Protein AF-0000000066509304 (afdb_homodimer)

Structure (mmCIF, N/CA/C/O backbone):
data_AF-0000000066509304-model_v1
#
loop_
_entity.id
_entity.type
_entity.pdbx_description
1 polymer 'ribulose-phosphate 3-epimerase'
#
loop_
_atom_site.group_PDB
_atom_site.id
_atom_site.type_symbol
_atom_site.label_atom_id
_atom_site.label_alt_id
_atom_site.label_comp_id
_atom_site.label_asym_id
_atom_site.label_entity_id
_atom_site.label_seq_id
_atom_site.pdbx_PDB_ins_code
_atom_site.Cartn_x
_atom_site.Cartn_y
_atom_site.Cartn_z
_atom_site.occupancy
_atom_site.B_iso_or_equiv
_atom_site.auth_seq_id
_atom_site.auth_comp_id
_atom_site.auth_asym_id
_atom_site.auth_atom_id
_atom_site.pdbx_PDB_model_num
ATOM 1 N N . MET A 1 1 ? 16.141 -21.594 -21.797 1 37.38 1 MET A N 1
ATOM 2 C CA . MET A 1 1 ? 15.898 -21 -20.484 1 37.38 1 MET A CA 1
ATOM 3 C C . MET A 1 1 ? 14.57 -20.234 -20.469 1 37.38 1 MET A C 1
ATOM 5 O O . MET A 1 1 ? 14.422 -19.234 -21.156 1 37.38 1 MET A O 1
ATOM 9 N N . CYS A 1 2 ? 13.383 -20.828 -20.766 1 49.28 2 CYS A N 1
ATOM 10 C CA . CYS A 1 2 ? 11.977 -20.844 -21.141 1 49.28 2 CYS A CA 1
ATOM 11 C C . CYS A 1 2 ? 11.195 -19.75 -20.406 1 49.28 2 CYS A C 1
ATOM 13 O O . CYS A 1 2 ? 10.695 -19.984 -19.312 1 49.28 2 CYS A O 1
ATOM 15 N N . SER A 1 3 ? 11.602 -18.297 -20.266 1 77.12 3 SER A N 1
ATOM 16 C CA . SER A 1 3 ? 11.664 -17.125 -19.406 1 77.12 3 SER A CA 1
ATOM 17 C C . SER A 1 3 ? 10.414 -16.266 -19.562 1 77.12 3 SER A C 1
ATOM 19 O O . SER A 1 3 ? 9.844 -16.172 -20.641 1 77.12 3 SER A O 1
ATOM 21 N N . PHE A 1 4 ? 9.453 -16.266 -18.656 1 94.75 4 PHE A N 1
ATOM 22 C CA . PHE A 1 4 ? 8.328 -15.336 -18.672 1 94.75 4 PHE A CA 1
ATOM 23 C C . PHE A 1 4 ? 8.805 -13.922 -18.969 1 94.75 4 PHE A C 1
ATOM 25 O O . PHE A 1 4 ? 9.844 -13.492 -18.469 1 94.75 4 PHE A O 1
ATOM 32 N N . ASP A 1 5 ? 8.164 -13.344 -19.969 1 97.62 5 ASP A N 1
ATOM 33 C CA . ASP A 1 5 ? 8.453 -11.969 -20.344 1 97.62 5 ASP A CA 1
ATOM 34 C C . ASP A 1 5 ? 7.164 -11.148 -20.453 1 97.62 5 ASP A C 1
ATOM 36 O O . ASP A 1 5 ? 6.32 -11.414 -21.312 1 97.62 5 ASP A O 1
ATOM 40 N N . HIS A 1 6 ? 6.996 -10.18 -19.625 1 98.31 6 HIS A N 1
ATOM 41 C CA . HIS A 1 6 ? 5.793 -9.352 -19.625 1 98.31 6 HIS A CA 1
ATOM 42 C C . HIS A 1 6 ? 5.531 -8.758 -21 1 98.31 6 HIS A C 1
ATOM 44 O O . HIS A 1 6 ? 4.375 -8.531 -21.375 1 98.31 6 HIS A O 1
ATOM 50 N N . GLN A 1 7 ? 6.465 -8.57 -21.828 1 97.19 7 GLN A N 1
ATOM 51 C CA . GLN A 1 7 ? 6.316 -7.906 -23.109 1 97.19 7 GLN A CA 1
ATOM 52 C C . GLN A 1 7 ? 5.98 -8.914 -24.203 1 97.19 7 GLN A C 1
ATOM 54 O O . GLN A 1 7 ? 5.68 -8.531 -25.344 1 97.19 7 GLN A O 1
ATOM 59 N N . ASP A 1 8 ? 6.047 -10.164 -23.891 1 97.25 8 ASP A N 1
ATOM 60 C CA . ASP A 1 8 ? 5.723 -11.227 -24.828 1 97.25 8 ASP A CA 1
ATOM 61 C C . ASP A 1 8 ? 4.676 -12.172 -24.25 1 97.25 8 ASP A C 1
ATOM 63 O O . ASP A 1 8 ? 5.016 -13.219 -23.688 1 97.25 8 ASP A O 1
ATOM 67 N N . LYS A 1 9 ? 3.498 -11.93 -24.531 1 94.94 9 LYS A N 1
ATOM 68 C CA . LYS A 1 9 ? 2.369 -12.625 -23.922 1 94.94 9 LYS A CA 1
ATOM 69 C C . LYS A 1 9 ? 2.363 -14.102 -24.312 1 94.94 9 LYS A C 1
ATOM 71 O O . LYS A 1 9 ? 1.675 -14.914 -23.688 1 94.94 9 LYS A O 1
ATOM 76 N N . SER A 1 10 ? 3.047 -14.461 -25.359 1 94.25 10 SER A N 1
ATOM 77 C CA . SER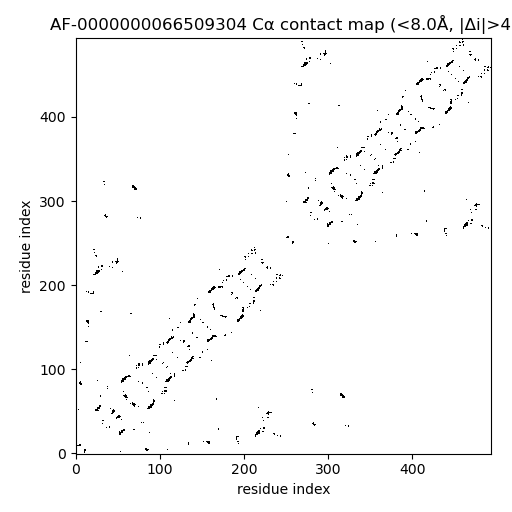 A 1 10 ? 3.129 -15.859 -25.75 1 94.25 10 SER A CA 1
ATOM 78 C C . SER A 1 10 ? 3.861 -16.688 -24.703 1 94.25 10 SER A C 1
ATOM 80 O O . SER A 1 10 ? 3.785 -17.922 -24.719 1 94.25 10 SER A O 1
ATOM 82 N N . THR A 1 11 ? 4.57 -16 -23.766 1 95.69 11 THR A N 1
ATOM 83 C CA . THR A 1 11 ? 5.324 -16.703 -22.734 1 95.69 11 THR A CA 1
ATOM 84 C C . THR A 1 11 ? 4.457 -16.953 -21.516 1 95.69 11 THR A C 1
ATOM 86 O O . THR A 1 11 ? 4.879 -17.641 -20.578 1 95.69 11 THR A O 1
ATOM 89 N N . PHE A 1 12 ? 3.268 -16.359 -21.484 1 96.44 12 PHE A N 1
ATOM 90 C CA . PHE A 1 12 ? 2.377 -16.5 -20.344 1 96.44 12 PHE A CA 1
ATOM 91 C C . PHE A 1 12 ? 1.805 -17.906 -20.266 1 96.44 12 PHE A C 1
ATOM 93 O O . PHE A 1 12 ? 1.812 -18.641 -21.25 1 96.44 12 PHE A O 1
ATOM 100 N N . LEU A 1 13 ? 1.39 -18.266 -19.062 1 95.56 13 LEU A N 1
ATOM 101 C CA . LEU A 1 13 ? 0.639 -19.5 -18.938 1 95.56 13 LEU A CA 1
ATOM 102 C C . LEU A 1 13 ? -0.672 -19.438 -19.703 1 95.56 13 LEU A C 1
ATOM 104 O O . LEU A 1 13 ? -1.184 -18.344 -19.969 1 95.56 13 LEU A O 1
ATOM 108 N N . SER A 1 14 ? -1.164 -20.578 -20.109 1 91.19 14 SER A N 1
ATOM 109 C CA . SER A 1 14 ? -2.467 -20.688 -20.75 1 91.19 14 SER A CA 1
ATOM 110 C C . SER A 1 14 ? -3.223 -21.922 -20.266 1 91.19 14 SER A C 1
ATOM 112 O O . SER A 1 14 ? -2.695 -23.031 -20.312 1 91.19 14 SER A O 1
ATOM 114 N N . GLY A 1 15 ? -4.402 -21.688 -19.797 1 86.06 15 GLY A N 1
ATOM 115 C CA . GLY A 1 15 ? -5.25 -22.797 -19.422 1 86.06 15 GLY A CA 1
ATOM 116 C C . GLY A 1 15 ? -5.848 -23.531 -20.609 1 86.06 15 GLY A C 1
ATOM 117 O O . GLY A 1 15 ? -6.406 -24.625 -20.453 1 86.06 15 GLY A O 1
ATOM 118 N N . ARG A 1 16 ? -5.73 -23.031 -21.75 1 83.69 16 ARG A N 1
ATOM 119 C CA . ARG A 1 16 ? -6.312 -23.609 -22.953 1 83.69 16 ARG A CA 1
ATOM 120 C C . ARG A 1 16 ? -5.309 -24.516 -23.672 1 83.69 16 ARG A C 1
ATOM 122 O O . ARG A 1 16 ? -5.699 -25.438 -24.391 1 83.69 16 ARG A O 1
ATOM 129 N N . ARG A 1 17 ? -4.043 -24.25 -23.469 1 82.25 17 ARG A N 1
ATOM 130 C CA . ARG A 1 17 ? -2.98 -25.047 -24.078 1 82.25 17 ARG A CA 1
ATOM 131 C C . ARG A 1 17 ? -2.398 -26.031 -23.078 1 82.25 17 ARG A C 1
ATOM 133 O O . ARG A 1 17 ? -1.988 -25.656 -21.984 1 82.25 17 ARG A O 1
ATOM 140 N N . LYS A 1 18 ? -2.461 -27.266 -23.438 1 82.88 18 LYS A N 1
ATOM 141 C CA . LYS A 1 18 ? -1.857 -28.266 -22.578 1 82.88 18 LYS A CA 1
ATOM 142 C C . LYS A 1 18 ? -0.35 -28.359 -22.797 1 82.88 18 LYS A C 1
ATOM 144 O O . LYS A 1 18 ? 0.105 -28.828 -23.844 1 82.88 18 LYS A O 1
ATOM 149 N N . LYS A 1 19 ? 0.356 -27.703 -21.938 1 86.5 19 LYS A N 1
ATOM 150 C CA . LYS A 1 19 ? 1.815 -27.719 -21.922 1 86.5 19 LYS A CA 1
ATOM 151 C C . LYS A 1 19 ? 2.344 -28.406 -20.656 1 86.5 19 LYS A C 1
ATOM 153 O O . LYS A 1 19 ? 1.652 -28.453 -19.641 1 86.5 19 LYS A O 1
ATOM 158 N N . PRO A 1 20 ? 3.533 -28.906 -20.812 1 90 20 PRO A N 1
ATOM 159 C CA . PRO A 1 20 ? 4.133 -29.469 -19.609 1 90 20 PRO A CA 1
ATOM 160 C C . PRO A 1 20 ? 4.293 -28.438 -18.5 1 90 20 PRO A C 1
ATOM 162 O O . PRO A 1 20 ? 4.629 -27.281 -18.766 1 90 20 PRO A O 1
ATOM 165 N N . LEU A 1 21 ? 3.984 -28.922 -17.328 1 95.06 21 LEU A N 1
ATOM 166 C CA . LEU A 1 21 ? 4.098 -28.047 -16.172 1 95.06 21 LEU A CA 1
ATOM 167 C C . LEU A 1 21 ? 5.562 -27.812 -15.812 1 95.06 21 LEU A C 1
ATOM 169 O O . LEU A 1 21 ? 6.41 -28.672 -16.016 1 95.06 21 LEU A O 1
ATOM 173 N N . ARG A 1 22 ? 5.855 -26.719 -15.336 1 94.81 22 ARG A N 1
ATOM 174 C CA . ARG A 1 22 ? 7.188 -26.375 -14.844 1 94.81 22 ARG A CA 1
ATOM 175 C C . ARG A 1 22 ? 7.117 -25.734 -13.461 1 94.81 22 ARG A C 1
ATOM 177 O O . ARG A 1 22 ? 6.094 -25.156 -13.094 1 94.81 22 ARG A O 1
ATOM 184 N N . PRO A 1 23 ? 8.195 -25.828 -12.719 1 97.81 23 PRO A N 1
ATOM 185 C CA . PRO A 1 23 ? 8.234 -25.141 -11.43 1 97.81 23 PRO A CA 1
ATOM 186 C C . PRO A 1 23 ? 8.281 -23.625 -11.578 1 97.81 23 PRO A C 1
ATOM 188 O O . PRO A 1 23 ? 9.039 -23.094 -12.406 1 97.81 23 PRO A O 1
ATOM 191 N N . ILE A 1 24 ? 7.484 -22.953 -10.875 1 98.44 24 ILE A N 1
ATOM 192 C CA . ILE A 1 24 ? 7.473 -21.5 -10.836 1 98.44 24 ILE A CA 1
ATOM 193 C C . ILE A 1 24 ? 7.578 -21.016 -9.391 1 98.44 24 ILE A C 1
ATOM 195 O O . ILE A 1 24 ? 6.742 -21.359 -8.555 1 98.44 24 ILE A O 1
ATOM 199 N N . ILE A 1 25 ? 8.641 -20.328 -9.117 1 98.81 25 ILE A N 1
ATOM 200 C CA . ILE A 1 25 ? 8.82 -19.703 -7.812 1 98.81 25 ILE A CA 1
ATOM 201 C C . ILE A 1 25 ? 8.477 -18.219 -7.895 1 98.81 25 ILE A C 1
ATOM 203 O O . ILE A 1 25 ? 9.117 -17.469 -8.633 1 98.81 25 ILE A O 1
ATOM 207 N N . SER A 1 26 ? 7.484 -17.75 -7.18 1 98.81 26 SER A N 1
ATOM 208 C CA . SER A 1 26 ? 6.965 -16.391 -7.176 1 98.81 26 SER A CA 1
ATOM 209 C C . SER A 1 26 ? 6.984 -15.797 -5.77 1 98.81 26 SER A C 1
ATOM 211 O O . SER A 1 26 ? 5.941 -15.68 -5.125 1 98.81 26 SER A O 1
ATOM 213 N N . PRO A 1 27 ? 8.133 -15.375 -5.281 1 98.81 27 PRO A N 1
ATOM 214 C CA . PRO A 1 27 ? 8.203 -14.906 -3.898 1 98.81 27 PRO A CA 1
ATOM 215 C C . PRO A 1 27 ? 7.348 -13.672 -3.648 1 98.81 27 PRO A C 1
ATOM 217 O O . PRO A 1 27 ? 7.277 -12.781 -4.5 1 98.81 27 PRO A O 1
ATOM 220 N N . SER A 1 28 ? 6.668 -13.648 -2.516 1 98.81 28 SER A N 1
ATOM 221 C CA . SER A 1 28 ? 5.797 -12.539 -2.156 1 98.81 28 SER A CA 1
ATOM 222 C C . SER A 1 28 ? 6.598 -11.359 -1.607 1 98.81 28 SER A C 1
ATOM 224 O O . SER A 1 28 ? 7.215 -11.461 -0.545 1 98.81 28 SER A O 1
ATOM 226 N N . ILE A 1 29 ? 6.477 -10.234 -2.193 1 98.38 29 ILE A N 1
ATOM 227 C CA . ILE A 1 29 ? 7.227 -9.062 -1.765 1 98.38 29 ILE A CA 1
ATOM 228 C C . ILE A 1 29 ? 6.602 -8.484 -0.497 1 98.38 29 ILE A C 1
ATOM 230 O O . ILE A 1 29 ? 7.141 -7.547 0.099 1 98.38 29 ILE A O 1
ATOM 234 N N . MET A 1 30 ? 5.523 -9.062 -0.058 1 97.31 30 MET A N 1
ATOM 235 C CA . MET A 1 30 ? 4.891 -8.625 1.184 1 97.31 30 MET A CA 1
ATOM 236 C C . MET A 1 30 ? 5.844 -8.781 2.365 1 97.31 30 MET A C 1
ATOM 238 O O . MET A 1 30 ? 5.691 -8.109 3.383 1 97.31 30 MET A O 1
ATOM 242 N N . VAL A 1 31 ? 6.816 -9.719 2.236 1 97.06 31 VAL A N 1
ATOM 243 C CA . VAL A 1 31 ? 7.746 -10 3.324 1 97.06 31 VAL A CA 1
ATOM 244 C C . VAL A 1 31 ? 9.055 -9.25 3.086 1 97.06 31 VAL A C 1
ATOM 246 O O . VAL A 1 31 ? 9.938 -9.242 3.951 1 97.06 31 VAL A O 1
ATOM 249 N N . ALA A 1 32 ? 9.203 -8.633 1.943 1 98.06 32 ALA A N 1
ATOM 250 C CA . ALA A 1 32 ? 10.375 -7.824 1.635 1 98.06 32 ALA A CA 1
ATOM 251 C C . ALA A 1 32 ? 10.328 -6.484 2.361 1 98.06 32 ALA A C 1
ATOM 253 O O . ALA A 1 32 ? 9.312 -6.133 2.961 1 98.06 32 ALA A O 1
ATOM 254 N N . ASP A 1 33 ? 11.461 -5.766 2.434 1 98.06 33 ASP A N 1
ATOM 255 C CA . ASP A 1 33 ? 11.453 -4.391 2.922 1 98.06 33 ASP A CA 1
ATOM 256 C C . ASP A 1 33 ? 10.656 -3.48 1.99 1 98.06 33 ASP A C 1
ATOM 258 O O . ASP A 1 33 ? 11.094 -3.191 0.874 1 98.06 33 ASP A O 1
ATOM 262 N N . PRO A 1 34 ? 9.516 -3.045 2.451 1 98.25 34 PRO A N 1
ATOM 263 C CA . PRO A 1 34 ? 8.641 -2.281 1.558 1 98.25 34 PRO A CA 1
ATOM 264 C C . PRO A 1 34 ? 9.258 -0.958 1.114 1 98.25 34 PRO A C 1
ATOM 266 O O . PRO A 1 34 ? 8.789 -0.343 0.153 1 98.25 34 PRO A O 1
ATOM 269 N N . THR A 1 35 ? 10.312 -0.508 1.809 1 98.62 35 THR A N 1
ATOM 270 C CA . THR A 1 35 ? 10.914 0.778 1.473 1 98.62 35 THR A CA 1
ATOM 271 C C . THR A 1 35 ? 12.062 0.597 0.479 1 98.62 35 THR A C 1
ATOM 273 O O . THR A 1 35 ? 12.641 1.576 0.003 1 98.62 35 THR A O 1
ATOM 276 N N . GLN A 1 36 ? 12.438 -0.664 0.187 1 98.62 36 GLN A N 1
ATOM 277 C CA . GLN A 1 36 ? 13.531 -0.998 -0.721 1 98.62 36 GLN A CA 1
ATOM 278 C C . GLN A 1 36 ? 13.141 -2.135 -1.659 1 98.62 36 GLN A C 1
ATOM 280 O O . GLN A 1 36 ? 13.906 -3.082 -1.852 1 98.62 36 GLN A O 1
ATOM 285 N N . LEU A 1 37 ? 12 -2.047 -2.225 1 98.75 37 LEU A N 1
ATOM 286 C CA . LEU A 1 37 ? 11.406 -3.133 -3 1 98.75 37 LEU A CA 1
ATOM 287 C C . LEU A 1 37 ? 12.25 -3.439 -4.234 1 98.75 37 LEU A C 1
ATOM 289 O O . LEU A 1 37 ? 12.414 -4.605 -4.605 1 98.75 37 LEU A O 1
ATOM 293 N N . LEU A 1 38 ? 12.734 -2.357 -4.906 1 98.75 38 LEU A N 1
ATOM 294 C CA . LEU A 1 38 ? 13.492 -2.59 -6.129 1 98.75 38 LEU A CA 1
ATOM 295 C C . LEU A 1 38 ? 14.75 -3.4 -5.848 1 98.75 38 LEU A C 1
ATOM 297 O O . LEU A 1 38 ? 15.062 -4.344 -6.574 1 98.75 38 LEU A O 1
ATOM 301 N N . LEU A 1 39 ? 15.445 -3.016 -4.809 1 98.56 39 LEU A N 1
ATOM 302 C CA . LEU A 1 39 ? 16.656 -3.727 -4.426 1 98.56 39 LEU A CA 1
ATOM 303 C C . LEU A 1 39 ? 16.359 -5.191 -4.125 1 98.56 39 LEU A C 1
ATOM 305 O O . LEU A 1 39 ? 17.078 -6.082 -4.582 1 98.56 39 LEU A O 1
ATOM 309 N N . GLU A 1 40 ? 15.312 -5.445 -3.361 1 98.56 40 GLU A N 1
ATOM 310 C CA . GLU A 1 40 ? 14.898 -6.797 -2.996 1 98.56 40 GLU A CA 1
ATOM 311 C C . GLU A 1 40 ? 14.508 -7.605 -4.23 1 98.56 40 GLU A C 1
ATOM 313 O O . GLU A 1 40 ? 14.898 -8.766 -4.371 1 98.56 40 GLU A O 1
ATOM 318 N N . ALA A 1 41 ? 13.75 -6.969 -5.082 1 98.69 41 ALA A N 1
ATOM 319 C CA . ALA A 1 41 ? 13.266 -7.625 -6.297 1 98.69 41 ALA A CA 1
ATOM 320 C C . ALA A 1 41 ? 14.43 -8 -7.211 1 98.69 41 ALA A C 1
ATOM 322 O O . ALA A 1 41 ? 14.508 -9.133 -7.691 1 98.69 41 ALA A O 1
ATOM 323 N N . LEU A 1 42 ? 15.375 -7.031 -7.395 1 98.69 42 LEU A N 1
ATOM 324 C CA . LEU A 1 42 ? 16.516 -7.273 -8.273 1 98.69 42 LEU A CA 1
ATOM 325 C C . LEU A 1 42 ? 17.359 -8.438 -7.758 1 98.69 42 LEU A C 1
ATOM 327 O O . LEU A 1 42 ? 17.859 -9.242 -8.547 1 98.69 42 LEU A O 1
ATOM 331 N N . HIS A 1 43 ? 17.469 -8.531 -6.52 1 98.62 43 HIS A N 1
ATOM 332 C CA . HIS A 1 43 ? 18.297 -9.602 -5.953 1 98.62 43 HIS A CA 1
ATOM 333 C C . HIS A 1 43 ? 17.688 -10.969 -6.234 1 98.62 43 HIS A C 1
ATOM 335 O O . HIS A 1 43 ? 18.375 -11.859 -6.738 1 98.62 43 HIS A O 1
ATOM 341 N N . VAL A 1 44 ? 16.406 -11.141 -6 1 98.62 44 VAL A N 1
ATOM 342 C CA . VAL A 1 44 ? 15.812 -12.469 -6.129 1 98.62 44 VAL A CA 1
ATOM 343 C C . VAL A 1 44 ? 15.688 -12.828 -7.609 1 98.62 44 VAL A C 1
ATOM 345 O O . VAL A 1 44 ? 15.641 -14.008 -7.961 1 98.62 44 VAL A O 1
ATOM 348 N N . LEU A 1 45 ? 15.625 -11.828 -8.461 1 98.44 45 LEU A N 1
ATOM 349 C CA . LEU A 1 45 ? 15.539 -12.055 -9.898 1 98.44 45 LEU A CA 1
ATOM 350 C C . LEU A 1 45 ? 16.906 -12.43 -10.469 1 98.44 45 LEU A C 1
ATOM 352 O O . LEU A 1 45 ? 16.984 -13.008 -11.555 1 98.44 45 LEU A O 1
ATOM 356 N N . SER A 1 46 ? 17.969 -12.141 -9.781 1 98.31 46 SER A N 1
ATOM 357 C CA . SER A 1 46 ? 19.328 -12.422 -10.234 1 98.31 46 SER A CA 1
ATOM 358 C C . SER A 1 46 ? 19.734 -13.852 -9.891 1 98.31 46 SER A C 1
ATOM 360 O O . SER A 1 46 ? 19.078 -14.516 -9.078 1 98.31 46 SER A O 1
ATOM 362 N N . PRO A 1 47 ? 20.766 -14.328 -10.508 1 97.69 47 PRO A N 1
ATOM 363 C CA . PRO A 1 47 ? 21.297 -15.648 -10.156 1 97.69 47 PRO A CA 1
ATOM 364 C C . PRO A 1 47 ? 21.688 -15.758 -8.688 1 97.69 47 PRO A C 1
ATOM 366 O O . PRO A 1 47 ? 21.516 -16.812 -8.07 1 97.69 47 PRO A O 1
ATOM 369 N N . GLU A 1 48 ? 22.125 -14.68 -8.078 1 97.62 48 GLU A N 1
ATOM 370 C CA . GLU A 1 48 ? 22.562 -14.664 -6.684 1 97.62 48 GLU A CA 1
ATOM 371 C C . GLU A 1 48 ? 21.391 -14.859 -5.73 1 97.62 48 GLU A C 1
ATOM 373 O O . GLU A 1 48 ? 21.562 -15.352 -4.613 1 97.62 48 GLU A O 1
ATOM 378 N N . GLY A 1 49 ? 20.25 -14.477 -6.215 1 98 49 GLY A N 1
ATOM 379 C CA . GLY A 1 49 ? 19.062 -14.633 -5.395 1 98 49 GLY A CA 1
ATOM 380 C C . GLY A 1 49 ? 18.234 -15.844 -5.766 1 98 49 GLY A C 1
ATOM 381 O O . GLY A 1 49 ? 17.188 -16.094 -5.168 1 98 49 GLY A O 1
ATOM 382 N N . GLY A 1 50 ? 18.656 -16.562 -6.812 1 97.69 50 GLY A N 1
ATOM 383 C CA . GLY A 1 50 ? 18 -17.797 -7.195 1 97.69 50 GLY A CA 1
ATOM 384 C C . GLY A 1 50 ? 17.25 -17.703 -8.516 1 97.69 50 GLY A C 1
ATOM 385 O O . GLY A 1 50 ? 16.688 -18.688 -9 1 97.69 50 GLY A O 1
ATOM 386 N N . ALA A 1 51 ? 17.281 -16.516 -9.109 1 98 51 ALA A N 1
ATOM 387 C CA . ALA A 1 51 ? 16.688 -16.312 -10.43 1 98 51 ALA A CA 1
ATOM 388 C C . ALA A 1 51 ? 15.234 -16.781 -10.469 1 98 51 ALA A C 1
ATOM 390 O O . ALA A 1 51 ? 14.867 -17.609 -11.305 1 98 51 ALA A O 1
ATOM 391 N N . VAL A 1 52 ? 14.406 -16.219 -9.68 1 98.56 52 VAL A N 1
ATOM 392 C CA . VAL A 1 52 ? 13.008 -16.641 -9.57 1 98.56 52 VAL A CA 1
ATOM 393 C C . VAL A 1 52 ? 12.273 -16.312 -10.867 1 98.56 52 VAL A C 1
ATOM 395 O O . VAL A 1 52 ? 12.711 -15.445 -11.633 1 98.56 52 VAL A O 1
ATOM 398 N N . GLU A 1 53 ? 11.172 -16.938 -11.102 1 98.19 53 GLU A N 1
ATOM 399 C CA . GLU A 1 53 ? 10.43 -16.797 -12.344 1 98.19 53 GLU A CA 1
ATOM 400 C C . GLU A 1 53 ? 9.508 -15.578 -12.312 1 98.19 53 GLU A C 1
ATOM 402 O O . GLU A 1 53 ? 9.352 -14.891 -13.32 1 98.19 53 GLU A O 1
ATOM 407 N N . TRP A 1 54 ? 8.836 -15.32 -11.156 1 98.75 54 TRP A N 1
ATOM 408 C CA . TRP A 1 54 ? 7.84 -14.266 -11 1 98.75 54 TRP A CA 1
ATOM 409 C C . TRP A 1 54 ? 8.086 -13.477 -9.719 1 98.75 54 TRP A C 1
ATOM 411 O O . TRP A 1 54 ? 8.891 -13.883 -8.875 1 98.75 54 TRP A O 1
ATOM 421 N N . LEU A 1 55 ? 7.484 -12.312 -9.586 1 98.88 55 LEU A N 1
ATOM 422 C CA . LEU A 1 55 ? 7.305 -11.602 -8.32 1 98.88 55 LEU A CA 1
ATOM 423 C C . LEU A 1 55 ? 5.828 -11.555 -7.93 1 98.88 55 LEU A C 1
ATOM 425 O O . LEU A 1 55 ? 4.984 -11.156 -8.734 1 98.88 55 LEU A O 1
ATOM 429 N N . HIS A 1 56 ? 5.59 -12.031 -6.754 1 98.94 56 HIS A N 1
ATOM 430 C CA . HIS A 1 56 ? 4.223 -12.07 -6.246 1 98.94 56 HIS A CA 1
ATOM 431 C C . HIS A 1 56 ? 3.875 -10.789 -5.504 1 98.94 56 HIS A C 1
ATOM 433 O O . HIS A 1 56 ? 4.578 -10.398 -4.57 1 98.94 56 HIS A O 1
ATOM 439 N N . VAL A 1 57 ? 2.844 -10.102 -5.902 1 98.88 57 VAL A N 1
ATOM 440 C CA . VAL A 1 57 ? 2.398 -8.852 -5.297 1 98.88 57 VAL A CA 1
ATOM 441 C C . VAL A 1 57 ? 1.005 -9.039 -4.699 1 98.88 57 VAL A C 1
ATOM 443 O O . VAL A 1 57 ? 0.022 -9.172 -5.43 1 98.88 57 VAL A O 1
ATOM 446 N N . ASP A 1 58 ? 0.943 -8.984 -3.418 1 98.75 58 ASP A N 1
ATOM 447 C CA . ASP A 1 58 ? -0.335 -9.102 -2.723 1 98.75 58 ASP A CA 1
ATOM 448 C C . ASP A 1 58 ? -1.013 -7.738 -2.588 1 98.75 58 ASP A C 1
ATOM 450 O O . ASP A 1 58 ? -0.385 -6.766 -2.164 1 98.75 58 ASP A O 1
ATOM 454 N N . VAL A 1 59 ? -2.236 -7.68 -2.959 1 98.69 59 VAL A N 1
ATOM 455 C CA . VAL A 1 59 ? -3.062 -6.488 -2.811 1 98.69 59 VAL A CA 1
ATOM 456 C C . VAL A 1 59 ? -4.234 -6.785 -1.875 1 98.69 59 VAL A C 1
ATOM 458 O O . VAL A 1 59 ? -5.047 -7.672 -2.148 1 98.69 59 VAL A O 1
ATOM 461 N N . ILE A 1 60 ? -4.324 -6.145 -0.758 1 98.62 60 ILE A N 1
ATOM 462 C CA . ILE A 1 60 ? -5.359 -6.316 0.253 1 98.62 60 ILE A CA 1
ATOM 463 C C . ILE A 1 60 ? -6.016 -4.969 0.553 1 98.62 60 ILE A C 1
ATOM 465 O O . ILE A 1 60 ? -5.328 -3.982 0.823 1 98.62 60 ILE A O 1
ATOM 469 N N . ASP A 1 61 ? -7.344 -4.922 0.613 1 97.31 61 ASP A N 1
ATOM 470 C CA . ASP A 1 61 ? -8.008 -3.625 0.697 1 97.31 61 ASP A CA 1
ATOM 471 C C . ASP A 1 61 ? -8.625 -3.41 2.08 1 97.31 61 ASP A C 1
ATOM 473 O O . ASP A 1 61 ? -9.312 -2.416 2.312 1 97.31 61 ASP A O 1
ATOM 477 N N . GLY A 1 62 ? -8.438 -4.418 2.979 1 96.94 62 GLY A N 1
ATOM 478 C CA . GLY A 1 62 ? -8.969 -4.27 4.324 1 96.94 62 GLY A CA 1
ATOM 479 C C . GLY A 1 62 ? -10.438 -4.648 4.434 1 96.94 62 GLY A C 1
ATOM 480 O O . GLY A 1 62 ? -11.016 -4.59 5.52 1 96.94 62 GLY A O 1
ATOM 481 N N . HIS A 1 63 ? -11.07 -5.031 3.393 1 96.69 63 HIS A N 1
ATOM 482 C CA . HIS A 1 63 ? -12.492 -5.371 3.371 1 96.69 63 HIS A CA 1
ATOM 483 C C . HIS A 1 63 ? -12.703 -6.848 3.059 1 96.69 63 HIS A C 1
ATOM 485 O O . HIS A 1 63 ? -13.477 -7.523 3.736 1 96.69 63 HIS A O 1
ATOM 491 N N . PHE A 1 64 ? -12.07 -7.387 2.104 1 97.62 64 PHE A N 1
ATOM 492 C CA . PHE A 1 64 ? -12.109 -8.82 1.832 1 97.62 64 PHE A CA 1
ATOM 493 C C . PHE A 1 64 ? -11.344 -9.594 2.895 1 97.62 64 PHE A C 1
ATOM 495 O O . PHE A 1 64 ? -11.789 -10.656 3.34 1 97.62 64 PHE A O 1
ATOM 502 N N . ALA A 1 65 ? -10.172 -9.062 3.227 1 96.81 65 ALA A N 1
ATOM 503 C CA . ALA A 1 65 ? -9.297 -9.602 4.262 1 96.81 65 ALA A CA 1
ATOM 504 C C . ALA A 1 65 ? -8.914 -8.516 5.27 1 96.81 65 ALA A C 1
ATOM 506 O O . ALA A 1 65 ? -8.945 -7.328 4.953 1 96.81 65 ALA A O 1
ATOM 507 N N . PRO A 1 66 ? -8.57 -8.836 6.516 1 95 66 PRO A N 1
ATOM 508 C CA . PRO A 1 66 ? -8.414 -7.867 7.602 1 95 66 PRO A CA 1
ATOM 509 C C . PRO A 1 66 ? -7.035 -7.207 7.602 1 95 66 PRO A C 1
ATOM 511 O O . PRO A 1 66 ? -6.371 -7.16 8.641 1 95 66 PRO A O 1
ATOM 514 N N . ASN A 1 67 ? -6.5 -6.762 6.555 1 96.31 67 ASN A N 1
ATOM 515 C CA . ASN A 1 67 ? -5.23 -6.066 6.379 1 96.31 67 ASN A CA 1
ATOM 516 C C . ASN A 1 67 ? -5.234 -5.203 5.117 1 96.31 67 ASN A C 1
ATOM 518 O O . ASN A 1 67 ? -6.203 -5.223 4.352 1 96.31 67 ASN A O 1
ATOM 522 N N . MET A 1 68 ? -4.254 -4.371 5.035 1 97.19 68 MET A N 1
ATOM 523 C CA . MET A 1 68 ? -3.977 -3.65 3.797 1 97.19 68 MET A CA 1
ATOM 524 C C . MET A 1 68 ? -2.549 -3.902 3.326 1 97.19 68 MET A C 1
ATOM 526 O O . MET A 1 68 ? -1.645 -4.086 4.145 1 97.19 68 MET A O 1
ATOM 530 N N . SER A 1 69 ? -2.406 -3.926 2.064 1 97.25 69 SER A N 1
ATOM 531 C CA . SER A 1 69 ? -1.068 -4.145 1.527 1 97.25 69 SER A CA 1
ATOM 532 C C . SER A 1 69 ? -0.829 -3.303 0.279 1 97.25 69 SER A C 1
ATOM 534 O O . SER A 1 69 ? -1.207 -2.129 0.233 1 97.25 69 SER A O 1
ATOM 536 N N . PHE A 1 70 ? -0.154 -3.82 -0.749 1 97.69 70 PHE A N 1
ATOM 537 C CA . PHE A 1 70 ? 0.318 -3.039 -1.886 1 97.69 70 PHE A CA 1
ATOM 538 C C . PHE A 1 70 ? -0.849 -2.602 -2.764 1 97.69 70 PHE A C 1
ATOM 540 O O . PHE A 1 70 ? -2.002 -2.939 -2.488 1 97.69 70 PHE A O 1
ATOM 547 N N . CYS A 1 71 ? -0.553 -1.812 -3.766 1 97.88 71 CYS A N 1
ATOM 548 C CA . CYS A 1 71 ? -1.549 -1.219 -4.648 1 97.88 71 CYS A CA 1
ATOM 549 C C . CYS A 1 71 ? -1.024 -1.124 -6.078 1 97.88 71 CYS A C 1
ATOM 551 O O . CYS A 1 71 ? 0.058 -1.631 -6.379 1 97.88 71 CYS A O 1
ATOM 553 N N . SER A 1 72 ? -1.859 -0.545 -6.953 1 98.38 72 SER A N 1
ATOM 554 C CA . SER A 1 72 ? -1.507 -0.453 -8.367 1 98.38 72 SER A CA 1
ATOM 555 C C . SER A 1 72 ? -0.269 0.414 -8.57 1 98.38 72 SER A C 1
ATOM 557 O O . SER A 1 72 ? 0.524 0.166 -9.484 1 98.38 72 SER A O 1
ATOM 559 N N . ASP A 1 73 ? -0.022 1.417 -7.703 1 97.69 73 ASP A N 1
ATOM 560 C CA . ASP A 1 73 ? 1.16 2.264 -7.832 1 97.69 73 ASP A CA 1
ATOM 561 C C . ASP A 1 73 ? 2.438 1.467 -7.582 1 97.69 73 ASP A C 1
ATOM 563 O O . ASP A 1 73 ? 3.475 1.739 -8.188 1 97.69 73 ASP A O 1
ATOM 567 N N . THR A 1 74 ? 2.361 0.53 -6.656 1 98.5 74 THR A N 1
ATOM 568 C CA . THR A 1 74 ? 3.498 -0.354 -6.43 1 98.5 74 THR A CA 1
ATOM 569 C C . THR A 1 74 ? 3.811 -1.163 -7.688 1 98.5 74 THR A C 1
ATOM 571 O O . THR A 1 74 ? 4.973 -1.275 -8.086 1 98.5 74 THR A O 1
ATOM 574 N N . VAL A 1 75 ? 2.779 -1.669 -8.297 1 98.88 75 VAL A N 1
ATOM 575 C CA . VAL A 1 75 ? 2.934 -2.449 -9.523 1 98.88 75 VAL A CA 1
ATOM 576 C C . VAL A 1 75 ? 3.531 -1.574 -10.625 1 98.88 75 VAL A C 1
ATOM 578 O O . VAL A 1 75 ? 4.461 -1.989 -11.32 1 98.88 75 VAL A O 1
ATOM 581 N N . ALA A 1 76 ? 3.025 -0.367 -10.742 1 98.81 76 ALA A N 1
ATOM 582 C CA . ALA A 1 76 ? 3.531 0.559 -11.758 1 98.81 76 ALA A CA 1
ATOM 583 C C . ALA A 1 76 ? 5.004 0.885 -11.516 1 98.81 76 ALA A C 1
ATOM 585 O O . ALA A 1 76 ? 5.781 0.999 -12.461 1 98.81 76 ALA A O 1
ATOM 586 N N . GLY A 1 77 ? 5.312 1.098 -10.266 1 98.69 77 GLY A N 1
ATOM 587 C CA . GLY A 1 77 ? 6.699 1.347 -9.914 1 98.69 77 GLY A CA 1
ATOM 588 C C . GLY A 1 77 ? 7.625 0.203 -10.289 1 98.69 77 GLY A C 1
ATOM 589 O O . GLY A 1 77 ? 8.68 0.421 -10.883 1 98.69 77 GLY A O 1
ATOM 590 N N . LEU A 1 78 ? 7.219 -1.014 -9.922 1 98.88 78 LEU A N 1
ATOM 591 C CA . LEU A 1 78 ? 8.008 -2.186 -10.289 1 98.88 78 LEU A CA 1
ATOM 592 C C . LEU A 1 78 ? 8.133 -2.295 -11.805 1 98.88 78 LEU A C 1
ATOM 594 O O . LEU A 1 78 ? 9.227 -2.533 -12.32 1 98.88 78 LEU A O 1
ATOM 598 N N . ARG A 1 79 ? 7.043 -2.096 -12.5 1 98.88 79 ARG A N 1
ATOM 599 C CA . ARG A 1 79 ? 7.02 -2.229 -13.953 1 98.88 79 ARG A CA 1
ATOM 600 C C . ARG A 1 79 ? 7.977 -1.239 -14.609 1 98.88 79 ARG A C 1
ATOM 602 O O . ARG A 1 79 ? 8.672 -1.582 -15.57 1 98.88 79 ARG A O 1
ATOM 609 N N . ARG A 1 80 ? 8.016 -0.012 -14.141 1 98.56 80 ARG A N 1
ATOM 610 C CA . ARG A 1 80 ? 8.891 1.01 -14.695 1 98.56 80 ARG A CA 1
ATOM 611 C C . ARG A 1 80 ? 10.352 0.56 -14.656 1 98.56 80 ARG A C 1
ATOM 613 O O . ARG A 1 80 ? 11.109 0.809 -15.594 1 98.56 80 ARG A O 1
ATOM 620 N N . HIS A 1 81 ? 10.719 -0.122 -13.617 1 98.69 81 HIS A N 1
ATOM 621 C CA . HIS A 1 81 ? 12.109 -0.52 -13.422 1 98.69 81 HIS A CA 1
ATOM 622 C C . HIS A 1 81 ? 12.367 -1.905 -14.008 1 98.69 81 HIS A C 1
ATOM 624 O O . HIS A 1 81 ? 13.516 -2.246 -14.32 1 98.69 81 HIS A O 1
ATOM 630 N N . LEU A 1 82 ? 11.305 -2.705 -14.086 1 98.5 82 LEU A N 1
ATOM 631 C CA . LEU A 1 82 ? 11.406 -4.105 -14.484 1 98.5 82 LEU A CA 1
ATOM 632 C C . LEU A 1 82 ? 10.461 -4.41 -15.641 1 98.5 82 LEU A C 1
ATOM 634 O O . LEU A 1 82 ? 9.523 -5.195 -15.492 1 98.5 82 LEU A O 1
ATOM 638 N N . PRO A 1 83 ? 10.719 -3.906 -16.797 1 98.31 83 PRO A N 1
ATOM 639 C CA . PRO A 1 83 ? 9.758 -3.936 -17.906 1 98.31 83 PRO A CA 1
ATOM 640 C C . PRO A 1 83 ? 9.453 -5.352 -18.391 1 98.31 83 PRO A C 1
ATOM 642 O O . PRO A 1 83 ? 8.406 -5.59 -19 1 98.31 83 PRO A O 1
ATOM 645 N N . HIS A 1 84 ? 10.328 -6.332 -18.047 1 98.25 84 HIS A N 1
ATOM 646 C CA . HIS A 1 84 ? 10.156 -7.664 -18.609 1 98.25 84 HIS A CA 1
ATOM 647 C C . HIS A 1 84 ? 9.656 -8.648 -17.562 1 98.25 84 HIS A C 1
ATOM 649 O O . HIS A 1 84 ? 9.188 -9.742 -17.891 1 98.25 84 HIS A O 1
ATOM 655 N N . VAL A 1 85 ? 9.727 -8.32 -16.312 1 98.56 85 VAL A N 1
ATOM 656 C CA . VAL A 1 85 ? 9.477 -9.258 -15.219 1 98.56 85 VAL A CA 1
ATOM 657 C C . VAL A 1 85 ? 7.988 -9.594 -15.156 1 98.56 85 VAL A C 1
ATOM 659 O O . VAL A 1 85 ? 7.137 -8.727 -15.367 1 98.56 85 VAL A O 1
ATOM 662 N N . PHE A 1 86 ? 7.645 -10.828 -14.898 1 98.81 86 PHE A N 1
ATOM 663 C CA . PHE A 1 86 ? 6.266 -11.258 -14.703 1 98.81 86 PHE A CA 1
ATOM 664 C C . PHE A 1 86 ? 5.773 -10.898 -13.305 1 98.81 86 PHE A C 1
ATOM 666 O O . PHE A 1 86 ? 6.258 -11.445 -12.312 1 98.81 86 PHE A O 1
ATOM 673 N N . LEU A 1 87 ? 4.859 -9.977 -13.258 1 98.94 87 LEU A N 1
ATOM 674 C CA . LEU A 1 87 ? 4.285 -9.562 -11.984 1 98.94 87 LEU A CA 1
ATOM 675 C C . LEU A 1 87 ? 2.992 -10.32 -11.695 1 98.94 87 LEU A C 1
ATOM 677 O O . LEU A 1 87 ? 1.965 -10.07 -12.328 1 98.94 87 LEU A O 1
ATOM 681 N N . ASP A 1 88 ? 3.084 -11.242 -10.758 1 98.88 88 ASP A N 1
ATOM 682 C CA . ASP A 1 88 ? 2.012 -12.102 -10.266 1 98.88 88 ASP A CA 1
ATOM 683 C C . ASP A 1 88 ? 1.194 -11.398 -9.188 1 98.88 88 ASP A C 1
ATOM 685 O O . ASP A 1 88 ? 1.541 -11.453 -8 1 98.88 88 ASP A O 1
ATOM 689 N N . VAL A 1 89 ? 0.072 -10.727 -9.617 1 98.94 89 VAL A N 1
ATOM 690 C CA . VAL A 1 89 ? -0.677 -9.867 -8.703 1 98.94 89 VAL A CA 1
ATOM 691 C C . VAL A 1 89 ? -1.878 -10.633 -8.148 1 98.94 89 VAL A C 1
ATOM 693 O O . VAL A 1 89 ? -2.742 -11.078 -8.906 1 98.94 89 VAL A O 1
ATOM 696 N N . HIS A 1 90 ? -1.897 -10.797 -6.891 1 98.94 90 HIS A N 1
ATOM 697 C CA . HIS A 1 90 ? -2.945 -11.492 -6.156 1 98.94 90 HIS A CA 1
ATOM 698 C C . HIS A 1 90 ? -3.834 -10.516 -5.398 1 98.94 90 HIS A C 1
ATOM 700 O O . HIS A 1 90 ? -3.41 -9.93 -4.398 1 98.94 90 HIS A O 1
ATOM 706 N N . LEU A 1 91 ? -5.105 -10.359 -5.883 1 98.88 91 LEU A N 1
ATOM 707 C CA . LEU A 1 91 ? -6.012 -9.359 -5.328 1 98.88 91 LEU A CA 1
ATOM 708 C C . LEU A 1 91 ? -6.961 -9.984 -4.312 1 98.88 91 LEU A C 1
ATOM 710 O O . LEU A 1 91 ? -7.887 -10.711 -4.688 1 98.88 91 LEU A O 1
ATOM 714 N N . MET A 1 92 ? -6.676 -9.734 -3.109 1 98.75 92 MET A N 1
ATOM 715 C CA . MET A 1 92 ? -7.598 -10.008 -2.01 1 98.75 92 MET A CA 1
ATOM 716 C C . MET A 1 92 ? -8.422 -8.773 -1.663 1 98.75 92 MET A C 1
ATOM 718 O O . MET A 1 92 ? -8.242 -8.188 -0.594 1 98.75 92 MET A O 1
ATOM 722 N N . VAL A 1 93 ? -9.359 -8.453 -2.551 1 98.62 93 VAL A N 1
ATOM 723 C CA . VAL A 1 93 ? -10.109 -7.207 -2.463 1 98.62 93 VAL A CA 1
ATOM 724 C C . VAL A 1 93 ? -11.594 -7.48 -2.676 1 98.62 93 VAL A C 1
ATOM 726 O O . VAL A 1 93 ? -11.961 -8.477 -3.293 1 98.62 93 VAL A O 1
ATOM 729 N N . ALA A 1 94 ? -12.398 -6.617 -2.189 1 97.81 94 ALA A N 1
ATOM 730 C CA . ALA A 1 94 ? -13.812 -6.586 -2.551 1 97.81 94 ALA A CA 1
ATOM 731 C C . ALA A 1 94 ? -14.016 -5.969 -3.932 1 97.81 94 ALA A C 1
ATOM 733 O O . ALA A 1 94 ? -13.25 -5.094 -4.344 1 97.81 94 ALA A O 1
ATOM 734 N N . GLU A 1 95 ? -14.992 -6.438 -4.672 1 97.81 95 GLU A N 1
ATOM 735 C CA . GLU A 1 95 ? -15.375 -5.922 -5.984 1 97.81 95 GLU A CA 1
ATOM 736 C C . GLU A 1 95 ? -14.172 -5.863 -6.922 1 97.81 95 GLU A C 1
ATOM 738 O O . GLU A 1 95 ? -13.867 -4.809 -7.48 1 97.81 95 GLU A O 1
ATOM 743 N N . PRO A 1 96 ? -13.602 -7.008 -7.113 1 98.75 96 PRO A N 1
ATOM 744 C CA . PRO A 1 96 ? -12.375 -7.035 -7.926 1 98.75 96 PRO A CA 1
ATOM 745 C C . PRO A 1 96 ? -12.586 -6.457 -9.32 1 98.75 96 PRO A C 1
ATOM 747 O O . PRO A 1 96 ? -11.625 -6.035 -9.969 1 98.75 96 PRO A O 1
ATOM 750 N N . GLU A 1 97 ? -13.812 -6.406 -9.844 1 98.69 97 GLU A N 1
ATOM 751 C CA . GLU A 1 97 ? -14.117 -5.879 -11.172 1 98.69 97 GLU A CA 1
ATOM 752 C C . GLU A 1 97 ? -13.625 -4.441 -11.32 1 98.69 97 GLU A C 1
ATOM 754 O O . GLU A 1 97 ? -13.203 -4.031 -12.406 1 98.69 97 GLU A O 1
ATOM 759 N N . LYS A 1 98 ? -13.609 -3.697 -10.219 1 97.88 98 LYS A N 1
ATOM 760 C CA . LYS A 1 98 ? -13.25 -2.281 -10.227 1 97.88 98 LYS A CA 1
ATOM 761 C C . LYS A 1 98 ? -11.75 -2.098 -10.453 1 97.88 98 LYS A C 1
ATOM 763 O O . LYS A 1 98 ? -11.305 -1.011 -10.828 1 97.88 98 LYS A O 1
ATOM 768 N N . TRP A 1 99 ? -11.055 -3.164 -10.352 1 98.69 99 TRP A N 1
ATOM 769 C CA . TRP A 1 99 ? -9.602 -3 -10.258 1 98.69 99 TRP A CA 1
ATOM 770 C C . TRP A 1 99 ? -8.914 -3.545 -11.508 1 98.69 99 TRP A C 1
ATOM 772 O O . TRP A 1 99 ? -7.703 -3.4 -11.664 1 98.69 99 TRP A O 1
ATOM 782 N N . VAL A 1 100 ? -9.664 -4.129 -12.445 1 98.88 100 VAL A N 1
ATOM 783 C CA . VAL A 1 100 ? -9.062 -4.758 -13.617 1 98.88 100 VAL A CA 1
ATOM 784 C C . VAL A 1 100 ? -8.273 -3.717 -14.414 1 98.88 100 VAL A C 1
ATOM 786 O O . VAL A 1 100 ? -7.078 -3.891 -14.664 1 98.88 100 VAL A O 1
ATOM 789 N N . ARG A 1 101 ? -8.859 -2.623 -14.734 1 98.62 101 ARG A N 1
ATOM 790 C CA . ARG A 1 101 ? -8.211 -1.617 -15.57 1 98.62 101 ARG A CA 1
ATOM 791 C C . ARG A 1 101 ? -7.043 -0.965 -14.836 1 98.62 101 ARG A C 1
ATOM 793 O O . ARG A 1 101 ? -5.953 -0.823 -15.391 1 98.62 101 ARG A O 1
ATOM 800 N N . PRO A 1 102 ? -7.203 -0.572 -13.539 1 98.62 102 PRO A N 1
ATOM 801 C CA . PRO A 1 102 ? -6.086 0.042 -12.82 1 98.62 102 PRO A CA 1
ATOM 802 C C . PRO A 1 102 ? -4.844 -0.845 -12.797 1 98.62 102 PRO A C 1
ATOM 804 O O . PRO A 1 102 ? -3.727 -0.354 -12.984 1 98.62 102 PRO A O 1
ATOM 807 N N . PHE A 1 103 ? -5.008 -2.113 -12.641 1 98.94 103 PHE A N 1
ATOM 808 C CA . PHE A 1 103 ? -3.844 -2.984 -12.523 1 98.94 103 PHE A CA 1
ATOM 809 C C . PHE A 1 103 ? -3.305 -3.348 -13.906 1 98.94 103 PHE A C 1
ATOM 811 O O . PHE A 1 103 ? -2.098 -3.533 -14.078 1 98.94 103 PHE A O 1
ATOM 818 N N . ALA A 1 104 ? -4.199 -3.441 -14.914 1 98.94 104 ALA A N 1
ATOM 819 C CA . ALA A 1 104 ? -3.717 -3.59 -16.281 1 98.94 104 ALA A CA 1
ATOM 820 C C . ALA A 1 104 ? -2.85 -2.404 -16.688 1 98.94 104 ALA A C 1
ATOM 822 O O . ALA A 1 104 ? -1.747 -2.584 -17.219 1 98.94 104 ALA A O 1
ATOM 823 N N . ASP A 1 105 ? -3.332 -1.199 -16.391 1 98.75 105 ASP A N 1
ATOM 824 C CA . ASP A 1 105 ? -2.613 0.025 -16.719 1 98.75 105 ASP A CA 1
ATOM 825 C C . ASP A 1 105 ? -1.289 0.11 -15.961 1 98.75 105 ASP A C 1
ATOM 827 O O . ASP A 1 105 ? -0.308 0.651 -16.469 1 98.75 105 ASP A O 1
ATOM 831 N N . ALA A 1 106 ? -1.272 -0.455 -14.781 1 98.81 106 ALA A N 1
ATOM 832 C CA . ALA A 1 106 ? -0.075 -0.425 -13.945 1 98.81 106 ALA A CA 1
ATOM 833 C C . ALA A 1 106 ? 0.982 -1.394 -14.469 1 98.81 106 ALA A C 1
ATOM 835 O O . ALA A 1 106 ? 2.158 -1.291 -14.109 1 98.81 106 ALA A O 1
ATOM 836 N N . GLY A 1 107 ? 0.542 -2.398 -15.266 1 98.88 107 GLY A N 1
ATOM 837 C CA . GLY A 1 107 ? 1.497 -3.324 -15.852 1 98.88 107 GLY A CA 1
ATOM 838 C C . GLY A 1 107 ? 1.523 -4.676 -15.164 1 98.88 107 GLY A C 1
ATOM 839 O O . GLY A 1 107 ? 2.547 -5.363 -15.172 1 98.88 107 GLY A O 1
ATOM 840 N N . ALA A 1 108 ? 0.47 -5.074 -14.555 1 98.94 108 ALA A N 1
ATOM 841 C CA . ALA A 1 108 ? 0.358 -6.426 -14.016 1 98.94 108 ALA A CA 1
ATOM 842 C C . ALA A 1 108 ? 0.427 -7.469 -15.133 1 98.94 108 ALA A C 1
ATOM 844 O O . ALA A 1 108 ? -0.136 -7.27 -16.203 1 98.94 108 ALA A O 1
ATOM 845 N N . SER A 1 109 ? 1.118 -8.57 -14.859 1 98.94 109 SER A N 1
ATOM 846 C CA . SER A 1 109 ? 1.16 -9.664 -15.82 1 98.94 109 SER A CA 1
ATOM 847 C C . SER A 1 109 ? -0.003 -10.633 -15.617 1 98.94 109 SER A C 1
ATOM 849 O O . SER A 1 109 ? -0.575 -11.141 -16.578 1 98.94 109 SER A O 1
ATOM 851 N N . GLN A 1 110 ? -0.336 -10.859 -14.383 1 98.88 110 GLN A N 1
ATOM 852 C CA . GLN A 1 110 ? -1.443 -11.719 -13.977 1 98.88 110 GLN A CA 1
ATOM 853 C C . GLN A 1 110 ? -2.326 -11.031 -12.945 1 98.88 110 GLN A C 1
ATOM 855 O O . GLN A 1 110 ? -1.827 -10.328 -12.062 1 98.88 110 GLN A O 1
ATOM 860 N N . PHE A 1 111 ? -3.584 -11.195 -13.133 1 98.94 111 PHE A N 1
ATOM 861 C CA . PHE A 1 111 ? -4.594 -10.766 -12.164 1 98.94 111 PHE A CA 1
ATOM 862 C C . PHE A 1 111 ? -5.312 -11.969 -11.57 1 98.94 111 PHE A C 1
ATOM 864 O O . PHE A 1 111 ? -6.074 -12.648 -12.266 1 98.94 111 PHE A O 1
ATOM 871 N N . THR A 1 112 ? -5.039 -12.242 -10.32 1 98.94 112 THR A N 1
ATOM 872 C CA . THR A 1 112 ? -5.699 -13.328 -9.609 1 98.94 112 THR A CA 1
ATOM 873 C C . THR A 1 112 ? -6.746 -12.789 -8.641 1 98.94 112 THR A C 1
ATOM 875 O O . THR A 1 112 ? -6.418 -12.047 -7.719 1 98.94 112 THR A O 1
ATOM 878 N N . PHE A 1 113 ? -7.98 -13.109 -8.875 1 98.94 113 PHE A N 1
ATOM 879 C CA . PHE A 1 113 ? -9.055 -12.688 -7.977 1 98.94 113 PHE A CA 1
ATOM 880 C C . PHE A 1 113 ? -9.586 -13.867 -7.176 1 98.94 113 PHE A C 1
ATOM 882 O O . PHE A 1 113 ? -9.438 -15.023 -7.586 1 98.94 113 PHE A O 1
ATOM 889 N N . HIS A 1 114 ? -10.117 -13.625 -6.02 1 98.94 114 HIS A N 1
ATOM 890 C CA . HIS A 1 114 ? -10.789 -14.656 -5.234 1 98.94 114 HIS A CA 1
ATOM 891 C C . HIS A 1 114 ? -12.195 -14.922 -5.762 1 98.94 114 HIS A C 1
ATOM 893 O O . HIS A 1 114 ? -12.969 -13.984 -5.973 1 98.94 114 HIS A O 1
ATOM 899 N N . ILE A 1 115 ? -12.492 -16.156 -5.84 1 98.81 115 ILE A N 1
ATOM 900 C CA . ILE A 1 115 ? -13.797 -16.547 -6.359 1 98.81 115 ILE A CA 1
ATOM 901 C C . ILE A 1 115 ? -14.891 -16.031 -5.434 1 98.81 115 ILE A C 1
ATOM 903 O O . ILE A 1 115 ? -15.992 -15.711 -5.887 1 98.81 115 ILE A O 1
ATOM 907 N N . GLU A 1 116 ? -14.641 -15.93 -4.145 1 98.56 116 GLU A N 1
ATOM 908 C CA . GLU A 1 116 ? -15.586 -15.5 -3.119 1 98.56 116 GLU A CA 1
ATOM 909 C C . GLU A 1 116 ? -15.922 -14.016 -3.262 1 98.56 116 GLU A C 1
ATOM 911 O O . GLU A 1 116 ? -16.891 -13.539 -2.666 1 98.56 116 GLU A O 1
ATOM 916 N N . ALA A 1 117 ? -15.109 -13.258 -4.074 1 98.56 117 ALA A N 1
ATOM 917 C CA . ALA A 1 117 ? -15.203 -11.797 -4.086 1 98.56 117 ALA A CA 1
ATOM 918 C C . ALA A 1 117 ? -16.078 -11.312 -5.242 1 98.56 117 ALA A C 1
ATOM 920 O O . ALA A 1 117 ? -16.25 -10.109 -5.43 1 98.56 117 ALA A O 1
ATOM 921 N N . THR A 1 118 ? -16.625 -12.219 -6.035 1 98.5 118 THR A N 1
ATOM 922 C CA . THR A 1 118 ? -17.422 -11.82 -7.188 1 98.5 118 THR A CA 1
ATOM 923 C C . THR A 1 118 ? -18.594 -12.781 -7.395 1 98.5 118 THR A C 1
ATOM 925 O O . THR A 1 118 ? -18.5 -13.961 -7.043 1 98.5 118 THR A O 1
ATOM 928 N N . GLN A 1 119 ? -19.672 -12.289 -7.969 1 97.81 119 GLN A N 1
ATOM 929 C CA . GLN A 1 119 ? -20.812 -13.117 -8.336 1 97.81 119 GLN A CA 1
ATOM 930 C C . GLN A 1 119 ? -20.766 -13.508 -9.812 1 97.81 119 GLN A C 1
ATOM 932 O O . GLN A 1 119 ? -21.562 -14.32 -10.273 1 97.81 119 GLN A O 1
ATOM 937 N N . GLU A 1 120 ? -19.797 -12.914 -10.531 1 98.06 120 GLU A N 1
ATOM 938 C CA . GLU A 1 120 ? -19.703 -13.148 -11.969 1 98.06 120 GLU A CA 1
ATOM 939 C C . GLU A 1 120 ? -18.266 -13.516 -12.367 1 98.06 120 GLU A C 1
ATOM 941 O O . GLU A 1 120 ? -17.656 -12.828 -13.18 1 98.06 120 GLU A O 1
ATOM 946 N N . PRO A 1 121 ? -17.828 -14.641 -11.914 1 98.62 121 PRO A N 1
ATOM 947 C CA . PRO A 1 121 ? -16.422 -14.984 -12.125 1 98.62 121 PRO A CA 1
ATOM 948 C C . PRO A 1 121 ? -16.062 -15.148 -13.594 1 98.62 121 PRO A C 1
ATOM 950 O O . PRO A 1 121 ? -14.945 -14.805 -14.008 1 98.62 121 PRO A O 1
ATOM 953 N N . VAL A 1 122 ? -16.938 -15.688 -14.43 1 98.44 122 VAL A N 1
ATOM 954 C CA . VAL A 1 122 ? -16.672 -15.883 -15.844 1 98.44 122 VAL A CA 1
ATOM 955 C C . VAL A 1 122 ? -16.516 -14.531 -16.531 1 98.44 122 VAL A C 1
ATOM 957 O O . VAL A 1 122 ? -15.562 -14.312 -17.297 1 98.44 122 VAL A O 1
ATOM 960 N N . ALA A 1 123 ? -17.453 -13.625 -16.266 1 98.62 123 ALA A N 1
ATOM 961 C CA . ALA A 1 123 ? -17.375 -12.281 -16.844 1 98.62 123 ALA A CA 1
ATOM 962 C C . ALA A 1 123 ? -16.109 -11.562 -16.391 1 98.62 123 ALA A C 1
ATOM 964 O O . ALA A 1 123 ? -15.484 -10.852 -17.172 1 98.62 123 ALA A O 1
ATOM 965 N N . LEU A 1 124 ? -15.758 -11.711 -15.133 1 98.88 124 LEU A N 1
ATOM 966 C CA . LEU A 1 124 ? -14.555 -11.086 -14.594 1 98.88 124 LEU A CA 1
ATOM 967 C C . LEU A 1 124 ? -13.305 -11.648 -15.258 1 98.88 124 LEU A C 1
ATOM 969 O O . LEU A 1 124 ? -12.406 -10.898 -15.633 1 98.88 124 LEU A O 1
ATOM 973 N N . ALA A 1 125 ? -13.242 -12.945 -15.453 1 98.75 125 ALA A N 1
ATOM 974 C CA . ALA A 1 125 ? -12.117 -13.586 -16.125 1 98.75 125 ALA A CA 1
ATOM 975 C C . ALA A 1 125 ? -11.945 -13.039 -17.547 1 98.75 125 ALA A C 1
ATOM 977 O O . ALA A 1 125 ? -10.828 -12.75 -17.969 1 98.75 125 ALA A O 1
ATOM 978 N N . SER A 1 126 ? -13.031 -12.93 -18.234 1 98.44 126 SER A N 1
ATOM 979 C CA . SER A 1 126 ? -13.008 -12.391 -19.594 1 98.44 126 SER A CA 1
ATOM 980 C C . SER A 1 126 ? -12.484 -10.961 -19.609 1 98.44 126 SER A C 1
ATOM 982 O O . SER A 1 126 ? -11.695 -10.594 -20.484 1 98.44 126 SER A O 1
ATOM 984 N N . LYS A 1 127 ? -12.977 -10.172 -18.656 1 98.81 127 LYS A N 1
ATOM 985 C CA . LYS A 1 127 ? -12.547 -8.781 -18.531 1 98.81 127 LYS A CA 1
ATOM 986 C C . LYS A 1 127 ? -11.039 -8.695 -18.312 1 98.81 127 LYS A C 1
ATOM 988 O O . LYS A 1 127 ? -10.367 -7.84 -18.891 1 98.81 127 LYS A O 1
ATOM 993 N N . ILE A 1 128 ? -10.484 -9.523 -17.469 1 98.88 128 ILE A N 1
ATOM 994 C CA . ILE A 1 128 ? -9.062 -9.562 -17.141 1 98.88 128 ILE A CA 1
ATOM 995 C C . ILE A 1 128 ? -8.258 -9.93 -18.391 1 98.88 128 ILE A C 1
ATOM 997 O O . ILE A 1 128 ? -7.27 -9.266 -18.719 1 98.88 128 ILE A O 1
ATOM 1001 N N . ARG A 1 129 ? -8.703 -10.953 -19.109 1 98.31 129 ARG A N 1
ATOM 1002 C CA . ARG A 1 129 ? -8.023 -11.406 -20.312 1 98.31 129 ARG A CA 1
ATOM 1003 C C . ARG A 1 129 ? -8.055 -10.336 -21.391 1 98.31 129 ARG A C 1
ATOM 1005 O O . ARG A 1 129 ? -7.051 -10.109 -22.078 1 98.31 129 ARG A O 1
ATOM 1012 N N . GLU A 1 130 ? -9.172 -9.695 -21.578 1 98.38 130 GLU A N 1
ATOM 1013 C CA . GLU A 1 130 ? -9.32 -8.633 -22.562 1 98.38 130 GLU A CA 1
ATOM 1014 C C . GLU A 1 130 ? -8.398 -7.457 -22.266 1 98.38 130 GLU A C 1
ATOM 1016 O O . GLU A 1 130 ? -7.965 -6.75 -23.172 1 98.38 130 GLU A O 1
ATOM 1021 N N . ALA A 1 131 ? -8.117 -7.297 -20.984 1 98.69 131 ALA A N 1
ATOM 1022 C CA . ALA A 1 131 ? -7.234 -6.211 -20.578 1 98.69 131 ALA A CA 1
ATOM 1023 C C . ALA A 1 131 ? -5.77 -6.594 -20.766 1 98.69 131 ALA A C 1
ATOM 1025 O O . ALA A 1 131 ? -4.871 -5.812 -20.469 1 98.69 131 ALA A O 1
ATOM 1026 N N . GLY A 1 132 ? -5.512 -7.84 -21.172 1 98.19 132 GLY A N 1
ATOM 1027 C CA . GLY A 1 132 ? -4.172 -8.258 -21.547 1 98.19 132 GLY A CA 1
ATOM 1028 C C . GLY A 1 132 ? -3.439 -8.992 -20.438 1 98.19 132 GLY A C 1
ATOM 1029 O O . GLY A 1 132 ? -2.219 -9.148 -20.5 1 98.19 132 GLY A O 1
ATOM 1030 N N . MET A 1 133 ? -4.117 -9.445 -19.438 1 98.75 133 MET A N 1
ATOM 1031 C CA . MET A 1 133 ? -3.467 -10.102 -18.312 1 98.75 133 MET A CA 1
ATOM 1032 C C . MET A 1 133 ? -3.785 -11.594 -18.297 1 98.75 133 MET A C 1
ATOM 1034 O O . MET A 1 133 ? -4.836 -12.016 -18.781 1 98.75 133 MET A O 1
ATOM 1038 N N . GLN A 1 134 ? -2.814 -12.391 -17.812 1 98.62 134 GLN A N 1
ATOM 1039 C CA . GLN A 1 134 ? -3.09 -13.773 -17.438 1 98.62 134 GLN A CA 1
ATOM 1040 C C . GLN A 1 134 ? -4.141 -13.852 -16.344 1 98.62 134 GLN A C 1
ATOM 1042 O O . GLN A 1 134 ? -4.176 -13 -15.445 1 98.62 134 GLN A O 1
ATOM 1047 N N . VAL A 1 135 ? -5.008 -14.875 -16.375 1 98.81 135 VAL A N 1
ATOM 1048 C CA . VAL A 1 135 ? -6.125 -14.977 -15.438 1 98.81 135 VAL A CA 1
ATOM 1049 C C . VAL A 1 135 ? -5.82 -16.031 -14.375 1 98.81 135 VAL A C 1
ATOM 1051 O O . VAL A 1 135 ? -5.66 -17.203 -14.68 1 98.81 135 VAL A O 1
ATOM 1054 N N . GLY A 1 136 ? -5.711 -15.578 -13.141 1 98.88 136 GLY A N 1
ATOM 1055 C CA . GLY A 1 136 ? -5.695 -16.469 -11.984 1 98.88 136 GLY A CA 1
ATOM 1056 C C . GLY A 1 136 ? -6.977 -16.406 -11.18 1 98.88 136 GLY A C 1
ATOM 1057 O O . GLY A 1 136 ? -7.605 -15.359 -11.062 1 98.88 136 GLY A O 1
ATOM 1058 N N . VAL A 1 137 ? -7.363 -17.5 -10.594 1 98.94 137 VAL A N 1
ATOM 1059 C CA . VAL A 1 137 ? -8.508 -17.531 -9.688 1 98.94 137 VAL A CA 1
ATOM 1060 C C . VAL A 1 137 ? -8.117 -18.234 -8.391 1 98.94 137 VAL A C 1
ATOM 1062 O O . VAL A 1 137 ? -7.578 -19.344 -8.414 1 98.94 137 VAL A O 1
ATOM 1065 N N . ALA A 1 138 ? -8.383 -17.562 -7.309 1 98.94 138 ALA A N 1
ATOM 1066 C CA . ALA A 1 138 ? -7.98 -18.047 -5.988 1 98.94 138 ALA A CA 1
ATOM 1067 C C . ALA A 1 138 ? -9.188 -18.531 -5.191 1 98.94 138 ALA A C 1
ATOM 1069 O O . ALA A 1 138 ? -10.297 -18.016 -5.367 1 98.94 138 ALA A O 1
ATOM 1070 N N . ILE A 1 139 ? -8.938 -19.516 -4.316 1 98.88 139 ILE A N 1
ATOM 1071 C CA . ILE A 1 139 ? -9.93 -19.953 -3.336 1 98.88 139 ILE A CA 1
ATOM 1072 C C . ILE A 1 139 ? -9.305 -19.938 -1.941 1 98.88 139 ILE A C 1
ATOM 1074 O O . ILE A 1 139 ? -8.148 -20.328 -1.768 1 98.88 139 ILE A O 1
ATOM 1078 N N . SER A 1 140 ? -10.086 -19.516 -0.997 1 98.69 140 SER A N 1
ATOM 1079 C CA . SER A 1 140 ? -9.68 -19.516 0.404 1 98.69 140 SER A CA 1
ATOM 1080 C C . SER A 1 140 ? -9.648 -20.922 0.973 1 98.69 140 SER A C 1
ATOM 1082 O O . SER A 1 140 ? -10.172 -21.859 0.359 1 98.69 140 SER A O 1
ATOM 1084 N N . PRO A 1 141 ? -9.047 -21.094 2.133 1 98.5 141 PRO A N 1
ATOM 1085 C CA . PRO A 1 141 ? -8.867 -22.438 2.695 1 98.5 141 PRO A CA 1
ATOM 1086 C C . PRO A 1 141 ? -10.18 -23.203 2.852 1 98.5 141 PRO A C 1
ATOM 1088 O O . PRO A 1 141 ? -10.227 -24.406 2.639 1 98.5 141 PRO A O 1
ATOM 1091 N N . ARG A 1 142 ? -11.281 -22.562 3.08 1 97.5 142 ARG A N 1
ATOM 1092 C CA . ARG A 1 142 ? -12.531 -23.234 3.375 1 97.5 142 ARG A CA 1
ATOM 1093 C C . ARG A 1 142 ? -13.422 -23.312 2.137 1 97.5 142 ARG A C 1
ATOM 1095 O O . ARG A 1 142 ? -14.492 -23.922 2.174 1 97.5 142 ARG A O 1
ATOM 1102 N N . THR A 1 143 ? -13.008 -22.672 1.088 1 98.69 143 THR A N 1
ATOM 1103 C CA . THR A 1 143 ? -13.812 -22.656 -0.128 1 98.69 143 THR A CA 1
ATOM 1104 C C . THR A 1 143 ? -13.555 -23.906 -0.969 1 98.69 143 THR A C 1
ATOM 1106 O O . THR A 1 143 ? -12.406 -24.234 -1.267 1 98.69 143 THR A O 1
ATOM 1109 N N . ALA A 1 144 ? -14.578 -24.625 -1.366 1 98 144 ALA A N 1
ATOM 1110 C CA . ALA A 1 144 ? -14.469 -25.828 -2.184 1 98 144 ALA A CA 1
ATOM 1111 C C . ALA A 1 144 ? -14.094 -25.484 -3.623 1 98 144 ALA A C 1
ATOM 1113 O O . ALA A 1 144 ? -14.156 -24.328 -4.023 1 98 144 ALA A O 1
ATOM 1114 N N . ILE A 1 145 ? -13.664 -26.453 -4.383 1 98.5 145 ILE A N 1
ATOM 1115 C CA . ILE A 1 145 ? -13.125 -26.219 -5.719 1 98.5 145 ILE A CA 1
ATOM 1116 C C . ILE A 1 145 ? -14.266 -26.062 -6.719 1 98.5 145 ILE A C 1
ATOM 1118 O O . ILE A 1 145 ? -14.039 -25.703 -7.879 1 98.5 145 ILE A O 1
ATOM 1122 N N . ASP A 1 146 ? -15.5 -26.25 -6.34 1 97.75 146 ASP A N 1
ATOM 1123 C CA . ASP A 1 146 ? -16.641 -26.344 -7.246 1 97.75 146 ASP A CA 1
ATOM 1124 C C . ASP A 1 146 ? -16.734 -25.094 -8.125 1 97.75 146 ASP A C 1
ATOM 1126 O O . ASP A 1 146 ? -17.016 -25.188 -9.32 1 97.75 146 ASP A O 1
ATOM 1130 N N . GLY A 1 147 ? -16.516 -23.938 -7.555 1 96.5 147 GLY A N 1
ATOM 1131 C CA . GLY A 1 147 ? -16.609 -22.688 -8.297 1 96.5 147 GLY A CA 1
ATOM 1132 C C . GLY A 1 147 ? -15.562 -22.562 -9.383 1 96.5 147 GLY A C 1
ATOM 1133 O O . GLY A 1 147 ? -15.734 -21.797 -10.336 1 96.5 147 GLY A O 1
ATOM 1134 N N . LEU A 1 148 ? -14.492 -23.281 -9.266 1 98.25 148 LEU A N 1
ATOM 1135 C CA . LEU A 1 148 ? -13.398 -23.234 -10.227 1 98.25 148 LEU A CA 1
ATOM 1136 C C . LEU A 1 148 ? -13.711 -24.078 -11.453 1 98.25 148 LEU A C 1
ATOM 1138 O O . LEU A 1 148 ? -13.188 -23.828 -12.539 1 98.25 148 LEU A O 1
ATOM 1142 N N . ILE A 1 149 ? -14.5 -25.125 -11.273 1 97.38 149 ILE A N 1
ATOM 1143 C CA . ILE A 1 149 ? -14.68 -26.188 -12.266 1 97.38 149 ILE A CA 1
ATOM 1144 C C . ILE A 1 149 ? -15.188 -25.594 -13.57 1 97.38 149 ILE A C 1
ATOM 1146 O O . ILE A 1 149 ? -14.594 -25.797 -14.633 1 97.38 149 ILE A O 1
ATOM 1150 N N . PRO A 1 150 ? -16.266 -24.766 -13.539 1 96.81 150 PRO A N 1
ATOM 1151 C CA . PRO A 1 150 ? -16.734 -24.188 -14.805 1 96.81 150 PRO A CA 1
ATOM 1152 C C . PRO A 1 150 ? -15.688 -23.297 -15.469 1 96.81 150 PRO A C 1
ATOM 1154 O O . PRO A 1 150 ? -15.625 -23.219 -16.703 1 96.81 150 PRO A O 1
ATOM 1157 N N . LEU A 1 151 ? -14.914 -22.625 -14.695 1 98.25 151 LEU A N 1
ATOM 1158 C CA . LEU A 1 151 ? -13.875 -21.75 -15.242 1 98.25 151 LEU A CA 1
ATOM 1159 C C . LEU A 1 151 ? -12.773 -22.578 -15.906 1 98.25 151 LEU A C 1
ATOM 1161 O O . LEU A 1 151 ? -12.289 -22.219 -16.984 1 98.25 151 LEU A O 1
ATOM 1165 N N . ILE A 1 152 ? -12.391 -23.656 -15.258 1 97.69 152 ILE A N 1
ATOM 1166 C CA . ILE A 1 152 ? -11.336 -24.516 -15.773 1 97.69 152 ILE A CA 1
ATOM 1167 C C . ILE A 1 152 ? -11.812 -25.188 -17.062 1 97.69 152 ILE A C 1
ATOM 1169 O O . ILE A 1 152 ? -11.133 -25.125 -18.094 1 97.69 152 ILE A O 1
ATOM 1173 N N . GLU A 1 153 ? -12.961 -25.797 -17.031 1 96.81 153 GLU A N 1
ATOM 1174 C CA . GLU A 1 153 ? -13.445 -26.641 -18.125 1 96.81 153 GLU A CA 1
ATOM 1175 C C . GLU A 1 153 ? -13.766 -25.797 -19.359 1 96.81 153 GLU A C 1
ATOM 1177 O O . GLU A 1 153 ? -13.664 -26.281 -20.484 1 96.81 153 GLU A O 1
ATOM 1182 N N . ASN A 1 154 ? -14.102 -24.516 -19.141 1 96.5 154 ASN A N 1
ATOM 1183 C CA . ASN A 1 154 ? -14.406 -23.641 -20.266 1 96.5 154 ASN A CA 1
ATOM 1184 C C . ASN A 1 154 ? -13.219 -22.766 -20.641 1 96.5 154 ASN A C 1
ATOM 1186 O O . ASN A 1 154 ? -13.344 -21.859 -21.453 1 96.5 154 ASN A O 1
ATOM 1190 N N . GLY A 1 155 ? -12.078 -22.969 -20.047 1 96.44 155 GLY A N 1
ATOM 1191 C CA . GLY A 1 155 ? -10.844 -22.312 -20.422 1 96.44 155 GLY A CA 1
ATOM 1192 C C . GLY A 1 155 ? -10.797 -20.844 -20 1 96.44 155 GLY A C 1
ATOM 1193 O O . GLY A 1 155 ? -10.219 -20.016 -20.703 1 96.44 155 GLY A O 1
ATOM 1194 N N . HIS A 1 156 ? -11.438 -20.516 -18.859 1 97.06 156 HIS A N 1
ATOM 1195 C CA . HIS A 1 156 ? -11.547 -19.125 -18.453 1 97.06 156 HIS A CA 1
ATOM 1196 C C . HIS A 1 156 ? -10.406 -18.734 -17.516 1 97.06 156 HIS A C 1
ATOM 1198 O O . HIS A 1 156 ? -10.172 -17.547 -17.266 1 97.06 156 HIS A O 1
ATOM 1204 N N . LEU A 1 157 ? -9.641 -19.703 -17 1 97.12 157 LEU A N 1
ATOM 1205 C CA . LEU A 1 157 ? -8.508 -19.344 -16.156 1 97.12 157 LEU A CA 1
ATOM 1206 C C . LEU A 1 157 ? -7.234 -20.016 -16.641 1 97.12 157 LEU A C 1
ATOM 1208 O O . LEU A 1 157 ? -7.289 -21.047 -17.312 1 97.12 157 LEU A O 1
ATOM 1212 N N . ASP A 1 158 ? -6.105 -19.344 -16.297 1 98.25 158 ASP A N 1
ATOM 1213 C CA . ASP A 1 158 ? -4.777 -19.828 -16.672 1 98.25 158 ASP A CA 1
ATOM 1214 C C . ASP A 1 158 ? -4.086 -20.5 -15.484 1 98.25 158 ASP A C 1
ATOM 1216 O O . ASP A 1 158 ? -3.16 -21.281 -15.664 1 98.25 158 ASP A O 1
ATOM 1220 N N . MET A 1 159 ? -4.523 -20.172 -14.289 1 98.69 159 MET A N 1
ATOM 1221 C CA . MET A 1 159 ? -3.92 -20.688 -13.062 1 98.69 159 MET A CA 1
ATOM 1222 C C . MET A 1 159 ? -4.922 -20.672 -11.914 1 98.69 159 MET A C 1
ATOM 1224 O O . MET A 1 159 ? -5.699 -19.719 -11.773 1 98.69 159 MET A O 1
ATOM 1228 N N . ALA A 1 160 ? -5.004 -21.719 -11.172 1 98.88 160 ALA A N 1
ATOM 1229 C CA . ALA A 1 160 ? -5.75 -21.766 -9.922 1 98.88 160 ALA A CA 1
ATOM 1230 C C . ALA A 1 160 ? -4.828 -21.547 -8.727 1 98.88 160 ALA A C 1
ATOM 1232 O O . ALA A 1 160 ? -3.717 -22.078 -8.68 1 98.88 160 ALA A O 1
ATOM 1233 N N . LEU A 1 161 ? -5.246 -20.719 -7.82 1 98.94 161 LEU A N 1
ATOM 1234 C CA . LEU A 1 161 ? -4.504 -20.469 -6.586 1 98.94 161 LEU A CA 1
ATOM 1235 C C . LEU A 1 161 ? -5.266 -21.016 -5.383 1 98.94 161 LEU A C 1
ATOM 1237 O O . LEU A 1 161 ? -6.426 -20.656 -5.164 1 98.94 161 LEU A O 1
ATOM 1241 N N . VAL A 1 162 ? -4.648 -21.891 -4.625 1 98.94 162 VAL A N 1
ATOM 1242 C CA . VAL A 1 162 ? -5.211 -22.422 -3.385 1 98.94 162 VAL A CA 1
ATOM 1243 C C . VAL A 1 162 ? -4.488 -21.797 -2.189 1 98.94 162 VAL A C 1
ATOM 1245 O O . VAL A 1 162 ? -3.281 -21.984 -2.025 1 98.94 162 VAL A O 1
ATOM 1248 N N . MET A 1 163 ? -5.25 -21.109 -1.396 1 98.88 163 MET A N 1
ATOM 1249 C CA . MET A 1 163 ? -4.676 -20.516 -0.191 1 98.88 163 MET A CA 1
ATOM 1250 C C . MET A 1 163 ? -4.414 -21.594 0.866 1 98.88 163 MET A C 1
ATOM 1252 O O . MET A 1 163 ? -5.281 -22.422 1.144 1 98.88 163 MET A O 1
ATOM 1256 N N . THR A 1 164 ? -3.238 -21.5 1.454 1 98.81 164 THR A N 1
ATOM 1257 C CA . THR A 1 164 ? -2.885 -22.438 2.52 1 98.81 164 THR A CA 1
ATOM 1258 C C . THR A 1 164 ? -2.746 -21.703 3.852 1 98.81 164 THR A C 1
ATOM 1260 O O . THR A 1 164 ? -2.189 -22.25 4.809 1 98.81 164 THR A O 1
ATOM 1263 N N . VAL A 1 165 ? -3.125 -20.438 3.93 1 98.44 165 VAL A N 1
ATOM 1264 C CA . VAL A 1 165 ? -3.41 -19.625 5.105 1 98.44 165 VAL A CA 1
ATOM 1265 C C . VAL A 1 165 ? -4.629 -18.734 4.84 1 98.44 165 VAL A C 1
ATOM 1267 O O . VAL A 1 165 ? -5.031 -18.562 3.688 1 98.44 165 VAL A O 1
ATOM 1270 N N . GLU A 1 166 ? -5.219 -18.266 5.867 1 98 166 GLU A N 1
ATOM 1271 C CA . GLU A 1 166 ? -6.289 -17.297 5.637 1 98 166 GLU A CA 1
ATOM 1272 C C . GLU A 1 166 ? -5.754 -16.031 4.992 1 98 166 GLU A C 1
ATOM 1274 O O . GLU A 1 166 ? -4.664 -15.555 5.34 1 98 166 GLU A O 1
ATOM 1279 N N . PRO A 1 167 ? -6.512 -15.477 4.012 1 97.25 167 PRO A N 1
ATOM 1280 C CA . PRO A 1 167 ? -6.055 -14.227 3.402 1 97.25 167 PRO A CA 1
ATOM 1281 C C . PRO A 1 167 ? -5.828 -13.125 4.43 1 97.25 167 PRO A C 1
ATOM 1283 O O . PRO A 1 167 ? -6.621 -12.969 5.359 1 97.25 167 PRO A O 1
ATOM 1286 N N . GLY A 1 168 ? -4.738 -12.328 4.246 1 94.12 168 GLY A N 1
ATOM 1287 C CA . GLY A 1 168 ? -4.602 -11.188 5.133 1 94.12 168 GLY A CA 1
ATOM 1288 C C . GLY A 1 168 ? -3.17 -10.938 5.566 1 94.12 168 GLY A C 1
ATOM 1289 O O . GLY A 1 168 ? -2.668 -9.812 5.453 1 94.12 168 GLY A O 1
ATOM 1290 N N . PHE A 1 169 ? -2.516 -11.953 6.094 1 93.06 169 PHE A N 1
ATOM 1291 C CA . PHE A 1 169 ? -1.213 -11.711 6.703 1 93.06 169 PHE A CA 1
ATOM 1292 C C . PHE A 1 169 ? -0.196 -12.742 6.234 1 93.06 169 PHE A C 1
ATOM 1294 O O . PHE A 1 169 ? -0.552 -13.891 5.957 1 93.06 169 PHE A O 1
ATOM 1301 N N . ALA A 1 170 ? 1.049 -12.375 6.211 1 91.31 170 ALA A N 1
ATOM 1302 C CA . ALA A 1 170 ? 2.16 -13.305 6.027 1 91.31 170 ALA A CA 1
ATOM 1303 C C . ALA A 1 170 ? 2.592 -13.914 7.359 1 91.31 170 ALA A C 1
ATOM 1305 O O . ALA A 1 170 ? 2.297 -13.367 8.422 1 91.31 170 ALA A O 1
ATOM 1306 N N . GLY A 1 171 ? 3.221 -15.055 7.266 1 90.38 171 GLY A N 1
ATOM 1307 C CA . GLY A 1 171 ? 3.846 -15.641 8.445 1 90.38 171 GLY A CA 1
ATOM 1308 C C . GLY A 1 171 ? 2.875 -16.422 9.305 1 90.38 171 GLY A C 1
ATOM 1309 O O . GLY A 1 171 ? 3.207 -16.812 10.43 1 90.38 171 GLY A O 1
ATOM 1310 N N . GLN A 1 172 ? 1.696 -16.609 8.836 1 95.31 172 GLN A N 1
ATOM 1311 C CA . GLN A 1 172 ? 0.728 -17.438 9.547 1 95.31 172 GLN A CA 1
ATOM 1312 C C . GLN A 1 172 ? 1.132 -18.906 9.516 1 95.31 172 GLN A C 1
ATOM 1314 O O . GLN A 1 172 ? 2.051 -19.297 8.789 1 95.31 172 GLN A O 1
ATOM 1319 N N . LYS A 1 173 ? 0.47 -19.703 10.352 1 96.31 173 LYS A N 1
ATOM 1320 C CA . LYS A 1 173 ? 0.708 -21.141 10.336 1 96.31 173 LYS A CA 1
ATOM 1321 C C . LYS A 1 173 ? 0.168 -21.781 9.062 1 96.31 173 LYS A C 1
ATOM 1323 O O . LYS A 1 173 ? -0.956 -21.484 8.641 1 96.31 173 LYS A O 1
ATOM 1328 N N . PHE A 1 174 ? 0.969 -22.609 8.5 1 98.12 174 PHE A N 1
ATOM 1329 C CA . PHE A 1 174 ? 0.608 -23.344 7.297 1 98.12 174 PHE A CA 1
ATOM 1330 C C . PHE A 1 174 ? -0.559 -24.281 7.57 1 98.12 174 PHE A C 1
ATOM 1332 O O . PHE A 1 174 ? -0.56 -25.016 8.57 1 98.12 174 PHE A O 1
ATOM 1339 N N . LEU A 1 175 ? -1.585 -24.25 6.703 1 97.69 175 LEU A N 1
ATOM 1340 C CA . LEU A 1 175 ? -2.709 -25.172 6.77 1 97.69 175 LEU A CA 1
ATOM 1341 C C . LEU A 1 175 ? -2.543 -26.297 5.754 1 97.69 175 LEU A C 1
ATOM 1343 O O . LEU A 1 175 ? -2.605 -26.062 4.543 1 97.69 175 LEU A O 1
ATOM 1347 N N . SER A 1 176 ? -2.48 -27.484 6.184 1 97.75 176 SER A N 1
ATOM 1348 C CA . SER A 1 176 ? -2.295 -28.625 5.293 1 97.75 176 SER A CA 1
ATOM 1349 C C . SER A 1 176 ? -3.617 -29.047 4.668 1 97.75 176 SER A C 1
ATOM 1351 O O . SER A 1 176 ? -3.635 -29.656 3.592 1 97.75 176 SER A O 1
ATOM 1353 N N . GLY A 1 177 ? -4.719 -28.766 5.289 1 98.19 177 GLY A N 1
ATOM 1354 C CA . GLY A 1 177 ? -6.047 -29.156 4.852 1 98.19 177 GLY A CA 1
ATOM 1355 C C . GLY A 1 177 ? -6.34 -28.781 3.414 1 98.19 177 GLY A C 1
ATOM 1356 O O . GLY A 1 177 ? -6.73 -29.625 2.609 1 98.19 177 GLY A O 1
ATOM 1357 N N . PRO A 1 178 ? -6.07 -27.594 3.076 1 98.69 178 PRO A N 1
ATOM 1358 C CA . PRO A 1 178 ? -6.379 -27.109 1.729 1 98.69 178 PRO A CA 1
ATOM 1359 C C . PRO A 1 178 ? -5.645 -27.875 0.637 1 98.69 178 PRO A C 1
ATOM 1361 O O . PRO A 1 178 ? -6.027 -27.812 -0.534 1 98.69 178 PRO A O 1
ATOM 1364 N N . LEU A 1 179 ? -4.594 -28.625 0.981 1 98.69 179 LEU A N 1
ATOM 1365 C CA . LEU A 1 179 ? -3.842 -29.359 -0.03 1 98.69 179 LEU A CA 1
ATOM 1366 C C . LEU A 1 179 ? -4.688 -30.484 -0.622 1 98.69 179 LEU A C 1
ATOM 1368 O O . LEU A 1 179 ? -4.367 -31 -1.692 1 98.69 179 LEU A O 1
ATOM 1372 N N . ALA A 1 180 ? -5.738 -30.906 0.059 1 98.75 180 ALA A N 1
ATOM 1373 C CA . ALA A 1 180 ? -6.68 -31.859 -0.525 1 98.75 180 ALA A CA 1
ATOM 1374 C C . ALA A 1 180 ? -7.281 -31.312 -1.818 1 98.75 180 ALA A C 1
ATOM 1376 O O . ALA A 1 180 ? -7.543 -32.062 -2.756 1 98.75 180 ALA A O 1
ATOM 1377 N N . LYS A 1 181 ? -7.527 -30.031 -1.878 1 98.81 181 LYS A N 1
ATOM 1378 C CA . LYS A 1 181 ? -8.055 -29.391 -3.078 1 98.81 181 LYS A CA 1
ATOM 1379 C C . LYS A 1 181 ? -7.027 -29.422 -4.207 1 98.81 181 LYS A C 1
ATOM 1381 O O . LYS A 1 181 ? -7.387 -29.562 -5.379 1 98.81 181 LYS A O 1
ATOM 1386 N N . VAL A 1 182 ? -5.762 -29.219 -3.805 1 98.75 182 VAL A N 1
ATOM 1387 C CA . VAL A 1 182 ? -4.688 -29.297 -4.793 1 98.75 182 VAL A CA 1
ATOM 1388 C C . VAL A 1 182 ? -4.648 -30.688 -5.414 1 98.75 182 VAL A C 1
ATOM 1390 O O . VAL A 1 182 ? -4.574 -30.828 -6.637 1 98.75 182 VAL A O 1
ATOM 1393 N N . ARG A 1 183 ? -4.73 -31.688 -4.582 1 98.44 183 ARG A N 1
ATOM 1394 C CA . ARG A 1 183 ? -4.738 -33.062 -5.062 1 98.44 183 ARG A CA 1
ATOM 1395 C C . ARG A 1 183 ? -5.922 -33.312 -5.988 1 98.44 183 ARG A C 1
ATOM 1397 O O . ARG A 1 183 ? -5.773 -33.938 -7.039 1 98.44 183 ARG A O 1
ATOM 1404 N N . GLN A 1 184 ? -7.043 -32.844 -5.578 1 98.5 184 GLN A N 1
ATOM 1405 C CA . GLN A 1 184 ? -8.25 -33 -6.383 1 98.5 184 GLN A CA 1
ATOM 1406 C C . GLN A 1 184 ? -8.094 -32.344 -7.754 1 98.5 184 GLN A C 1
ATOM 1408 O O . GLN A 1 184 ? -8.406 -32.938 -8.781 1 98.5 184 GLN A O 1
ATOM 1413 N N . LEU A 1 185 ? -7.664 -31.125 -7.742 1 98.38 185 LEU A N 1
ATOM 1414 C CA . LEU A 1 185 ? -7.488 -30.375 -8.984 1 98.38 185 LEU A CA 1
ATOM 1415 C C . LEU A 1 185 ? -6.461 -31.062 -9.883 1 98.38 185 LEU A C 1
ATOM 1417 O O . LEU A 1 185 ? -6.688 -31.219 -11.086 1 98.38 185 LEU A O 1
ATOM 1421 N N . ARG A 1 186 ? -5.332 -31.438 -9.266 1 97.81 186 ARG A N 1
ATOM 1422 C CA . ARG A 1 186 ? -4.273 -32.094 -10.039 1 97.81 186 ARG A CA 1
ATOM 1423 C C . ARG A 1 186 ? -4.762 -33.375 -10.656 1 97.81 186 ARG A C 1
ATOM 1425 O O . ARG A 1 186 ? -4.488 -33.688 -11.82 1 97.81 186 ARG A O 1
ATOM 1432 N N . GLY A 1 187 ? -5.434 -34.188 -9.898 1 96.88 187 GLY A N 1
ATOM 1433 C CA . GLY A 1 187 ? -5.973 -35.438 -10.414 1 96.88 187 GLY A CA 1
ATOM 1434 C C . GLY A 1 187 ? -6.949 -35.25 -11.555 1 96.88 187 GLY A C 1
ATOM 1435 O O . GLY A 1 187 ? -6.914 -36 -12.539 1 96.88 187 GLY A O 1
ATOM 1436 N N . ARG A 1 188 ? -7.797 -34.281 -11.484 1 96.06 188 ARG A N 1
ATOM 1437 C CA . ARG A 1 188 ? -8.836 -34.031 -12.477 1 96.06 188 ARG A CA 1
ATOM 1438 C C . ARG A 1 188 ? -8.266 -33.344 -13.711 1 96.06 188 ARG A C 1
ATOM 1440 O O . ARG A 1 188 ? -8.727 -33.562 -14.828 1 96.06 188 ARG A O 1
ATOM 1447 N N . TYR A 1 189 ? -7.312 -32.469 -13.445 1 95.5 189 TYR A N 1
ATOM 1448 C CA . TYR A 1 189 ? -6.738 -31.641 -14.508 1 95.5 189 TYR A CA 1
ATOM 1449 C C . TYR A 1 189 ? -5.215 -31.703 -14.477 1 95.5 189 TYR A C 1
ATOM 1451 O O . TYR A 1 189 ? -4.562 -30.766 -14.016 1 95.5 189 TYR A O 1
ATOM 1459 N N . PRO A 1 190 ? -4.578 -32.656 -15.055 1 94.81 190 PRO A N 1
ATOM 1460 C CA . PRO A 1 190 ? -3.15 -32.938 -14.914 1 94.81 190 PRO A CA 1
ATOM 1461 C C . PRO A 1 190 ? -2.266 -31.828 -15.469 1 94.81 190 PRO A C 1
ATOM 1463 O O . PRO A 1 190 ? -1.098 -31.719 -15.086 1 94.81 190 PRO A O 1
ATOM 1466 N N . HIS A 1 191 ? -2.795 -30.953 -16.297 1 94.25 191 HIS A N 1
ATOM 1467 C CA . HIS A 1 191 ? -1.967 -29.938 -16.906 1 94.25 191 HIS A CA 1
ATOM 1468 C C . HIS A 1 191 ? -2.318 -28.547 -16.375 1 94.25 191 HIS A C 1
ATOM 1470 O O . HIS A 1 191 ? -1.805 -27.547 -16.875 1 94.25 191 HIS A O 1
ATOM 1476 N N . LEU A 1 192 ? -3.18 -28.438 -15.414 1 96.62 192 LEU A N 1
ATOM 1477 C CA . LEU A 1 192 ? -3.57 -27.172 -14.805 1 96.62 192 LEU A CA 1
ATOM 1478 C C . LEU A 1 192 ? -2.432 -26.594 -13.969 1 96.62 192 LEU A C 1
ATOM 1480 O O . LEU A 1 192 ? -1.828 -27.312 -13.164 1 96.62 192 LEU A O 1
ATOM 1484 N N . ASN A 1 193 ? -2.074 -25.359 -14.227 1 98.25 193 ASN A N 1
ATOM 1485 C CA . ASN A 1 193 ? -1.167 -24.688 -13.305 1 98.25 193 ASN A CA 1
ATOM 1486 C C . ASN A 1 193 ? -1.841 -24.391 -11.961 1 98.25 193 ASN A C 1
ATOM 1488 O O . ASN A 1 193 ? -2.91 -23.781 -11.922 1 98.25 193 ASN A O 1
ATOM 1492 N N . ILE A 1 194 ? -1.236 -24.875 -10.883 1 98.75 194 ILE A N 1
ATOM 1493 C CA . ILE A 1 194 ? -1.782 -24.719 -9.539 1 98.75 194 ILE A CA 1
ATOM 1494 C C . ILE A 1 194 ? -0.757 -24.031 -8.641 1 98.75 194 ILE A C 1
ATOM 1496 O O . ILE A 1 194 ? 0.354 -24.531 -8.461 1 98.75 194 ILE A O 1
ATOM 1500 N N . GLN A 1 195 ? -1.139 -22.859 -8.141 1 98.94 195 GLN A N 1
ATOM 1501 C CA . GLN A 1 195 ? -0.328 -22.094 -7.199 1 98.94 195 GLN A CA 1
ATOM 1502 C C . GLN A 1 195 ? -0.811 -22.297 -5.766 1 98.94 195 GLN A C 1
ATOM 1504 O O . GLN A 1 195 ? -2.014 -22.422 -5.52 1 98.94 195 GLN A O 1
ATOM 1509 N N . VAL A 1 196 ? 0.082 -22.406 -4.852 1 98.88 196 VAL A N 1
ATOM 1510 C CA . VAL A 1 196 ? -0.237 -22.406 -3.428 1 98.88 196 VAL A CA 1
ATOM 1511 C C . VAL A 1 196 ? 0.405 -21.188 -2.76 1 98.88 196 VAL A C 1
ATOM 1513 O O . VAL A 1 196 ? 1.546 -20.844 -3.064 1 98.88 196 VAL A O 1
ATOM 1516 N N . ASP A 1 197 ? -0.315 -20.531 -1.939 1 98.75 197 ASP A N 1
ATOM 1517 C CA . ASP A 1 197 ? 0.103 -19.297 -1.267 1 98.75 197 ASP A CA 1
ATOM 1518 C C . ASP A 1 197 ? -0.223 -19.359 0.224 1 98.75 197 ASP A C 1
ATOM 1520 O O . ASP A 1 197 ? -1.387 -19.5 0.605 1 98.75 197 ASP A O 1
ATOM 1524 N N . GLY A 1 198 ? 0.788 -19.234 0.995 1 98.38 198 GLY A N 1
ATOM 1525 C CA . GLY A 1 198 ? 0.652 -19.219 2.443 1 98.38 198 GLY A CA 1
ATOM 1526 C C . GLY A 1 198 ? 1.7 -20.062 3.148 1 98.38 198 GLY A C 1
ATOM 1527 O O . GLY A 1 198 ? 1.579 -21.281 3.215 1 98.38 198 GLY A O 1
ATOM 1528 N N . SER A 1 199 ? 2.715 -19.406 3.686 1 98.12 199 SER A N 1
ATOM 1529 C CA . SER A 1 199 ? 3.732 -20.016 4.531 1 98.12 199 SER A CA 1
ATOM 1530 C C . SER A 1 199 ? 4.422 -21.172 3.812 1 98.12 199 SER A C 1
ATOM 1532 O O . SER A 1 199 ? 4.645 -22.234 4.398 1 98.12 199 SER A O 1
ATOM 1534 N N . ILE A 1 200 ? 4.668 -21.016 2.578 1 98.56 200 ILE A N 1
ATOM 1535 C CA . ILE A 1 200 ? 5.469 -21.953 1.814 1 98.56 200 ILE A CA 1
ATOM 1536 C C . ILE A 1 200 ? 6.949 -21.766 2.143 1 98.56 200 ILE A C 1
ATOM 1538 O O . ILE A 1 200 ? 7.492 -20.672 1.975 1 98.56 200 ILE A O 1
ATOM 1542 N N . ASN A 1 201 ? 7.578 -22.766 2.629 1 98.12 201 ASN A N 1
ATOM 1543 C CA . ASN A 1 201 ? 8.977 -22.734 3.031 1 98.12 201 ASN A CA 1
ATOM 1544 C C . ASN A 1 201 ? 9.625 -24.109 2.896 1 98.12 201 ASN A C 1
ATOM 1546 O O . ASN A 1 201 ? 9.07 -25 2.248 1 98.12 201 ASN A O 1
ATOM 1550 N N . LEU A 1 202 ? 10.82 -24.312 3.463 1 98.12 202 LEU A N 1
ATOM 1551 C CA . LEU A 1 202 ? 11.578 -25.547 3.285 1 98.12 202 LEU A CA 1
ATOM 1552 C C . LEU A 1 202 ? 10.898 -26.703 4 1 98.12 202 LEU A C 1
ATOM 1554 O O . LEU A 1 202 ? 11.055 -27.859 3.598 1 98.12 202 LEU A O 1
ATOM 1558 N N . ASP A 1 203 ? 10.055 -26.406 4.992 1 98.12 203 ASP A N 1
ATOM 1559 C CA . ASP A 1 203 ? 9.375 -27.438 5.758 1 98.12 203 ASP A CA 1
ATOM 1560 C C . ASP A 1 203 ? 8.062 -27.844 5.09 1 98.12 203 ASP A C 1
ATOM 1562 O O . ASP A 1 203 ? 7.602 -28.969 5.246 1 98.12 203 ASP A O 1
ATOM 1566 N N . THR A 1 204 ? 7.457 -26.938 4.336 1 98.69 204 THR A N 1
ATOM 1567 C CA . THR A 1 204 ? 6.102 -27.172 3.85 1 98.69 204 THR A CA 1
ATOM 1568 C C . THR A 1 204 ? 6.105 -27.453 2.35 1 98.69 204 THR A C 1
ATOM 1570 O O . THR A 1 204 ? 5.117 -27.938 1.8 1 98.69 204 THR A O 1
ATOM 1573 N N . VAL A 1 205 ? 7.191 -27.172 1.673 1 98.69 205 VAL A N 1
ATOM 1574 C CA . VAL A 1 205 ? 7.25 -27.266 0.217 1 98.69 205 VAL A CA 1
ATOM 1575 C C . VAL A 1 205 ? 7.012 -28.703 -0.229 1 98.69 205 VAL A C 1
ATOM 1577 O O . VAL A 1 205 ? 6.375 -28.938 -1.257 1 98.69 205 VAL A O 1
ATOM 1580 N N . ASN A 1 206 ? 7.5 -29.656 0.498 1 98.56 206 ASN A N 1
ATOM 1581 C CA . ASN A 1 206 ? 7.363 -31.047 0.083 1 98.56 206 ASN A CA 1
ATOM 1582 C C . ASN A 1 206 ? 5.898 -31.484 0.01 1 98.56 206 ASN A C 1
ATOM 1584 O O . ASN A 1 206 ? 5.484 -32.125 -0.953 1 98.56 206 ASN A O 1
ATOM 1588 N N . GLU A 1 207 ? 5.145 -31.188 1.002 1 98.5 207 GLU A N 1
ATOM 1589 C CA . GLU A 1 207 ? 3.732 -31.562 1.02 1 98.5 207 GLU A CA 1
ATOM 1590 C C . GLU A 1 207 ? 2.959 -30.844 -0.088 1 98.5 207 GLU A C 1
ATOM 1592 O O . GLU A 1 207 ? 2.066 -31.438 -0.704 1 98.5 207 GLU A O 1
ATOM 1597 N N . ALA A 1 208 ? 3.246 -29.594 -0.301 1 98.69 208 ALA A N 1
ATOM 1598 C CA . ALA A 1 208 ? 2.576 -28.828 -1.348 1 98.69 208 ALA A CA 1
ATOM 1599 C C . ALA A 1 208 ? 2.875 -29.406 -2.729 1 98.69 208 ALA A C 1
ATOM 1601 O O . ALA A 1 208 ? 1.967 -29.578 -3.543 1 98.69 208 ALA A O 1
ATOM 1602 N N . ALA A 1 209 ? 4.16 -29.672 -2.936 1 98.62 209 ALA A N 1
ATOM 1603 C CA . ALA A 1 209 ? 4.578 -30.234 -4.219 1 98.62 209 ALA A CA 1
ATOM 1604 C C . ALA A 1 209 ? 4.016 -31.641 -4.422 1 98.62 209 ALA A C 1
ATOM 1606 O O . ALA A 1 209 ? 3.572 -31.984 -5.52 1 98.62 209 ALA A O 1
ATOM 1607 N N . LEU A 1 210 ? 4.051 -32.406 -3.369 1 98.12 210 LEU A N 1
ATOM 1608 C CA . LEU A 1 210 ? 3.496 -33.75 -3.43 1 98.12 210 LEU A CA 1
ATOM 1609 C C . LEU A 1 210 ? 2.014 -33.719 -3.789 1 98.12 210 LEU A C 1
ATOM 1611 O O . LEU A 1 210 ? 1.525 -34.594 -4.512 1 98.12 210 LEU A O 1
ATOM 1615 N N . ALA A 1 211 ? 1.303 -32.75 -3.299 1 98.5 211 ALA A N 1
ATOM 1616 C CA . ALA A 1 211 ? -0.124 -32.594 -3.578 1 98.5 211 ALA A CA 1
ATOM 1617 C C . ALA A 1 211 ? -0.364 -32.25 -5.047 1 98.5 211 ALA A C 1
ATOM 1619 O O . ALA A 1 211 ? -1.444 -32.531 -5.582 1 98.5 211 ALA A O 1
ATOM 1620 N N . GLY A 1 212 ? 0.668 -31.594 -5.668 1 98.25 212 GLY A N 1
ATOM 1621 C CA . GLY A 1 212 ? 0.544 -31.359 -7.098 1 98.25 212 GLY A CA 1
ATOM 1622 C C . GLY A 1 212 ? 0.741 -29.906 -7.473 1 98.25 212 GLY A C 1
ATOM 1623 O O . GLY A 1 212 ? 0.571 -29.531 -8.633 1 98.25 212 GLY A O 1
ATOM 1624 N N . ALA A 1 213 ? 1.075 -29.047 -6.535 1 98.75 213 ALA A N 1
ATOM 1625 C CA . ALA A 1 213 ? 1.332 -27.641 -6.844 1 98.75 213 ALA A CA 1
ATOM 1626 C C . ALA A 1 213 ? 2.613 -27.484 -7.66 1 98.75 213 ALA A C 1
ATOM 1628 O O . ALA A 1 213 ? 3.637 -28.094 -7.34 1 98.75 213 ALA A O 1
ATOM 1629 N N . ASN A 1 214 ? 2.537 -26.703 -8.711 1 98.25 214 ASN A N 1
ATOM 1630 C CA . ASN A 1 214 ? 3.748 -26.469 -9.484 1 98.25 214 ASN A CA 1
ATOM 1631 C C . ASN A 1 214 ? 4.199 -25 -9.383 1 98.25 214 ASN A C 1
ATOM 1633 O O . ASN A 1 214 ? 5.32 -24.672 -9.773 1 98.25 214 ASN A O 1
ATOM 1637 N N . CYS A 1 215 ? 3.348 -24.062 -8.875 1 98.69 215 CYS A N 1
ATOM 1638 C CA . CYS A 1 215 ? 3.668 -22.656 -8.609 1 98.69 215 CYS A CA 1
ATOM 1639 C C . CYS A 1 215 ? 3.639 -22.375 -7.109 1 98.69 215 CYS A C 1
ATOM 1641 O O . CYS A 1 215 ? 2.648 -22.672 -6.438 1 98.69 215 CYS A O 1
ATOM 1643 N N . LEU A 1 216 ? 4.723 -21.812 -6.586 1 98.88 216 LEU A N 1
ATOM 1644 C CA . LEU A 1 216 ? 4.844 -21.578 -5.152 1 98.88 216 LEU A CA 1
ATOM 1645 C C . LEU A 1 216 ? 4.969 -20.094 -4.848 1 98.88 216 LEU A C 1
ATOM 1647 O O . LEU A 1 216 ? 5.613 -19.359 -5.598 1 98.88 216 LEU A O 1
ATOM 1651 N N . VAL A 1 217 ? 4.395 -19.672 -3.734 1 98.88 217 VAL A N 1
ATOM 1652 C CA . VA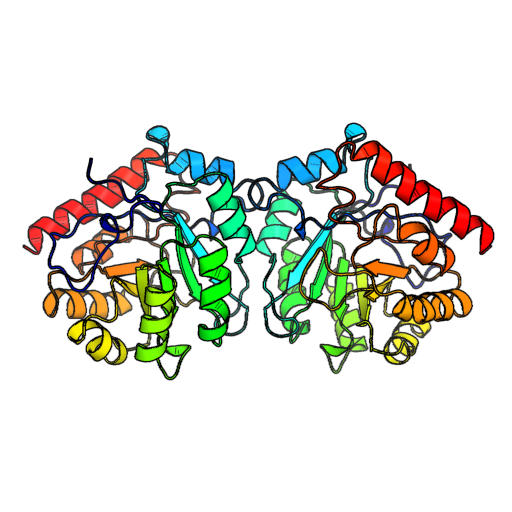L A 1 217 ? 4.531 -18.297 -3.254 1 98.88 217 VAL A CA 1
ATOM 1653 C C . VAL A 1 217 ? 5.234 -18.297 -1.898 1 98.88 217 VAL A C 1
ATOM 1655 O O . VAL A 1 217 ? 4.594 -18.109 -0.861 1 98.88 217 VAL A O 1
ATOM 1658 N N . PRO A 1 218 ? 6.531 -18.438 -1.927 1 98.69 218 PRO A N 1
ATOM 1659 C CA . PRO A 1 218 ? 7.273 -18.266 -0.678 1 98.69 218 PRO A CA 1
ATOM 1660 C C . PRO A 1 218 ? 7.453 -16.797 -0.294 1 98.69 218 PRO A C 1
ATOM 1662 O O . PRO A 1 218 ? 7.613 -15.945 -1.168 1 98.69 218 PRO A O 1
ATOM 1665 N N . GLY A 1 219 ? 7.426 -16.5 1.007 1 97.5 219 GLY A N 1
ATOM 1666 C CA . GLY A 1 219 ? 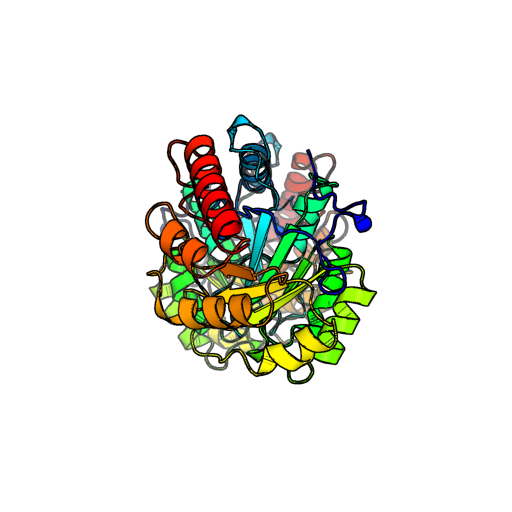7.738 -15.172 1.519 1 97.5 219 GLY A CA 1
ATOM 1667 C C . GLY A 1 219 ? 9.008 -15.133 2.346 1 97.5 219 GLY A C 1
ATOM 1668 O O . GLY A 1 219 ? 10.102 -14.93 1.809 1 97.5 219 GLY A O 1
ATOM 1669 N N . GLN A 1 220 ? 8.867 -15.562 3.602 1 96.56 220 GLN A N 1
ATOM 1670 C CA . GLN A 1 220 ? 9.977 -15.562 4.547 1 96.56 220 GLN A CA 1
ATOM 1671 C C . GLN A 1 220 ? 11.109 -16.469 4.059 1 96.56 220 GLN A C 1
ATOM 1673 O O . 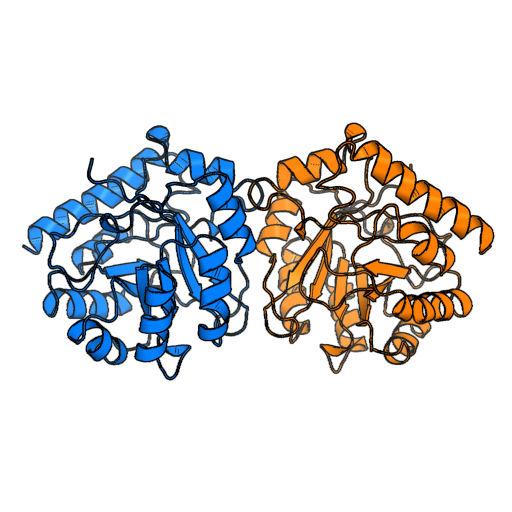GLN A 1 220 ? 12.289 -16.156 4.254 1 96.56 220 GLN A O 1
ATOM 1678 N N . ALA A 1 221 ? 10.734 -17.531 3.432 1 98.06 221 ALA A N 1
ATOM 1679 C CA . ALA A 1 221 ? 11.711 -18.531 2.982 1 98.06 221 ALA A CA 1
ATOM 1680 C C . ALA A 1 221 ? 12.672 -17.938 1.957 1 98.06 221 ALA A C 1
ATOM 1682 O O . ALA A 1 221 ? 13.727 -18.516 1.688 1 98.06 221 ALA A O 1
ATOM 1683 N N . VAL A 1 222 ? 12.289 -16.797 1.366 1 98.56 222 VAL A N 1
ATOM 1684 C CA . VAL A 1 222 ? 13.141 -16.188 0.352 1 98.56 222 VAL A CA 1
ATOM 1685 C C . VAL A 1 222 ? 13.656 -14.844 0.859 1 98.56 222 VAL A C 1
ATOM 1687 O O . VAL A 1 222 ? 14.859 -14.688 1.095 1 98.56 222 VAL A O 1
ATOM 1690 N N . PHE A 1 223 ? 12.812 -13.961 1.283 1 98.31 223 PHE A N 1
ATOM 1691 C CA . PHE A 1 223 ? 13.227 -12.594 1.548 1 98.31 223 PHE A CA 1
ATOM 1692 C C . PHE A 1 223 ? 13.883 -12.477 2.92 1 98.31 223 PHE A C 1
ATOM 1694 O O . PHE A 1 223 ? 14.578 -11.5 3.203 1 98.31 223 PHE A O 1
ATOM 1701 N N . LYS A 1 224 ? 13.656 -13.414 3.826 1 97.19 224 LYS A N 1
ATOM 1702 C CA . LYS A 1 224 ? 14.281 -13.383 5.145 1 97.19 224 LYS A CA 1
ATOM 1703 C C . LYS A 1 224 ? 15.312 -14.492 5.293 1 97.19 224 LYS A C 1
ATOM 1705 O O . LYS A 1 224 ? 15.836 -14.727 6.387 1 97.19 224 LYS A O 1
ATOM 1710 N N . ALA A 1 225 ? 15.594 -15.18 4.23 1 97.88 225 ALA A N 1
ATOM 1711 C CA . ALA A 1 225 ? 16.547 -16.281 4.254 1 97.88 225 ALA A CA 1
ATOM 1712 C C . ALA A 1 225 ? 17.984 -15.758 4.402 1 97.88 225 ALA A C 1
ATOM 1714 O O . ALA A 1 225 ? 18.328 -14.719 3.846 1 97.88 225 ALA A O 1
ATOM 1715 N N . LYS A 1 226 ? 18.781 -16.516 5.066 1 96.88 226 LYS A N 1
ATOM 1716 C CA . LYS A 1 226 ? 20.219 -16.219 5.102 1 96.88 226 LYS A CA 1
ATOM 1717 C C . LYS A 1 226 ? 20.844 -16.391 3.723 1 96.88 226 LYS A C 1
ATOM 1719 O O . LYS A 1 226 ? 21.719 -15.602 3.33 1 96.88 226 LYS A O 1
ATOM 1724 N N . ASN A 1 227 ? 20.406 -17.391 3.051 1 98.19 227 ASN A N 1
ATOM 1725 C CA . ASN A 1 227 ? 20.828 -17.672 1.682 1 98.19 227 ASN A CA 1
ATOM 1726 C C . ASN A 1 227 ? 19.641 -17.844 0.751 1 98.19 227 ASN A C 1
ATOM 1728 O O . ASN A 1 227 ? 19.125 -18.953 0.594 1 98.19 227 ASN A O 1
ATOM 1732 N N . ARG A 1 228 ? 19.25 -16.781 0.06 1 98.56 228 ARG A N 1
ATOM 1733 C CA . ARG A 1 228 ? 18.078 -16.781 -0.799 1 98.56 228 ARG A CA 1
ATOM 1734 C C . ARG A 1 228 ? 18.234 -17.781 -1.941 1 98.56 228 ARG A C 1
ATOM 1736 O O . ARG A 1 228 ? 17.281 -18.5 -2.266 1 98.56 228 ARG A O 1
ATOM 1743 N N . GLN A 1 229 ? 19.406 -17.797 -2.529 1 98.56 229 GLN A N 1
ATOM 1744 C CA . GLN A 1 229 ? 19.672 -18.656 -3.676 1 98.56 229 GLN A CA 1
ATOM 1745 C C . GLN A 1 229 ? 19.438 -20.125 -3.326 1 98.56 229 GLN A C 1
ATOM 1747 O O . GLN A 1 229 ? 18.75 -20.844 -4.055 1 98.56 229 GLN A O 1
ATOM 1752 N N . GLU A 1 230 ? 20 -20.531 -2.248 1 98.69 230 GLU A N 1
ATOM 1753 C CA . GLU A 1 230 ? 19.875 -21.922 -1.818 1 98.69 230 GLU A CA 1
ATOM 1754 C C . GLU A 1 230 ? 18.422 -22.312 -1.591 1 98.69 230 GLU A C 1
ATOM 1756 O O . GLU A 1 230 ? 17.984 -23.391 -1.992 1 98.69 230 GLU A O 1
ATOM 1761 N N . ASN A 1 231 ? 17.703 -21.453 -0.966 1 98.81 231 ASN A N 1
ATOM 1762 C CA . ASN A 1 231 ? 16.297 -21.734 -0.689 1 98.81 231 ASN A CA 1
ATOM 1763 C C . ASN A 1 231 ? 15.484 -21.812 -1.974 1 98.81 231 ASN A C 1
ATOM 1765 O O . ASN A 1 231 ? 14.664 -22.719 -2.135 1 98.81 231 ASN A O 1
ATOM 1769 N N . VAL A 1 232 ? 15.695 -20.875 -2.869 1 98.75 232 VAL A N 1
ATOM 1770 C CA . VAL A 1 232 ? 14.953 -20.859 -4.121 1 98.75 232 VAL A CA 1
ATOM 1771 C C . VAL A 1 232 ? 15.25 -22.125 -4.926 1 98.75 232 VAL A C 1
ATOM 1773 O O . VAL A 1 232 ? 14.336 -22.75 -5.465 1 98.75 232 VAL A O 1
ATOM 1776 N N . ILE A 1 233 ? 16.484 -22.516 -5.004 1 98.5 233 ILE A N 1
ATOM 1777 C CA . ILE A 1 233 ? 16.891 -23.719 -5.738 1 98.5 233 ILE A CA 1
ATOM 1778 C C . ILE A 1 233 ? 16.25 -24.953 -5.121 1 98.5 233 ILE A C 1
ATOM 1780 O O . ILE A 1 233 ? 15.75 -25.828 -5.836 1 98.5 233 ILE A O 1
ATOM 1784 N N . HIS A 1 234 ? 16.234 -24.969 -3.801 1 98.69 234 HIS A N 1
ATOM 1785 C CA . HIS A 1 234 ? 15.625 -26.094 -3.105 1 98.69 234 HIS A CA 1
ATOM 1786 C C . HIS A 1 234 ? 14.133 -26.188 -3.418 1 98.69 234 HIS A C 1
ATOM 1788 O O . HIS A 1 234 ? 13.625 -27.266 -3.732 1 98.69 234 HIS A O 1
ATOM 1794 N N . LEU A 1 235 ? 13.43 -25.094 -3.293 1 98.81 235 LEU A N 1
ATOM 1795 C CA . LEU A 1 235 ? 12.008 -25.047 -3.588 1 98.81 235 LEU A CA 1
ATOM 1796 C C . LEU A 1 235 ? 11.727 -25.531 -5.008 1 98.81 235 LEU A C 1
ATOM 1798 O O . LEU A 1 235 ? 10.844 -26.359 -5.227 1 98.81 235 LEU A O 1
ATOM 1802 N N . ARG A 1 236 ? 12.484 -25.031 -5.926 1 98.31 236 ARG A N 1
ATOM 1803 C CA . ARG A 1 236 ? 12.336 -25.375 -7.332 1 98.31 236 ARG A CA 1
ATOM 1804 C C . ARG A 1 236 ? 12.578 -26.875 -7.551 1 98.31 236 ARG A C 1
ATOM 1806 O O . ARG A 1 236 ? 11.836 -27.531 -8.281 1 98.31 236 ARG A O 1
ATOM 1813 N N . ARG A 1 237 ? 13.594 -27.391 -6.934 1 98.12 237 ARG A N 1
ATOM 1814 C CA . ARG A 1 237 ? 13.977 -28.797 -7.09 1 98.12 237 ARG A CA 1
ATOM 1815 C C . ARG A 1 237 ? 12.891 -29.719 -6.555 1 98.12 237 ARG A C 1
ATOM 1817 O O . ARG A 1 237 ? 12.602 -30.766 -7.156 1 98.12 237 ARG A O 1
ATOM 1824 N N . VAL A 1 238 ? 12.367 -29.359 -5.426 1 98.44 238 VAL A N 1
ATOM 1825 C CA . VAL A 1 238 ? 11.328 -30.188 -4.816 1 98.44 238 VAL A CA 1
ATOM 1826 C C . VAL A 1 238 ? 10.117 -30.266 -5.742 1 98.44 238 VAL A C 1
ATOM 1828 O O . VAL A 1 238 ? 9.57 -31.344 -5.957 1 98.44 238 VAL A O 1
ATOM 1831 N N . VAL A 1 239 ? 9.711 -29.141 -6.32 1 98.38 239 VAL A N 1
ATOM 1832 C CA . VAL A 1 239 ? 8.57 -29.109 -7.234 1 98.38 239 VAL A CA 1
ATOM 1833 C C . VAL A 1 239 ? 8.891 -29.953 -8.469 1 98.38 239 VAL A C 1
ATOM 1835 O O . VAL A 1 239 ? 8.062 -30.766 -8.906 1 98.38 239 VAL A O 1
ATOM 1838 N N . HIS A 1 240 ? 10.094 -29.797 -9.008 1 96.81 240 HIS A N 1
ATOM 1839 C CA . HIS A 1 240 ? 10.508 -30.531 -10.203 1 96.81 240 HIS A CA 1
ATOM 1840 C C . HIS A 1 240 ? 10.453 -32.031 -9.969 1 96.81 240 HIS A C 1
ATOM 1842 O O . HIS A 1 240 ? 9.992 -32.781 -10.836 1 96.81 240 HIS A O 1
ATOM 1848 N N . ARG A 1 241 ? 10.898 -32.469 -8.867 1 96.56 241 ARG A N 1
ATOM 1849 C CA . ARG A 1 241 ? 10.938 -33.906 -8.523 1 96.56 241 ARG A CA 1
ATOM 1850 C C . ARG A 1 241 ? 9.531 -34.5 -8.5 1 96.56 241 ARG A C 1
ATOM 1852 O O . ARG A 1 241 ? 9.305 -35.594 -9.023 1 96.56 241 ARG A O 1
ATOM 1859 N N . HIS A 1 242 ? 8.609 -33.75 -7.949 1 95.5 242 HIS A N 1
ATOM 1860 C CA . HIS A 1 242 ? 7.262 -34.281 -7.785 1 95.5 242 HIS A CA 1
ATOM 1861 C C . HIS A 1 242 ? 6.461 -34.188 -9.078 1 95.5 242 HIS A C 1
ATOM 1863 O O . HIS A 1 242 ? 5.543 -34.969 -9.312 1 95.5 242 HIS A O 1
ATOM 1869 N N . LEU A 1 243 ? 6.723 -33.125 -9.898 1 91.62 243 LEU A N 1
ATOM 1870 C CA . LEU A 1 243 ? 6.059 -33.031 -11.188 1 91.62 243 LEU A CA 1
ATOM 1871 C C . LEU A 1 243 ? 6.391 -34.25 -12.07 1 91.62 243 LEU A C 1
ATOM 1873 O O . LEU A 1 243 ? 5.535 -34.719 -12.812 1 91.62 243 LEU A O 1
ATOM 1877 N N . LYS A 1 244 ? 7.59 -34.781 -11.992 1 84.81 244 LYS A N 1
ATOM 1878 C CA . LYS A 1 244 ? 8.008 -35.969 -12.75 1 84.81 244 LYS A CA 1
ATOM 1879 C C . LYS A 1 244 ? 7.273 -37.219 -12.281 1 84.81 244 LYS A C 1
ATOM 1881 O O . LYS A 1 244 ? 6.965 -38.094 -13.086 1 84.81 244 LYS A O 1
ATOM 1886 N N . SER A 1 245 ? 6.926 -37.094 -11.062 1 77.38 245 SER A N 1
ATOM 1887 C CA . SER A 1 245 ? 6.266 -38.281 -10.484 1 77.38 245 SER A CA 1
ATOM 1888 C C . SER A 1 245 ? 4.781 -38.281 -10.836 1 77.38 245 SER A C 1
ATOM 1890 O O . SER A 1 245 ? 4.137 -39.344 -10.766 1 77.38 245 SER A O 1
ATOM 1892 N N . HIS A 1 246 ? 4.25 -37.188 -11.164 1 71.56 246 HIS A N 1
ATOM 1893 C CA . HIS A 1 246 ? 2.834 -37.094 -11.508 1 71.56 246 HIS A CA 1
ATOM 1894 C C . HIS A 1 246 ? 2.604 -37.438 -12.977 1 71.56 246 HIS A C 1
ATOM 1896 O O . HIS A 1 246 ? 1.458 -37.531 -13.422 1 71.56 246 HIS A O 1
ATOM 1902 N N . LEU A 1 247 ? 3.654 -37.469 -13.727 1 59.19 247 LEU A N 1
ATOM 1903 C CA . LEU A 1 247 ? 3.551 -37.875 -15.125 1 59.19 247 LEU A CA 1
ATOM 1904 C C . LEU A 1 247 ? 3.66 -39.375 -15.266 1 59.19 247 LEU A C 1
ATOM 1906 O O . LEU A 1 247 ? 4.426 -40.031 -14.539 1 59.19 247 LEU A O 1
ATOM 1910 N N . MET B 1 1 ? 16.75 24.734 16.625 1 36.62 1 MET B N 1
ATOM 1911 C CA . MET B 1 1 ? 16.375 24.031 15.406 1 36.62 1 MET B CA 1
ATOM 1912 C C . MET B 1 1 ? 15.289 22.984 15.695 1 36.62 1 MET B C 1
ATOM 1914 O O . MET B 1 1 ? 15.547 22 16.375 1 36.62 1 MET B O 1
ATOM 1918 N N . CYS B 1 2 ? 14.078 23.281 16.297 1 48.81 2 CYS B N 1
ATOM 1919 C CA . CYS B 1 2 ? 12.867 23.016 17.062 1 48.81 2 CYS B CA 1
ATOM 1920 C C . CYS B 1 2 ? 12.164 21.766 16.562 1 48.81 2 CYS B C 1
ATOM 1922 O O . CYS B 1 2 ? 11.336 21.828 15.656 1 48.81 2 CYS B O 1
ATOM 1924 N N . SER B 1 3 ? 12.805 20.406 16.25 1 76.5 3 SER B N 1
ATOM 1925 C CA . SER B 1 3 ? 12.891 19.25 15.367 1 76.5 3 SER B CA 1
ATOM 1926 C C . SER B 1 3 ? 11.945 18.141 15.812 1 76.5 3 SER B C 1
ATOM 1928 O O . SER B 1 3 ? 11.688 17.984 17.016 1 76.5 3 SER B O 1
ATOM 1930 N N . PHE B 1 4 ? 10.773 17.906 15.234 1 94.75 4 PHE B N 1
ATOM 1931 C CA . PHE B 1 4 ? 9.906 16.781 15.523 1 94.75 4 PHE B CA 1
ATOM 1932 C C . PHE B 1 4 ? 10.719 15.492 15.641 1 94.75 4 PHE B C 1
ATOM 1934 O O . PHE B 1 4 ? 11.641 15.258 14.859 1 94.75 4 PHE B O 1
ATOM 1941 N N . ASP B 1 5 ? 10.508 14.828 16.766 1 97.62 5 ASP B N 1
ATOM 1942 C CA . ASP B 1 5 ? 11.156 13.547 17.016 1 97.62 5 ASP B CA 1
ATOM 1943 C C . ASP B 1 5 ? 10.141 12.492 17.453 1 97.62 5 ASP B C 1
ATOM 1945 O O . ASP B 1 5 ? 9.539 12.602 18.516 1 97.62 5 ASP B O 1
ATOM 1949 N N . HIS B 1 6 ? 9.953 11.477 16.688 1 98.25 6 HIS B N 1
ATOM 1950 C CA . HIS B 1 6 ? 8.992 10.43 16.984 1 98.25 6 HIS B CA 1
ATOM 1951 C C . HIS B 1 6 ? 9.242 9.828 18.359 1 98.25 6 HIS B C 1
ATOM 1953 O O . HIS B 1 6 ? 8.305 9.391 19.031 1 98.25 6 HIS B O 1
ATOM 1959 N N . GLN B 1 7 ? 10.383 9.859 18.891 1 97.12 7 GLN B N 1
ATOM 1960 C CA . GLN B 1 7 ? 10.734 9.211 20.156 1 97.12 7 GLN B CA 1
ATOM 1961 C C . GLN B 1 7 ? 10.523 10.164 21.328 1 97.12 7 GLN B C 1
ATOM 1963 O O . GLN B 1 7 ? 10.633 9.758 22.484 1 97.12 7 GLN B O 1
ATOM 1968 N N . ASP B 1 8 ? 10.25 11.391 21.031 1 97.19 8 ASP B N 1
ATOM 1969 C CA . ASP B 1 8 ? 9.992 12.398 22.062 1 97.19 8 ASP B CA 1
ATOM 1970 C C . ASP B 1 8 ? 8.656 13.094 21.812 1 97.19 8 ASP B C 1
ATOM 1972 O O . ASP B 1 8 ? 8.609 14.172 21.203 1 97.19 8 ASP B O 1
ATOM 1976 N N . LYS B 1 9 ? 7.676 12.617 22.391 1 94.88 9 LYS B N 1
ATOM 1977 C CA . LYS B 1 9 ? 6.305 13.062 22.156 1 94.88 9 LYS B CA 1
ATOM 1978 C C . LYS B 1 9 ? 6.113 14.516 22.578 1 94.88 9 LYS B C 1
ATOM 1980 O O . LYS B 1 9 ? 5.133 15.156 22.188 1 94.88 9 LYS B O 1
ATOM 1985 N N . SER B 1 10 ? 6.965 15.031 23.391 1 94.19 10 SER B N 1
ATOM 1986 C CA . SER B 1 10 ? 6.871 16.422 23.797 1 94.19 10 SER B CA 1
ATOM 1987 C C . SER B 1 10 ? 7.105 17.359 22.609 1 94.19 10 SER B C 1
ATOM 1989 O O . SER B 1 10 ? 6.793 18.547 22.688 1 94.19 10 SER B O 1
ATOM 1991 N N . THR B 1 11 ? 7.652 16.797 21.484 1 95.75 11 THR B N 1
ATOM 1992 C CA . THR B 1 11 ? 7.938 17.609 20.312 1 95.75 11 THR B CA 1
ATOM 1993 C C . THR B 1 11 ? 6.73 17.656 19.375 1 95.75 11 THR B C 1
ATOM 1995 O O . THR B 1 11 ? 6.73 18.391 18.391 1 95.75 11 THR B O 1
ATOM 1998 N N . PHE B 1 12 ? 5.727 16.828 19.672 1 96.31 12 PHE B N 1
ATOM 1999 C CA . PHE B 1 12 ? 4.543 16.766 18.828 1 96.31 12 PHE B CA 1
ATOM 2000 C C . PHE B 1 12 ? 3.703 18.031 18.953 1 96.31 12 PHE B C 1
ATOM 2002 O O . PHE B 1 12 ? 3.84 18.766 19.922 1 96.31 12 PHE B O 1
ATOM 2009 N N . LEU B 1 13 ? 2.912 18.266 17.938 1 95.5 13 LEU B N 1
ATOM 2010 C CA . LEU B 1 13 ? 1.922 19.328 18.047 1 95.5 13 LEU B CA 1
ATOM 2011 C C . LEU B 1 13 ? 0.921 19.031 19.156 1 95.5 13 LEU B C 1
ATOM 2013 O O . LEU B 1 13 ? 0.743 17.859 19.531 1 95.5 13 LEU B O 1
ATOM 2017 N N . SER B 1 14 ? 0.335 20.047 19.703 1 91.06 14 SER B N 1
ATOM 2018 C CA . SER B 1 14 ? -0.731 19.906 20.688 1 91.06 14 SER B CA 1
ATOM 2019 C C . SER B 1 14 ? -1.828 20.953 20.469 1 91.06 14 SER B C 1
ATOM 2021 O O . SER B 1 14 ? -1.552 22.141 20.375 1 91.06 14 SER B O 1
ATOM 2023 N N . GLY B 1 15 ? -3.025 20.453 20.328 1 86.06 15 GLY B N 1
ATOM 2024 C CA . GLY B 1 15 ? -4.156 21.359 20.234 1 86.06 15 GLY B CA 1
ATOM 2025 C C . GLY B 1 15 ? -4.539 22 21.562 1 86.06 15 GLY B C 1
ATOM 2026 O O . GLY B 1 15 ? -5.328 22.938 21.594 1 86.06 15 GLY B O 1
ATOM 2027 N N . ARG B 1 16 ? -4.008 21.562 22.609 1 83.81 16 ARG B N 1
ATOM 2028 C CA . ARG B 1 16 ? -4.34 22.047 23.938 1 83.81 16 ARG B CA 1
ATOM 2029 C C . ARG B 1 16 ? -3.391 23.156 24.375 1 83.81 16 ARG B C 1
ATOM 2031 O O . ARG B 1 16 ? -3.744 24 25.203 1 83.81 16 ARG B O 1
ATOM 2038 N N . ARG B 1 17 ? -2.197 23.156 23.828 1 82.38 17 ARG B N 1
ATOM 2039 C CA . ARG B 1 17 ? -1.195 24.172 24.141 1 82.38 17 ARG B CA 1
ATOM 2040 C C . ARG B 1 17 ? -1.128 25.234 23.047 1 82.38 17 ARG B C 1
ATOM 2042 O O . ARG B 1 17 ? -0.982 24.906 21.859 1 82.38 17 ARG B O 1
ATOM 2049 N N . LYS B 1 18 ? -1.324 26.422 23.453 1 83.5 18 LYS B N 1
ATOM 2050 C CA . LYS B 1 18 ? -1.197 27.516 22.484 1 83.5 18 LYS B CA 1
ATOM 2051 C C . LYS B 1 18 ? 0.265 27.906 22.281 1 83.5 18 LYS B C 1
ATOM 2053 O O . LYS B 1 18 ? 0.886 28.5 23.172 1 83.5 18 LYS B O 1
ATOM 2058 N N . LYS B 1 19 ? 0.819 27.375 21.234 1 86.75 19 LYS B N 1
ATOM 2059 C CA . LYS B 1 19 ? 2.186 27.688 20.812 1 86.75 19 LYS B CA 1
ATOM 2060 C C . LYS B 1 19 ? 2.201 28.422 19.484 1 86.75 19 LYS B C 1
ATOM 2062 O O . LYS B 1 19 ? 1.261 28.312 18.688 1 86.75 19 LYS B O 1
ATOM 2067 N N . PRO B 1 20 ? 3.258 29.156 19.328 1 90 20 PRO B N 1
ATOM 2068 C CA . PRO B 1 20 ? 3.377 29.797 18.016 1 90 20 PRO B CA 1
ATOM 2069 C C . PRO B 1 20 ? 3.428 28.781 16.859 1 90 20 PRO B C 1
ATOM 2071 O O . PRO B 1 20 ? 4.047 27.734 16.984 1 90 20 PRO B O 1
ATOM 2074 N N . LEU B 1 21 ? 2.732 29.172 15.844 1 95 21 LEU B N 1
ATOM 2075 C CA . LEU B 1 21 ? 2.691 28.312 14.664 1 95 21 LEU B CA 1
ATOM 2076 C C . LEU B 1 21 ? 4.016 28.344 13.914 1 95 21 LEU B C 1
ATOM 2078 O O . LEU B 1 21 ? 4.699 29.375 13.906 1 95 21 LEU B O 1
ATOM 2082 N N . ARG B 1 22 ? 4.375 27.328 13.336 1 94.81 22 ARG B N 1
ATOM 2083 C CA . ARG B 1 22 ? 5.555 27.25 12.484 1 94.81 22 ARG B CA 1
ATOM 2084 C C . ARG B 1 22 ? 5.234 26.578 11.156 1 94.81 22 ARG B C 1
ATOM 2086 O O . ARG B 1 22 ? 4.289 25.781 11.078 1 94.81 22 ARG B O 1
ATOM 2093 N N . PRO B 1 23 ? 6.023 26.859 10.141 1 97.81 23 PRO B N 1
ATOM 2094 C CA . PRO B 1 23 ? 5.84 26.141 8.875 1 97.81 23 PRO B CA 1
ATOM 2095 C C . PRO B 1 23 ? 6.23 24.672 8.969 1 97.81 23 PRO B C 1
ATOM 2097 O O . PRO B 1 23 ? 7.277 24.344 9.531 1 97.81 23 PRO B O 1
ATOM 2100 N N . ILE B 1 24 ? 5.418 23.844 8.5 1 98.44 24 ILE B N 1
ATOM 2101 C CA . ILE B 1 24 ? 5.691 22.406 8.43 1 98.44 24 ILE B CA 1
ATOM 2102 C C . ILE B 1 24 ? 5.484 21.922 6.996 1 98.44 24 ILE B C 1
ATOM 2104 O O . ILE B 1 24 ? 4.398 22.062 6.434 1 98.44 24 ILE B O 1
ATOM 2108 N N . ILE B 1 25 ? 6.543 21.453 6.41 1 98.81 25 ILE B N 1
ATOM 2109 C CA . ILE B 1 25 ? 6.477 20.844 5.086 1 98.81 25 ILE B CA 1
ATOM 2110 C C . ILE B 1 25 ? 6.477 19.312 5.219 1 98.81 25 ILE B C 1
ATOM 2112 O O . ILE B 1 25 ? 7.438 18.734 5.727 1 98.81 25 ILE B O 1
ATOM 2116 N N . SER B 1 26 ? 5.438 18.641 4.801 1 98.81 26 SER B N 1
ATOM 2117 C CA . SER B 1 26 ? 5.219 17.203 4.898 1 98.81 26 SER B CA 1
ATOM 2118 C C . SER B 1 26 ? 4.965 16.578 3.529 1 98.81 26 SER B C 1
ATOM 2120 O O . SER B 1 26 ? 3.828 16.25 3.195 1 98.81 26 SER B O 1
ATOM 2122 N N . PRO B 1 27 ? 6 16.391 2.73 1 98.81 27 PRO B N 1
ATOM 2123 C CA . PRO B 1 27 ? 5.781 15.906 1.366 1 98.81 27 PRO B CA 1
ATOM 2124 C C . PRO B 1 27 ? 5.148 14.516 1.328 1 98.81 27 PRO B C 1
ATOM 2126 O O . PRO B 1 27 ? 5.5 13.648 2.137 1 98.81 27 PRO B O 1
ATOM 2129 N N . SER B 1 28 ? 4.203 14.32 0.43 1 98.81 28 SER B N 1
ATOM 2130 C CA . SER B 1 28 ? 3.506 13.047 0.292 1 98.81 28 SER B CA 1
ATOM 2131 C C . SER B 1 28 ? 4.344 12.039 -0.491 1 98.81 28 SER B C 1
ATOM 2133 O O . SER B 1 28 ? 4.613 12.242 -1.678 1 98.81 28 SER B O 1
ATOM 2135 N N . ILE B 1 29 ? 4.605 10.938 0.073 1 98.38 29 ILE B N 1
ATOM 2136 C CA . ILE B 1 29 ? 5.43 9.922 -0.583 1 98.38 29 ILE B CA 1
ATOM 2137 C C . ILE B 1 29 ? 4.605 9.195 -1.642 1 98.38 29 ILE B C 1
ATOM 2139 O O . ILE B 1 29 ? 5.133 8.367 -2.389 1 98.38 29 ILE B O 1
ATOM 2143 N N . MET B 1 30 ? 3.355 9.531 -1.749 1 97.38 30 MET B N 1
ATOM 2144 C CA . MET B 1 30 ? 2.508 8.945 -2.779 1 97.38 30 MET B CA 1
ATOM 2145 C C . MET B 1 30 ? 3.043 9.258 -4.172 1 97.38 30 MET B C 1
ATOM 2147 O O . MET B 1 30 ? 2.752 8.539 -5.129 1 97.38 30 MET B O 1
ATOM 2151 N N . VAL B 1 31 ? 3.809 10.375 -4.293 1 97.06 31 VAL B N 1
ATOM 2152 C CA . VAL B 1 31 ? 4.328 10.805 -5.586 1 97.06 31 VAL B CA 1
ATOM 2153 C C . VAL B 1 31 ? 5.773 10.344 -5.742 1 97.06 31 VAL B C 1
ATOM 2155 O O . VAL B 1 31 ? 6.367 10.492 -6.816 1 97.06 31 VAL B O 1
ATOM 2158 N N . ALA B 1 32 ? 6.348 9.789 -4.711 1 98.12 32 ALA B N 1
ATOM 2159 C CA . ALA B 1 32 ? 7.699 9.242 -4.766 1 98.12 32 ALA B CA 1
ATOM 2160 C C . ALA B 1 32 ? 7.719 7.895 -5.484 1 98.12 32 ALA B C 1
ATOM 2162 O O . ALA B 1 32 ? 6.664 7.332 -5.785 1 98.12 32 ALA B O 1
ATOM 2163 N N . ASP B 1 33 ? 8.906 7.418 -5.887 1 98.06 33 ASP B N 1
ATOM 2164 C CA . ASP B 1 33 ? 9.039 6.059 -6.391 1 98.06 33 ASP B CA 1
ATOM 2165 C C . ASP B 1 33 ? 8.734 5.035 -5.301 1 98.06 33 ASP B C 1
ATOM 2167 O O . ASP B 1 33 ? 9.508 4.871 -4.359 1 98.06 33 ASP B O 1
ATOM 2171 N N . PRO B 1 34 ? 7.613 4.355 -5.441 1 98.25 34 PRO B N 1
ATOM 2172 C CA . PRO B 1 34 ? 7.195 3.459 -4.363 1 98.25 34 PRO B CA 1
ATOM 2173 C C . PRO B 1 34 ? 8.164 2.303 -4.148 1 98.25 34 PRO B C 1
ATOM 2175 O O . PRO B 1 34 ? 8.117 1.632 -3.113 1 98.25 34 PRO B O 1
ATOM 2178 N N . THR B 1 35 ? 9.055 2.061 -5.117 1 98.62 35 THR B N 1
ATOM 2179 C CA . THR B 1 35 ? 9.977 0.934 -5 1 98.62 35 THR B CA 1
ATOM 2180 C C . THR B 1 35 ? 11.289 1.371 -4.355 1 98.62 35 THR B C 1
ATOM 2182 O O . THR B 1 35 ? 12.156 0.543 -4.086 1 98.62 35 THR B O 1
ATOM 2185 N N . GLN B 1 36 ? 11.477 2.688 -4.145 1 98.62 36 GLN B N 1
ATOM 2186 C CA . GLN B 1 36 ? 12.688 3.262 -3.564 1 98.62 36 GLN B CA 1
ATOM 2187 C C . GLN B 1 36 ? 12.344 4.324 -2.523 1 98.62 36 GLN B C 1
ATOM 2189 O O . GLN B 1 36 ? 12.93 5.414 -2.527 1 98.62 36 GLN B O 1
ATOM 2194 N N . LEU B 1 37 ? 11.445 4.023 -1.658 1 98.81 37 LEU B N 1
ATOM 2195 C CA . LEU B 1 37 ? 10.891 4.988 -0.718 1 98.81 37 LEU B CA 1
ATOM 2196 C C . LEU B 1 37 ? 11.961 5.492 0.243 1 98.81 37 LEU B C 1
ATOM 2198 O O . LEU B 1 37 ? 11.984 6.676 0.585 1 98.81 37 LEU B O 1
ATOM 2202 N N . LEU B 1 38 ? 12.82 4.555 0.713 1 98.75 38 LEU B N 1
ATOM 2203 C CA . LEU B 1 38 ? 13.82 4.965 1.687 1 98.75 38 LEU B CA 1
ATOM 2204 C C . LEU B 1 38 ? 14.766 6.004 1.088 1 98.75 38 LEU B C 1
ATOM 2206 O O . LEU B 1 38 ? 15.078 7.012 1.729 1 98.75 38 LEU B O 1
ATOM 2210 N N . LEU B 1 39 ? 15.211 5.738 -0.117 1 98.56 39 LEU B N 1
ATOM 2211 C CA . LEU B 1 39 ? 16.109 6.668 -0.803 1 98.56 39 LEU B CA 1
ATOM 2212 C C . LEU B 1 39 ? 15.445 8.039 -0.961 1 98.56 39 LEU B C 1
ATOM 2214 O O . LEU B 1 39 ? 16.078 9.062 -0.695 1 98.56 39 LEU B O 1
ATOM 2218 N N . GLU B 1 40 ? 14.195 8.047 -1.39 1 98.56 40 GLU B N 1
ATOM 2219 C CA . GLU B 1 40 ? 13.438 9.281 -1.585 1 98.56 40 GLU B CA 1
ATOM 2220 C C . GLU B 1 40 ? 13.25 10.023 -0.268 1 98.56 40 GLU B C 1
ATOM 2222 O O . GLU B 1 40 ? 13.43 11.242 -0.206 1 98.56 40 GLU B O 1
ATOM 2227 N N . ALA B 1 41 ? 12.906 9.273 0.742 1 98.69 41 ALA B N 1
ATOM 2228 C CA . ALA B 1 41 ? 12.664 9.852 2.061 1 98.69 41 ALA B CA 1
ATOM 2229 C C . ALA B 1 41 ? 13.93 10.477 2.627 1 98.69 41 ALA B C 1
ATOM 2231 O O . ALA B 1 41 ? 13.906 11.617 3.1 1 98.69 41 ALA B O 1
ATOM 2232 N N . LEU B 1 42 ? 15.062 9.734 2.51 1 98.69 42 LEU B N 1
ATOM 2233 C CA . LEU B 1 42 ? 16.328 10.219 3.041 1 98.69 42 LEU B CA 1
ATOM 2234 C C . LEU B 1 42 ? 16.75 11.516 2.35 1 98.69 42 LEU B C 1
ATOM 2236 O O . LEU B 1 42 ? 17.266 12.422 2.996 1 98.69 42 LEU B O 1
ATOM 2240 N N . HIS B 1 43 ? 16.5 11.594 1.139 1 98.62 43 HIS B N 1
ATOM 2241 C CA . HIS B 1 43 ? 16.891 12.789 0.396 1 98.62 43 HIS B CA 1
ATOM 2242 C C . HIS B 1 43 ? 16.125 14.016 0.874 1 98.62 43 HIS B C 1
ATOM 2244 O O . HIS B 1 43 ? 16.734 15.047 1.192 1 98.62 43 HIS B O 1
ATOM 2250 N N . VAL B 1 44 ? 14.82 13.914 1.002 1 98.62 44 VAL B N 1
ATOM 2251 C CA . VAL B 1 44 ? 14.039 15.102 1.33 1 98.62 44 VAL B CA 1
ATOM 2252 C C . VAL B 1 44 ? 14.25 15.477 2.795 1 98.62 44 VAL B C 1
ATOM 2254 O O . VAL B 1 44 ? 14.078 16.641 3.176 1 98.62 44 VAL B O 1
ATOM 2257 N N . LEU B 1 45 ? 14.625 14.508 3.602 1 98.44 45 LEU B N 1
ATOM 2258 C CA . LEU B 1 45 ? 14.898 14.758 5.012 1 98.44 45 LEU B CA 1
ATOM 2259 C C . LEU B 1 45 ? 16.266 15.406 5.195 1 98.44 45 LEU B C 1
ATOM 2261 O O . LEU B 1 45 ? 16.531 16.031 6.227 1 98.44 45 LEU B O 1
ATOM 2265 N N . SER B 1 46 ? 17.125 15.32 4.234 1 98.31 46 SER B N 1
ATOM 2266 C CA . SER B 1 46 ? 18.469 15.883 4.297 1 98.31 46 SER B CA 1
ATOM 2267 C C . SER B 1 46 ? 18.469 17.359 3.896 1 98.31 46 SER B C 1
ATOM 2269 O O . SER B 1 46 ? 17.516 17.844 3.309 1 98.31 46 SER B O 1
ATOM 2271 N N . PRO B 1 47 ? 19.531 18.047 4.211 1 97.69 47 PRO B N 1
ATOM 2272 C CA . PRO B 1 47 ? 19.672 19.438 3.766 1 97.69 47 PRO B CA 1
ATOM 2273 C C . PRO B 1 47 ? 19.609 19.562 2.246 1 97.69 47 PRO B C 1
ATOM 2275 O O . PRO B 1 47 ? 19.062 20.547 1.731 1 97.69 47 PRO B O 1
ATOM 2278 N N . GLU B 1 48 ? 20.078 18.594 1.506 1 97.69 48 GLU B N 1
ATOM 2279 C CA . GLU B 1 48 ? 20.094 18.625 0.047 1 97.69 48 GLU B CA 1
ATOM 2280 C C . GLU B 1 48 ? 18.688 18.547 -0.535 1 97.69 48 GLU B C 1
ATOM 2282 O O . GLU B 1 48 ? 18.453 19.047 -1.641 1 97.69 48 GLU B O 1
ATOM 2287 N N . GLY B 1 49 ? 17.828 17.969 0.234 1 98 49 GLY B N 1
ATOM 2288 C CA . GLY B 1 49 ? 16.453 17.859 -0.22 1 98 49 GLY B CA 1
ATOM 2289 C C . GLY B 1 49 ? 15.531 18.891 0.402 1 98 49 GLY B C 1
ATOM 2290 O O . GLY B 1 49 ? 14.328 18.906 0.129 1 98 49 GLY B O 1
ATOM 2291 N N . GLY B 1 50 ? 16.078 19.719 1.311 1 97.75 50 GLY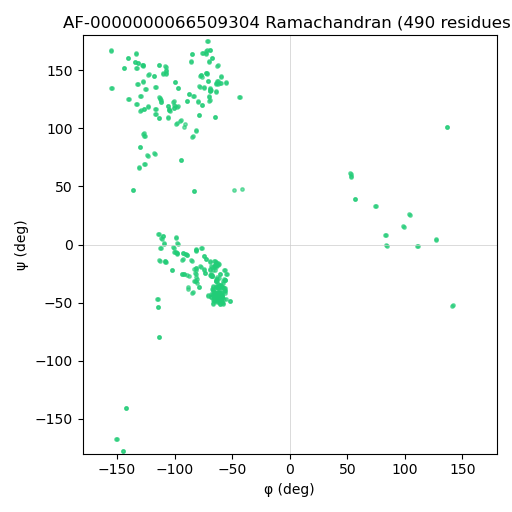 B N 1
ATOM 2292 C CA . GLY B 1 50 ? 15.32 20.812 1.898 1 97.75 50 GLY B CA 1
ATOM 2293 C C . GLY B 1 50 ? 15.008 20.594 3.367 1 97.75 50 GLY B C 1
ATOM 2294 O O . GLY B 1 50 ? 14.414 21.453 4.016 1 97.75 50 GLY B O 1
ATOM 2295 N N . ALA B 1 51 ? 15.43 19.453 3.896 1 98 51 ALA B N 1
ATOM 2296 C CA . ALA B 1 51 ? 15.281 19.156 5.32 1 98 51 ALA B CA 1
ATOM 2297 C C . ALA B 1 51 ? 13.836 19.344 5.77 1 98 51 ALA B C 1
ATOM 2299 O O . ALA B 1 51 ? 13.555 20.109 6.695 1 98 51 ALA B O 1
ATOM 2300 N N . VAL B 1 52 ? 12.945 18.609 5.23 1 98.56 52 VAL B N 1
ATOM 2301 C CA . VAL B 1 52 ? 11.523 18.734 5.527 1 98.56 52 VAL B CA 1
ATOM 2302 C C . VAL B 1 52 ? 11.25 18.297 6.965 1 98.56 52 VAL B C 1
ATOM 2304 O O . VAL B 1 52 ? 12.047 17.562 7.555 1 98.56 52 VAL B O 1
ATOM 2307 N N . GLU B 1 53 ? 10.156 18.688 7.512 1 98.19 53 GLU B N 1
ATOM 2308 C CA . GLU B 1 53 ? 9.828 18.453 8.914 1 98.19 53 GLU B CA 1
ATOM 2309 C C . GLU B 1 53 ? 9.203 17.062 9.102 1 98.19 53 GLU B C 1
ATOM 2311 O O . GLU B 1 53 ? 9.477 16.391 10.094 1 98.19 53 GLU B O 1
ATOM 2316 N N . TRP B 1 54 ? 8.305 16.656 8.18 1 98.75 54 TRP B N 1
ATOM 2317 C CA . TRP B 1 54 ? 7.539 15.414 8.273 1 98.75 54 TRP B CA 1
ATOM 2318 C C . TRP B 1 54 ? 7.57 14.656 6.949 1 98.75 54 TRP B C 1
ATOM 2320 O O . TRP B 1 54 ? 8.016 15.188 5.93 1 98.75 54 TRP B O 1
ATOM 2330 N N . LEU B 1 55 ? 7.195 13.375 6.957 1 98.88 55 LEU B N 1
ATOM 2331 C CA . LEU B 1 55 ? 6.816 12.609 5.777 1 98.88 55 LEU B CA 1
ATOM 2332 C C . LEU B 1 55 ? 5.332 12.258 5.809 1 98.88 55 LEU B C 1
ATOM 2334 O O . LEU B 1 55 ? 4.84 11.711 6.801 1 98.88 55 LEU B O 1
ATOM 2338 N N . HIS B 1 56 ? 4.688 12.648 4.754 1 98.94 56 HIS B N 1
ATOM 2339 C CA . HIS B 1 56 ? 3.256 12.398 4.645 1 98.94 56 HIS B CA 1
ATOM 2340 C C . HIS B 1 56 ? 2.984 11.047 3.99 1 98.94 56 HIS B C 1
ATOM 2342 O O . HIS B 1 56 ? 3.467 10.781 2.887 1 98.94 56 HIS B O 1
ATOM 2348 N N . VAL B 1 57 ? 2.258 10.18 4.645 1 98.88 57 VAL B N 1
ATOM 2349 C CA . VAL B 1 57 ? 1.925 8.844 4.148 1 98.88 57 VAL B CA 1
ATOM 2350 C C . VAL B 1 57 ? 0.413 8.727 3.967 1 98.88 57 VAL B C 1
ATOM 2352 O O . VAL B 1 57 ? -0.334 8.68 4.945 1 98.88 57 VAL B O 1
ATOM 2355 N N . ASP B 1 58 ? 0.009 8.625 2.75 1 98.75 58 ASP B N 1
ATOM 2356 C CA . ASP B 1 58 ? -1.407 8.461 2.439 1 98.75 58 ASP B CA 1
ATOM 2357 C C . ASP B 1 58 ? -1.807 6.984 2.459 1 98.75 58 ASP B C 1
ATOM 2359 O O . ASP B 1 58 ? -1.141 6.145 1.849 1 98.75 58 ASP B O 1
ATOM 2363 N N . VAL B 1 59 ? -2.84 6.691 3.164 1 98.69 59 VAL B N 1
ATOM 2364 C CA . VAL B 1 59 ? -3.42 5.355 3.215 1 98.69 59 VAL B CA 1
ATOM 2365 C C . VAL B 1 59 ? -4.836 5.383 2.648 1 98.69 59 VAL B C 1
ATOM 2367 O O . VAL B 1 59 ? -5.703 6.102 3.158 1 98.69 59 VAL B O 1
ATOM 2370 N N . ILE B 1 60 ? -5.098 4.699 1.579 1 98.62 60 ILE B N 1
ATOM 2371 C CA . ILE B 1 60 ? -6.387 4.633 0.9 1 98.62 60 ILE B CA 1
ATOM 2372 C C . ILE B 1 60 ? -6.82 3.176 0.756 1 98.62 60 ILE B C 1
ATOM 2374 O O . ILE B 1 60 ? -6.051 2.338 0.278 1 98.62 60 ILE B O 1
ATOM 2378 N N . ASP B 1 61 ? -8.078 2.861 1.066 1 97.38 61 ASP B N 1
ATOM 2379 C CA . ASP B 1 61 ? -8.469 1.458 1.137 1 97.38 61 ASP B CA 1
ATOM 2380 C C . ASP B 1 61 ? -9.383 1.083 -0.029 1 97.38 61 ASP B C 1
ATOM 2382 O O . ASP B 1 61 ? -9.891 -0.039 -0.093 1 97.38 61 ASP B O 1
ATOM 2386 N N . GLY B 1 62 ? -9.664 2.082 -0.918 1 97.06 62 GLY B N 1
ATOM 2387 C CA . GLY B 1 62 ? -10.5 1.787 -2.07 1 97.06 62 GLY B CA 1
ATOM 2388 C C . GLY B 1 62 ? -11.984 1.865 -1.765 1 97.06 62 GLY B C 1
ATOM 2389 O O . GLY B 1 62 ? -12.82 1.659 -2.65 1 97.06 62 GLY B O 1
ATOM 2390 N N . HIS B 1 63 ? -12.375 2.152 -0.573 1 96.75 63 HIS B N 1
ATOM 2391 C CA . HIS B 1 63 ? -13.773 2.199 -0.155 1 96.75 63 HIS B CA 1
ATOM 2392 C C . HIS B 1 63 ? -14.18 3.615 0.243 1 96.75 63 HIS B C 1
ATOM 2394 O O . HIS B 1 63 ? -15.227 4.105 -0.18 1 96.75 63 HIS B O 1
ATOM 2400 N N . PHE B 1 64 ? -13.43 4.297 1.004 1 97.62 64 PHE B N 1
ATOM 2401 C CA . PHE B 1 64 ? -13.68 5.695 1.317 1 97.62 64 PHE B CA 1
ATOM 2402 C C . PHE B 1 64 ? -13.406 6.582 0.107 1 97.62 64 PHE B C 1
ATOM 2404 O O . PHE B 1 64 ? -14.164 7.516 -0.169 1 97.62 64 PHE B O 1
ATOM 2411 N N . ALA B 1 65 ? -12.297 6.289 -0.549 1 97 65 ALA B N 1
ATOM 2412 C CA . ALA B 1 65 ? -11.859 6.957 -1.773 1 97 65 ALA B CA 1
ATOM 2413 C C . ALA B 1 65 ? -11.562 5.945 -2.877 1 97 65 ALA B C 1
ATOM 2415 O O . ALA B 1 65 ? -11.273 4.781 -2.596 1 97 65 ALA B O 1
ATOM 2416 N N . PRO B 1 66 ? -11.656 6.281 -4.156 1 95.19 66 PRO B N 1
ATOM 2417 C CA . PRO B 1 66 ? -11.609 5.332 -5.27 1 95.19 66 PRO B CA 1
ATOM 2418 C C . PRO B 1 66 ? -10.18 4.965 -5.676 1 95.19 66 PRO B C 1
ATOM 2420 O O . PRO B 1 66 ? -9.836 5.031 -6.855 1 95.19 66 PRO B O 1
ATOM 2423 N N . ASN B 1 67 ? -9.297 4.672 -4.832 1 96.5 67 ASN B N 1
ATOM 2424 C CA . ASN B 1 67 ? -7.918 4.254 -5.031 1 96.5 67 ASN B CA 1
ATOM 2425 C C . ASN B 1 67 ? -7.398 3.449 -3.844 1 96.5 67 ASN B C 1
ATOM 2427 O O . ASN B 1 67 ? -8.094 3.303 -2.836 1 96.5 67 ASN B O 1
ATOM 2431 N N . MET B 1 68 ? -6.297 2.822 -4.055 1 97.25 68 MET B N 1
ATOM 2432 C CA . MET B 1 68 ? -5.547 2.207 -2.963 1 97.25 68 MET B CA 1
ATOM 2433 C C . MET B 1 68 ? -4.129 2.758 -2.896 1 97.25 68 MET B C 1
ATOM 2435 O O . MET B 1 68 ? -3.543 3.102 -3.926 1 97.25 68 MET B O 1
ATOM 2439 N N . SER B 1 69 ? -3.65 2.844 -1.726 1 97.31 69 SER B N 1
ATOM 2440 C CA . SER B 1 69 ? -2.287 3.342 -1.572 1 97.31 69 SER B CA 1
ATOM 2441 C C . SER B 1 69 ? -1.547 2.598 -0.467 1 97.31 69 SER B C 1
ATOM 2443 O O . SER B 1 69 ? -1.651 1.375 -0.356 1 97.31 69 SER B O 1
ATOM 2445 N N . PHE B 1 70 ? -0.735 3.275 0.355 1 97.81 70 PHE B N 1
ATOM 2446 C CA . PHE B 1 70 ? 0.182 2.637 1.291 1 97.81 70 PHE B CA 1
ATOM 2447 C C . PHE B 1 70 ? -0.581 1.999 2.447 1 97.81 70 PHE B C 1
ATOM 2449 O O . PHE B 1 70 ? -1.808 2.094 2.514 1 97.81 70 PHE B O 1
ATOM 2456 N N . CYS B 1 71 ? 0.138 1.312 3.301 1 97.88 71 CYS B N 1
ATOM 2457 C CA . CYS B 1 71 ? -0.433 0.558 4.41 1 97.88 71 CYS B CA 1
ATOM 2458 C C . CYS B 1 71 ? 0.476 0.611 5.633 1 97.88 71 CYS B C 1
ATOM 2460 O O . CYS B 1 71 ? 1.476 1.333 5.637 1 97.88 71 CYS B O 1
ATOM 2462 N N . SER B 1 72 ? 0.052 -0.098 6.688 1 98.38 72 SER B N 1
ATOM 2463 C CA . SER B 1 72 ? 0.793 -0.074 7.941 1 98.38 72 SER B CA 1
ATOM 2464 C C . SER B 1 72 ? 2.188 -0.67 7.773 1 98.38 72 SER B C 1
ATOM 2466 O O . SER B 1 72 ? 3.137 -0.238 8.43 1 98.38 72 SER B O 1
ATOM 2468 N N . ASP B 1 73 ? 2.385 -1.622 6.84 1 97.69 73 ASP B N 1
ATOM 2469 C CA . ASP B 1 73 ? 3.701 -2.211 6.609 1 97.69 73 ASP B CA 1
ATOM 2470 C C . ASP B 1 73 ? 4.672 -1.18 6.035 1 97.69 73 ASP B C 1
ATOM 2472 O O . ASP B 1 73 ? 5.867 -1.221 6.32 1 97.69 73 ASP B O 1
ATOM 2476 N N . THR B 1 74 ? 4.145 -0.311 5.191 1 98.5 74 THR B N 1
ATOM 2477 C CA . THR B 1 74 ? 4.977 0.777 4.684 1 98.5 74 THR B CA 1
ATOM 2478 C C . THR B 1 74 ? 5.457 1.667 5.828 1 98.5 74 THR B C 1
ATOM 2480 O O . THR B 1 74 ? 6.633 2.021 5.891 1 98.5 74 THR B O 1
ATOM 2483 N N . VAL B 1 75 ? 4.551 1.975 6.719 1 98.88 75 VAL B N 1
ATOM 2484 C CA . VAL B 1 75 ? 4.879 2.805 7.875 1 98.88 75 VAL B CA 1
ATOM 2485 C C . VAL B 1 75 ? 5.922 2.1 8.742 1 98.88 75 VAL B C 1
ATOM 2487 O O . VAL B 1 75 ? 6.902 2.713 9.164 1 98.88 75 VAL B O 1
ATOM 2490 N N . ALA B 1 76 ? 5.727 0.821 8.961 1 98.81 76 ALA B N 1
ATOM 2491 C CA . ALA B 1 76 ? 6.668 0.045 9.766 1 98.81 76 ALA B CA 1
ATOM 2492 C C . ALA B 1 76 ? 8.047 0.014 9.117 1 98.81 76 ALA B C 1
ATOM 2494 O O . ALA B 1 76 ? 9.07 0.087 9.805 1 98.81 76 ALA B O 1
ATOM 2495 N N . GLY B 1 77 ? 8.039 -0.161 7.828 1 98.69 77 GLY B N 1
ATOM 2496 C CA . GLY B 1 77 ? 9.297 -0.136 7.098 1 98.69 77 GLY B CA 1
ATOM 2497 C C . GLY B 1 77 ? 10.039 1.182 7.23 1 98.69 77 GLY B C 1
ATOM 2498 O O . GLY B 1 77 ? 11.242 1.199 7.504 1 98.69 77 GLY B O 1
ATOM 2499 N N . LEU B 1 78 ? 9.312 2.277 7.027 1 98.88 78 LEU B N 1
ATOM 2500 C CA . LEU B 1 78 ? 9.914 3.594 7.199 1 98.88 78 LEU B CA 1
ATOM 2501 C C . LEU B 1 78 ? 10.438 3.771 8.617 1 98.88 78 LEU B C 1
ATOM 2503 O O . LEU B 1 78 ? 11.555 4.242 8.82 1 98.88 78 LEU B O 1
ATOM 2507 N N . ARG B 1 79 ? 9.633 3.367 9.578 1 98.88 79 ARG B N 1
ATOM 2508 C CA . ARG B 1 79 ? 9.992 3.535 10.984 1 98.88 79 ARG B CA 1
ATOM 2509 C C . ARG B 1 79 ? 11.273 2.777 11.32 1 98.88 79 ARG B C 1
ATOM 2511 O O . ARG B 1 79 ? 12.117 3.281 12.062 1 98.88 79 ARG B O 1
ATOM 2518 N N . ARG B 1 80 ? 11.422 1.573 10.836 1 98.56 80 ARG B N 1
ATOM 2519 C CA . ARG B 1 80 ? 12.609 0.766 11.094 1 98.56 80 ARG B CA 1
ATOM 2520 C C . ARG B 1 80 ? 13.875 1.496 10.656 1 98.56 80 ARG B C 1
ATOM 2522 O O . ARG B 1 80 ? 14.898 1.434 11.336 1 98.56 80 ARG B O 1
ATOM 2529 N N . HIS B 1 81 ? 13.797 2.199 9.57 1 98.69 81 HIS B N 1
ATOM 2530 C CA . HIS B 1 81 ? 14.977 2.861 9.008 1 98.69 81 HIS B CA 1
ATOM 2531 C C . HIS B 1 81 ? 15.102 4.289 9.539 1 98.69 81 HIS B C 1
ATOM 2533 O O . HIS B 1 81 ? 16.203 4.859 9.531 1 98.69 81 HIS B O 1
ATOM 2539 N N . LEU B 1 82 ? 13.961 4.863 9.93 1 98.56 82 LEU B N 1
ATOM 2540 C CA . LEU B 1 82 ? 13.891 6.266 10.328 1 98.56 82 LEU B CA 1
ATOM 2541 C C . LEU B 1 82 ? 13.266 6.41 11.719 1 98.56 82 LEU B C 1
ATOM 2543 O O . LEU B 1 82 ? 12.18 6.984 11.859 1 98.56 82 LEU B O 1
ATOM 2547 N N . PRO B 1 83 ? 13.93 5.996 12.734 1 98.31 83 PRO B N 1
ATOM 2548 C CA . PRO B 1 83 ? 13.328 5.863 14.07 1 98.31 83 PRO B CA 1
ATOM 2549 C C . PRO B 1 83 ? 12.891 7.203 14.656 1 98.31 83 PRO B C 1
ATOM 2551 O O . PRO B 1 83 ? 12.031 7.238 15.539 1 98.31 83 PRO B O 1
ATOM 2554 N N . HIS B 1 84 ? 13.422 8.328 14.117 1 98.25 84 HIS B N 1
ATOM 2555 C CA . HIS B 1 84 ? 13.148 9.617 14.75 1 98.25 84 HIS B CA 1
ATOM 2556 C C . HIS B 1 84 ? 12.188 10.445 13.906 1 98.25 84 HIS B C 1
ATOM 2558 O O . HIS B 1 84 ? 11.625 11.43 14.391 1 98.25 84 HIS B O 1
ATOM 2564 N N . VAL B 1 85 ? 11.969 10.109 12.672 1 98.5 85 VAL B N 1
ATOM 2565 C CA . VAL B 1 85 ? 11.242 10.945 11.727 1 98.5 85 VAL B CA 1
ATOM 2566 C C . VAL B 1 85 ? 9.758 10.977 12.086 1 98.5 85 VAL B C 1
ATOM 2568 O O . VAL B 1 85 ? 9.195 9.961 12.508 1 98.5 85 VAL B O 1
ATOM 2571 N N . PHE B 1 86 ? 9.125 12.109 11.969 1 98.81 86 PHE B N 1
ATOM 2572 C CA . PHE B 1 86 ? 7.688 12.25 12.18 1 98.81 86 PHE B CA 1
ATOM 2573 C C . PHE B 1 86 ? 6.91 11.758 10.961 1 98.81 86 PHE B C 1
ATOM 2575 O O . PHE B 1 86 ? 6.984 12.359 9.891 1 98.81 86 PHE B O 1
ATOM 2582 N N . LEU B 1 87 ? 6.211 10.672 11.141 1 98.94 87 LEU B N 1
ATOM 2583 C CA . LEU B 1 87 ? 5.402 10.109 10.062 1 98.94 87 LEU B CA 1
ATOM 2584 C C . LEU B 1 87 ? 3.957 10.586 10.172 1 98.94 87 LEU B C 1
ATOM 2586 O O . LEU B 1 87 ? 3.215 10.141 11.055 1 98.94 87 LEU B O 1
ATOM 2590 N N . ASP B 1 88 ? 3.6 11.484 9.273 1 98.94 88 ASP B N 1
ATOM 2591 C CA . ASP B 1 88 ? 2.285 12.102 9.125 1 98.94 88 ASP B CA 1
ATOM 2592 C C . ASP B 1 88 ? 1.356 11.219 8.289 1 98.94 88 ASP B C 1
ATOM 2594 O O . ASP B 1 88 ? 1.34 11.312 7.062 1 98.94 88 ASP B O 1
ATOM 2598 N N . VAL B 1 89 ? 0.56 10.336 9 1 98.94 89 VAL B N 1
ATOM 2599 C CA . VAL B 1 89 ? -0.224 9.32 8.305 1 98.94 89 VAL B CA 1
ATOM 2600 C C . VAL B 1 89 ? -1.659 9.812 8.125 1 98.94 89 VAL B C 1
ATOM 2602 O O . VAL B 1 89 ? -2.352 10.102 9.102 1 98.94 89 VAL B O 1
ATOM 2605 N N . HIS B 1 90 ? -2.061 9.93 6.93 1 98.94 90 HIS B N 1
ATOM 2606 C CA . HIS B 1 90 ? -3.389 10.383 6.527 1 98.94 90 HIS B CA 1
ATOM 2607 C C . HIS B 1 90 ? -4.234 9.219 6.02 1 98.94 90 HIS B C 1
ATOM 2609 O O . HIS B 1 90 ? -3.992 8.703 4.93 1 98.94 90 HIS B O 1
ATOM 2615 N N . LEU B 1 91 ? -5.273 8.828 6.82 1 98.88 91 LEU B N 1
ATOM 2616 C CA . LEU B 1 91 ? -6.078 7.652 6.512 1 98.88 91 LEU B CA 1
ATOM 2617 C C . LEU B 1 91 ? -7.375 8.047 5.816 1 98.88 91 LEU B C 1
ATOM 2619 O O . LEU B 1 91 ? -8.289 8.586 6.453 1 98.88 91 LEU B O 1
ATOM 2623 N N . MET B 1 92 ? -7.391 7.828 4.574 1 98.75 92 MET B N 1
ATOM 2624 C CA . MET B 1 92 ? -8.617 7.883 3.783 1 98.75 92 MET B CA 1
ATOM 2625 C C . MET B 1 92 ? -9.234 6.496 3.646 1 98.75 92 MET B C 1
ATOM 2627 O O . MET B 1 92 ? -9.242 5.918 2.557 1 98.75 92 MET B O 1
ATOM 2631 N N . VAL B 1 93 ? -9.805 6.02 4.75 1 98.62 93 VAL B N 1
ATOM 2632 C CA . VAL B 1 93 ? -10.281 4.645 4.844 1 98.62 93 VAL B CA 1
ATOM 2633 C C . VAL B 1 93 ? -11.672 4.621 5.465 1 98.62 93 VAL B C 1
ATOM 2635 O O . VAL B 1 93 ? -12.055 5.551 6.184 1 98.62 93 VAL B O 1
ATOM 2638 N N . ALA B 1 94 ? -12.398 3.605 5.207 1 97.81 94 ALA B N 1
ATOM 2639 C CA . ALA B 1 94 ? -13.625 3.303 5.941 1 97.81 94 ALA B CA 1
ATOM 2640 C C . ALA B 1 94 ? -13.305 2.699 7.309 1 97.81 94 ALA B C 1
ATOM 2642 O O . ALA B 1 94 ? -12.305 2 7.465 1 97.81 94 ALA B O 1
ATOM 2643 N N . GLU B 1 95 ? -14.109 2.988 8.305 1 97.81 95 GLU B N 1
ATOM 2644 C CA . GLU B 1 95 ? -14 2.449 9.656 1 97.81 95 GLU B CA 1
ATOM 2645 C C . GLU B 1 95 ? -12.602 2.652 10.227 1 97.81 95 GLU B C 1
ATOM 2647 O O . GLU B 1 95 ? -11.945 1.694 10.648 1 97.81 95 GLU B O 1
ATOM 2652 N N . PRO B 1 96 ? -12.227 3.891 10.273 1 98.75 96 PRO B N 1
ATOM 2653 C CA . PRO B 1 96 ? -10.859 4.18 10.719 1 98.75 96 PRO B CA 1
ATOM 2654 C C . PRO B 1 96 ? -10.555 3.609 12.102 1 98.75 96 PRO B C 1
ATOM 2656 O O . PRO B 1 96 ? -9.383 3.402 12.445 1 98.75 96 PRO B O 1
ATOM 2659 N N . GLU B 1 97 ? -11.555 3.334 12.945 1 98.69 97 GLU B N 1
ATOM 2660 C CA . GLU B 1 97 ? -11.375 2.799 14.289 1 98.69 97 GLU B CA 1
ATOM 2661 C C . GLU B 1 97 ? -10.586 1.489 14.258 1 98.69 97 GLU B C 1
ATOM 2663 O O . GLU B 1 97 ? -9.812 1.203 15.172 1 98.69 97 GLU B O 1
ATOM 2668 N N . LYS B 1 98 ? -10.719 0.734 13.172 1 97.81 98 LYS B N 1
ATOM 2669 C CA . LYS B 1 98 ? -10.102 -0.581 13.047 1 97.81 98 LYS B CA 1
ATOM 2670 C C . LYS B 1 98 ? -8.594 -0.458 12.844 1 97.81 98 LYS B C 1
ATOM 2672 O O . LYS B 1 98 ? -7.852 -1.422 13.055 1 97.81 98 LYS B O 1
ATOM 2677 N N . TRP B 1 99 ? -8.18 0.723 12.57 1 98.69 99 TRP B N 1
ATOM 2678 C CA . TRP B 1 99 ? -6.812 0.846 12.078 1 98.69 99 TRP B CA 1
ATOM 2679 C C . TRP B 1 99 ? -5.926 1.555 13.094 1 98.69 99 TRP B C 1
ATOM 2681 O O . TRP B 1 99 ? -4.715 1.663 12.898 1 98.69 99 TRP B O 1
ATOM 2691 N N . VAL B 1 100 ? -6.48 2.01 14.227 1 98.88 100 VAL B N 1
ATOM 2692 C CA . VAL B 1 100 ? -5.711 2.777 15.203 1 98.88 100 VAL B CA 1
ATOM 2693 C C . VAL B 1 100 ? -4.547 1.939 15.719 1 98.88 100 VAL B C 1
ATOM 2695 O O . VAL B 1 100 ? -3.387 2.355 15.633 1 98.88 100 VAL B O 1
ATOM 2698 N N . ARG B 1 101 ? -4.793 0.759 16.156 1 98.62 101 ARG B N 1
ATOM 2699 C CA . ARG B 1 101 ? -3.75 -0.072 16.75 1 98.62 101 ARG B CA 1
ATOM 2700 C C . ARG B 1 101 ? -2.725 -0.497 15.703 1 98.62 101 ARG B C 1
ATOM 2702 O O . ARG B 1 101 ? -1.518 -0.401 15.93 1 98.62 101 ARG B O 1
ATOM 2709 N N . PRO B 1 102 ? -3.156 -0.952 14.5 1 98.62 102 PRO B N 1
ATOM 2710 C CA . PRO B 1 102 ? -2.182 -1.35 13.484 1 98.62 102 PRO B CA 1
ATOM 2711 C C . PRO B 1 102 ? -1.199 -0.233 13.141 1 98.62 102 PRO B C 1
ATOM 2713 O O . PRO B 1 102 ? -0 -0.485 12.992 1 98.62 102 PRO B O 1
ATOM 2716 N N . PHE B 1 103 ? -1.652 0.972 13.055 1 98.94 103 PHE B N 1
ATOM 2717 C CA . PHE B 1 103 ? -0.764 2.053 12.648 1 98.94 103 PHE B CA 1
ATOM 2718 C C . PHE B 1 103 ? 0.052 2.559 13.836 1 98.94 103 PHE B C 1
ATOM 2720 O O . PHE B 1 103 ? 1.196 2.988 13.664 1 98.94 103 PHE B O 1
ATOM 2727 N N . ALA B 1 104 ? -0.528 2.5 15.047 1 98.94 104 ALA B N 1
ATOM 2728 C CA . ALA B 1 104 ? 0.275 2.781 16.234 1 98.94 104 ALA B CA 1
ATOM 2729 C C . ALA B 1 104 ? 1.441 1.806 16.359 1 98.94 104 ALA B C 1
ATOM 2731 O O . ALA B 1 104 ? 2.586 2.219 16.562 1 98.94 104 ALA B O 1
ATOM 2732 N N . ASP B 1 105 ? 1.148 0.523 16.172 1 98.75 105 ASP B N 1
ATOM 2733 C CA . ASP B 1 105 ? 2.164 -0.521 16.25 1 98.75 105 ASP B CA 1
ATOM 2734 C C . ASP B 1 105 ? 3.213 -0.36 15.156 1 98.75 105 ASP B C 1
ATOM 2736 O O . ASP B 1 105 ? 4.387 -0.677 15.359 1 98.75 105 ASP B O 1
ATOM 2740 N N . ALA B 1 106 ? 2.787 0.159 14.039 1 98.81 106 ALA B N 1
ATOM 2741 C CA . ALA B 1 106 ? 3.686 0.346 12.898 1 98.81 106 ALA B CA 1
ATOM 2742 C C . ALA B 1 106 ? 4.629 1.521 13.141 1 98.81 106 ALA B C 1
ATOM 2744 O O . ALA B 1 106 ? 5.656 1.648 12.461 1 98.81 106 ALA B O 1
ATOM 2745 N N . GLY B 1 107 ? 4.23 2.445 14.047 1 98.88 107 GLY B N 1
ATOM 2746 C CA . GLY B 1 107 ? 5.105 3.559 14.375 1 98.88 107 GLY B CA 1
ATOM 2747 C C . GLY B 1 107 ? 4.668 4.867 13.75 1 98.88 107 GLY B C 1
ATOM 2748 O O . GLY B 1 107 ? 5.492 5.75 13.5 1 98.88 107 GLY B O 1
ATOM 2749 N N . ALA B 1 108 ? 3.432 5.027 13.461 1 98.94 108 ALA B N 1
ATOM 2750 C CA . ALA B 1 108 ? 2.904 6.312 13.016 1 98.94 108 ALA B CA 1
ATOM 2751 C C . ALA B 1 108 ? 3.072 7.379 14.094 1 98.94 108 ALA B C 1
ATOM 2753 O O . ALA B 1 108 ? 2.885 7.102 15.281 1 98.94 108 ALA B O 1
ATOM 2754 N N . SER B 1 109 ? 3.424 8.594 13.672 1 98.94 109 SER B N 1
ATOM 2755 C CA . SER B 1 109 ? 3.514 9.703 14.617 1 98.94 109 SER B CA 1
ATOM 2756 C C . SER B 1 109 ? 2.17 10.414 14.766 1 98.94 109 SER B C 1
ATOM 2758 O O . SER B 1 109 ? 1.804 10.828 15.867 1 98.94 109 SER B O 1
ATOM 2760 N N . GLN B 1 110 ? 1.463 10.516 13.68 1 98.88 110 GLN B N 1
ATOM 2761 C CA . GLN B 1 110 ? 0.139 11.125 13.625 1 98.88 110 GLN B CA 1
ATOM 2762 C C . GLN B 1 110 ? -0.841 10.25 12.859 1 98.88 110 GLN B C 1
ATOM 2764 O O . GLN B 1 110 ? -0.476 9.633 11.852 1 98.88 110 GLN B O 1
ATOM 2769 N N . PHE B 1 111 ? -2 10.164 13.391 1 98.94 111 PHE B N 1
ATOM 2770 C CA . PHE B 1 111 ? -3.129 9.516 12.734 1 98.94 111 PHE B CA 1
ATOM 2771 C C . PHE B 1 111 ? -4.211 10.531 12.398 1 98.94 111 PHE B C 1
ATOM 2773 O O . PHE B 1 111 ? -4.871 11.07 13.289 1 98.94 111 PHE B O 1
ATOM 2780 N N . THR B 1 112 ? -4.352 10.805 11.125 1 98.94 112 THR B N 1
ATOM 2781 C CA . THR B 1 112 ? -5.387 11.719 10.656 1 98.94 112 THR B CA 1
ATOM 2782 C C . THR B 1 112 ? -6.531 10.953 10 1 98.94 112 THR B C 1
ATOM 2784 O O . THR B 1 112 ? -6.328 10.266 9 1 98.94 112 THR B O 1
ATOM 2787 N N . PHE B 1 113 ? -7.691 11.031 10.57 1 98.94 113 PHE B N 1
ATOM 2788 C CA . PHE B 1 113 ? -8.859 10.375 10 1 98.94 113 PHE B CA 1
ATOM 2789 C C . PHE B 1 113 ? -9.82 11.398 9.406 1 98.94 113 PHE B C 1
ATOM 2791 O O . PHE B 1 113 ? -9.797 12.57 9.789 1 98.94 113 PHE B O 1
ATOM 2798 N N . HIS B 1 114 ? -10.594 11.031 8.445 1 98.94 114 HIS B N 1
ATOM 2799 C CA . HIS B 1 114 ? -11.656 11.875 7.906 1 98.94 114 HIS B CA 1
ATOM 2800 C C . HIS B 1 114 ? -12.883 11.875 8.812 1 98.94 114 HIS B C 1
ATOM 2802 O O . HIS B 1 114 ? -13.367 10.805 9.203 1 98.94 114 HIS B O 1
ATOM 2808 N N . ILE B 1 115 ? -13.383 13.031 9.008 1 98.81 115 ILE B N 1
ATOM 2809 C CA . ILE B 1 115 ? -14.547 13.172 9.875 1 98.81 115 ILE B CA 1
ATOM 2810 C C . ILE B 1 115 ? -15.734 12.414 9.281 1 98.81 115 ILE B C 1
ATOM 2812 O O . ILE B 1 115 ? -16.578 11.891 10.008 1 98.81 115 ILE B O 1
ATOM 2816 N N . GLU B 1 116 ? -15.828 12.32 7.965 1 98.56 116 GLU B N 1
ATOM 2817 C CA . GLU B 1 116 ? -16.906 11.688 7.227 1 98.56 116 GLU B CA 1
ATOM 2818 C C . GLU B 1 116 ? -16.891 10.172 7.418 1 98.56 116 GLU B C 1
ATOM 2820 O O . GLU B 1 116 ? -17.875 9.492 7.098 1 98.56 116 GLU B O 1
ATOM 2825 N N . ALA B 1 117 ? -15.758 9.609 7.953 1 98.62 117 ALA B N 1
ATOM 2826 C CA . ALA B 1 117 ? -15.547 8.164 7.949 1 98.62 117 ALA B CA 1
ATOM 2827 C C . ALA B 1 117 ? -15.945 7.551 9.289 1 98.62 117 ALA B C 1
ATOM 2829 O O . ALA B 1 117 ? -15.82 6.34 9.484 1 98.62 117 ALA B O 1
ATOM 2830 N N . THR B 1 118 ? -16.422 8.352 10.227 1 98.5 118 THR B N 1
ATOM 2831 C CA . THR B 1 118 ? -16.766 7.836 11.547 1 98.5 118 THR B CA 1
ATOM 2832 C C . THR B 1 118 ? -18 8.547 12.102 1 98.5 118 THR B C 1
ATOM 2834 O O . THR B 1 118 ? -18.25 9.711 11.766 1 98.5 118 THR B O 1
ATOM 2837 N N . GLN B 1 119 ? -18.75 7.879 12.945 1 97.81 119 GLN B N 1
ATOM 2838 C CA . GLN B 1 119 ? -19.891 8.461 13.641 1 97.81 119 GLN B CA 1
ATOM 2839 C C . GLN B 1 119 ? -19.516 8.898 15.047 1 97.81 119 GLN B C 1
ATOM 2841 O O . GLN B 1 119 ? -20.312 9.539 15.742 1 97.81 119 GLN B O 1
ATOM 2846 N N . GLU B 1 120 ? -18.297 8.539 15.461 1 98.06 120 GLU B N 1
ATOM 2847 C CA . GLU B 1 120 ? -17.844 8.836 16.812 1 98.06 120 GLU B CA 1
ATOM 2848 C C . GLU B 1 120 ? -16.469 9.484 16.812 1 98.06 120 GLU B C 1
ATOM 2850 O O . GLU B 1 120 ? -15.523 8.961 17.406 1 98.06 120 GLU B O 1
ATOM 2855 N N . PRO B 1 121 ? -16.406 10.656 16.281 1 98.62 121 PRO B N 1
ATOM 2856 C CA . PRO B 1 121 ? -15.086 11.273 16.109 1 98.62 121 PRO B CA 1
ATOM 2857 C C . PRO B 1 121 ? -14.375 11.547 17.422 1 98.62 121 PRO B C 1
ATOM 2859 O O . PRO B 1 121 ? -13.148 11.453 17.5 1 98.62 121 PRO B O 1
ATOM 2862 N N . VAL B 1 122 ? -15.086 11.922 18.484 1 98.5 122 VAL B N 1
ATOM 2863 C CA . VAL B 1 122 ? -14.469 12.203 19.781 1 98.5 122 VAL B CA 1
ATOM 2864 C C . VAL B 1 122 ? -13.859 10.922 20.359 1 98.5 122 VAL B C 1
ATOM 2866 O O . VAL B 1 122 ? -12.719 10.93 20.812 1 98.5 122 VAL B O 1
ATOM 2869 N N . ALA B 1 123 ? -14.633 9.852 20.328 1 98.62 123 ALA B N 1
ATOM 2870 C CA . ALA B 1 123 ? -14.133 8.562 20.812 1 98.62 123 ALA B CA 1
ATOM 2871 C C . ALA B 1 123 ? -12.93 8.102 20 1 98.62 123 ALA B C 1
ATOM 2873 O O . ALA B 1 123 ? -11.977 7.551 20.562 1 98.62 123 ALA B O 1
ATOM 2874 N N . LEU B 1 124 ? -12.977 8.289 18.719 1 98.88 124 LEU B N 1
ATOM 2875 C CA . LEU B 1 124 ? -11.875 7.902 17.844 1 98.88 124 LEU B CA 1
ATOM 2876 C C . LEU B 1 124 ? -10.625 8.727 18.156 1 98.88 124 LEU B C 1
ATOM 2878 O O . LEU B 1 124 ? -9.523 8.18 18.234 1 98.88 124 LEU B O 1
ATOM 2882 N N . ALA B 1 125 ? -10.773 10.008 18.359 1 98.75 125 ALA B N 1
ATOM 2883 C CA . ALA B 1 125 ? -9.656 10.875 18.719 1 98.75 125 ALA B CA 1
ATOM 2884 C C . ALA B 1 125 ? -8.992 10.414 20.016 1 98.75 125 ALA B C 1
ATOM 2886 O O . ALA B 1 125 ? -7.766 10.375 20.109 1 98.75 125 ALA B O 1
ATOM 2887 N N . SER B 1 126 ? -9.797 10.109 20.969 1 98.44 126 SER B N 1
ATOM 2888 C CA . SER B 1 126 ? -9.289 9.625 22.25 1 98.44 126 SER B CA 1
ATOM 2889 C C . SER B 1 126 ? -8.508 8.328 22.078 1 98.44 126 SER B C 1
ATOM 2891 O O . SER B 1 126 ? -7.449 8.148 22.688 1 98.44 126 SER B O 1
ATOM 2893 N N . LYS B 1 127 ? -9.078 7.438 21.266 1 98.81 127 LYS B N 1
ATOM 2894 C CA . LYS B 1 127 ? -8.422 6.156 21 1 98.81 127 LYS B CA 1
ATOM 2895 C C . LYS B 1 127 ? -7.055 6.363 20.359 1 98.81 127 LYS B C 1
ATOM 2897 O O . LYS B 1 127 ? -6.09 5.68 20.719 1 98.81 127 LYS B O 1
ATOM 2902 N N . ILE B 1 128 ? -6.934 7.262 19.422 1 98.88 128 ILE B N 1
ATOM 2903 C CA . ILE B 1 128 ? -5.695 7.578 18.719 1 98.88 128 ILE B CA 1
ATOM 2904 C C . ILE B 1 128 ? -4.668 8.133 19.703 1 98.88 128 ILE B C 1
ATOM 2906 O O . ILE B 1 128 ? -3.518 7.695 19.734 1 98.88 128 ILE B O 1
ATOM 2910 N N . ARG B 1 129 ? -5.094 9.078 20.547 1 98.31 129 ARG B N 1
ATOM 2911 C CA . ARG B 1 129 ? -4.215 9.695 21.531 1 98.31 129 ARG B CA 1
ATOM 2912 C C . ARG B 1 129 ? -3.721 8.672 22.547 1 98.31 129 ARG B C 1
ATOM 2914 O O . ARG B 1 129 ? -2.543 8.672 22.922 1 98.31 129 ARG B O 1
ATOM 2921 N N . GLU B 1 130 ? -4.594 7.816 23 1 98.38 130 GLU B N 1
ATOM 2922 C CA . GLU B 1 130 ? -4.246 6.777 23.969 1 98.38 130 GLU B CA 1
ATOM 2923 C C . GLU B 1 130 ? -3.232 5.797 23.391 1 98.38 130 GLU B C 1
ATOM 2925 O O . GLU B 1 130 ? -2.428 5.219 24.125 1 98.38 130 GLU B O 1
ATOM 2930 N N . ALA B 1 131 ? -3.291 5.664 22.094 1 98.69 131 ALA B N 1
ATOM 2931 C CA . ALA B 1 131 ? -2.355 4.766 21.422 1 98.69 131 ALA B CA 1
ATOM 2932 C C . ALA B 1 131 ? -1.004 5.441 21.203 1 98.69 131 ALA B C 1
ATOM 2934 O O . ALA B 1 131 ? -0.086 4.84 20.641 1 98.69 131 ALA B O 1
ATOM 2935 N N . GLY B 1 132 ? -0.896 6.723 21.547 1 98.12 132 GLY B N 1
ATOM 2936 C CA . GLY B 1 132 ? 0.386 7.41 21.562 1 98.12 132 GLY B CA 1
ATOM 2937 C C . GLY B 1 132 ? 0.62 8.25 20.312 1 98.12 132 GLY B C 1
ATOM 2938 O O . GLY B 1 132 ? 1.752 8.648 20.031 1 98.12 132 GLY B O 1
ATOM 2939 N N . MET B 1 133 ? -0.39 8.523 19.547 1 98.75 133 MET B N 1
ATOM 2940 C CA . MET B 1 133 ? -0.226 9.266 18.297 1 98.75 133 MET B CA 1
ATOM 2941 C C . MET B 1 133 ? -0.833 10.656 18.406 1 98.75 133 MET B C 1
ATOM 2943 O O . MET B 1 133 ? -1.771 10.875 19.172 1 98.75 133 MET B O 1
ATOM 2947 N N . GLN B 1 134 ? -0.214 11.625 17.703 1 98.62 134 GLN B N 1
ATOM 2948 C CA . GLN B 1 134 ? -0.856 12.914 17.469 1 98.62 134 GLN B CA 1
ATOM 2949 C C . GLN B 1 134 ? -2.166 12.742 16.703 1 98.62 134 GLN B C 1
ATOM 2951 O O . GLN B 1 134 ? -2.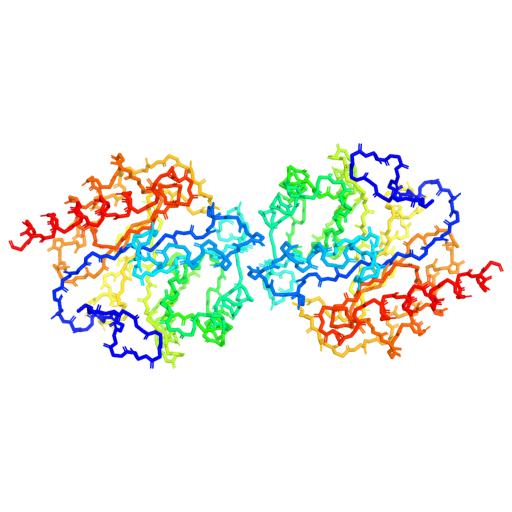277 11.875 15.844 1 98.62 134 GLN B O 1
ATOM 2956 N N . VAL B 1 135 ? -3.176 13.578 17 1 98.81 135 VAL B N 1
ATOM 2957 C CA . VAL B 1 135 ? -4.508 13.43 16.422 1 98.81 135 VAL B CA 1
ATOM 2958 C C . VAL B 1 135 ? -4.727 14.484 15.336 1 98.81 135 VAL B C 1
ATOM 2960 O O . VAL B 1 135 ? -4.727 15.68 15.625 1 98.81 135 VAL B O 1
ATOM 2963 N N . GLY B 1 136 ? -4.875 14.031 14.117 1 98.88 136 GLY B N 1
ATOM 2964 C CA . GLY B 1 136 ? -5.355 14.867 13.023 1 98.88 136 GLY B CA 1
ATOM 2965 C C . GLY B 1 136 ? -6.777 14.539 12.602 1 98.88 136 GLY B C 1
ATOM 2966 O O . GLY B 1 136 ? -7.184 13.375 12.641 1 98.88 136 GLY B O 1
ATOM 2967 N N . VAL B 1 137 ? -7.52 15.508 12.188 1 98.94 137 VAL B N 1
ATOM 2968 C CA . VAL B 1 137 ? -8.852 15.289 11.633 1 98.94 137 VAL B CA 1
ATOM 2969 C C . VAL B 1 137 ? -8.984 16.016 10.297 1 98.94 137 VAL B C 1
ATOM 2971 O O . VAL B 1 137 ? -8.695 17.203 10.203 1 98.94 137 VAL B O 1
ATOM 2974 N N . ALA B 1 138 ? -9.398 15.266 9.305 1 98.94 138 ALA B N 1
ATOM 2975 C CA . ALA B 1 138 ? -9.484 15.773 7.941 1 98.94 138 ALA B CA 1
ATOM 2976 C C . ALA B 1 138 ? -10.938 15.992 7.523 1 98.94 138 ALA B C 1
ATOM 2978 O O . ALA B 1 138 ? -11.828 15.273 7.984 1 98.94 138 ALA B O 1
ATOM 2979 N N . ILE B 1 139 ? -11.133 16.984 6.645 1 98.88 139 ILE B N 1
ATOM 2980 C CA . ILE B 1 139 ? -12.422 17.188 5.988 1 98.88 139 ILE B CA 1
ATOM 2981 C C . ILE B 1 139 ? -12.227 17.266 4.473 1 98.88 139 ILE B C 1
ATOM 2983 O O . ILE B 1 139 ? -11.266 17.875 4 1 98.88 139 ILE B O 1
ATOM 2987 N N . SER B 1 140 ? -13.133 16.656 3.775 1 98.69 140 SER B N 1
ATOM 2988 C CA . SER B 1 140 ? -13.141 16.703 2.318 1 98.69 140 SER B CA 1
ATOM 2989 C C . SER B 1 140 ? -13.555 18.078 1.804 1 98.69 140 SER B C 1
ATOM 2991 O O . SER B 1 140 ? -14.07 18.906 2.564 1 98.69 140 SER B O 1
ATOM 2993 N N . PRO B 1 141 ? -13.359 18.344 0.526 1 98.5 141 PRO B N 1
ATOM 2994 C CA . PRO B 1 141 ? -13.617 19.672 -0.025 1 98.5 141 PRO B CA 1
ATOM 2995 C C . PRO B 1 141 ? -15.047 20.141 0.213 1 98.5 141 PRO B C 1
ATOM 2997 O O . PRO B 1 141 ? -15.281 21.328 0.465 1 98.5 141 PRO B O 1
ATOM 3000 N N . ARG B 1 142 ? -16 19.281 0.289 1 97.44 142 ARG B N 1
ATOM 3001 C CA . ARG B 1 142 ? -17.391 19.688 0.373 1 97.44 142 ARG B CA 1
ATOM 3002 C C . ARG B 1 142 ? -17.906 19.625 1.812 1 97.44 142 ARG B C 1
ATOM 3004 O O . ARG B 1 142 ? -19.047 20 2.092 1 97.44 142 ARG B O 1
ATOM 3011 N N . THR B 1 143 ? -17.094 19.109 2.68 1 98.69 143 THR B N 1
ATOM 3012 C CA . THR B 1 143 ? -17.5 18.969 4.07 1 98.69 143 THR B CA 1
ATOM 3013 C C . THR B 1 143 ? -17.281 20.266 4.844 1 98.69 143 THR B C 1
ATOM 3015 O O . THR B 1 143 ? -16.188 20.828 4.82 1 98.69 143 THR B O 1
ATOM 3018 N N . ALA B 1 144 ? -18.281 20.766 5.531 1 98 144 ALA B N 1
ATOM 3019 C CA . ALA B 1 144 ? -18.203 22 6.324 1 98 144 ALA B CA 1
ATOM 3020 C C . ALA B 1 144 ? -17.375 21.781 7.59 1 98 144 ALA B C 1
ATOM 3022 O O . ALA B 1 144 ? -17.094 20.641 7.961 1 98 144 ALA B O 1
ATOM 3023 N N . ILE B 1 145 ? -16.953 22.828 8.227 1 98.5 145 ILE B N 1
ATOM 3024 C CA . ILE B 1 145 ? -16.031 22.734 9.352 1 98.5 145 ILE B CA 1
ATOM 3025 C C . ILE B 1 145 ? -16.797 22.391 10.625 1 98.5 145 ILE B C 1
ATOM 3027 O O . ILE B 1 145 ? -16.203 22.125 11.672 1 98.5 145 ILE B O 1
ATOM 3031 N N . ASP B 1 146 ? -18.109 22.312 10.609 1 97.75 146 ASP B N 1
ATOM 3032 C CA . ASP B 1 146 ? -18.938 22.203 11.805 1 97.75 146 ASP B CA 1
ATOM 3033 C C . ASP B 1 146 ? -18.547 20.984 12.633 1 97.75 146 ASP B C 1
ATOM 3035 O O . ASP B 1 146 ? -18.5 21.047 13.867 1 97.75 146 ASP B O 1
ATOM 3039 N N . GLY B 1 147 ? -18.25 19.891 12 1 96.5 147 GLY B N 1
ATOM 3040 C CA . GLY B 1 147 ? -17.891 18.672 12.703 1 96.5 147 GLY B CA 1
ATOM 3041 C C . GLY B 1 147 ? -16.578 18.781 13.453 1 96.5 147 GLY B C 1
ATOM 3042 O O . GLY B 1 147 ? -16.312 18.031 14.391 1 96.5 147 GLY B O 1
ATOM 3043 N N . LEU B 1 148 ? -15.75 19.703 13.055 1 98.25 148 LEU B N 1
ATOM 3044 C CA . LEU B 1 148 ? -14.445 19.891 13.672 1 98.25 148 LEU B CA 1
ATOM 3045 C C . LEU B 1 148 ? -14.562 20.703 14.961 1 98.25 148 LEU B C 1
ATOM 3047 O O . LEU B 1 148 ? -13.727 20.594 15.852 1 98.25 148 LEU B O 1
ATOM 3051 N N . ILE B 1 149 ? -15.57 21.562 15.031 1 97.38 149 ILE B N 1
ATOM 3052 C CA . ILE B 1 149 ? -15.672 22.594 16.062 1 97.38 149 ILE B CA 1
ATOM 3053 C C . ILE B 1 149 ? -15.664 21.953 17.438 1 97.38 149 ILE B C 1
ATOM 3055 O O . ILE B 1 149 ? -14.859 22.312 18.297 1 97.38 149 ILE B O 1
ATOM 3059 N N . PRO B 1 150 ? -16.531 20.938 17.703 1 96.81 150 PRO B N 1
ATOM 3060 C CA . PRO B 1 150 ? -16.5 20.312 19.031 1 96.81 150 PRO B CA 1
ATOM 3061 C C . PRO B 1 150 ? -15.156 19.672 19.344 1 96.81 150 PRO B C 1
ATOM 3063 O O . PRO B 1 150 ? -14.734 19.641 20.516 1 96.81 150 PRO B O 1
ATOM 3066 N N . LEU B 1 151 ? -14.5 19.125 18.375 1 98.25 151 LEU B N 1
ATOM 3067 C CA . LEU B 1 151 ? -13.203 18.5 18.578 1 98.25 151 LEU B CA 1
ATOM 3068 C C . LEU B 1 151 ? -12.148 19.547 18.938 1 98.25 151 LEU B C 1
ATOM 3070 O O . LEU B 1 151 ? -11.32 19.328 19.828 1 98.25 151 LEU B O 1
ATOM 3074 N N . ILE B 1 152 ? -12.188 20.656 18.234 1 97.69 152 ILE B N 1
ATOM 3075 C CA . ILE B 1 152 ? -11.227 21.734 18.469 1 97.69 152 ILE B CA 1
ATOM 3076 C C . ILE B 1 152 ? -11.453 22.344 19.844 1 97.69 152 ILE B C 1
ATOM 3078 O O . ILE B 1 152 ? -10.516 22.453 20.641 1 97.69 152 ILE B O 1
ATOM 3082 N N . GLU B 1 153 ? -12.664 22.703 20.156 1 96.81 153 GLU B N 1
ATOM 3083 C CA . GLU B 1 153 ? -12.984 23.453 21.375 1 96.81 153 GLU B CA 1
ATOM 3084 C C . GLU B 1 153 ? -12.766 22.609 22.609 1 96.81 153 GLU B C 1
ATOM 3086 O O . GLU B 1 153 ? -12.461 23.141 23.688 1 96.81 153 GLU B O 1
ATOM 3091 N N . ASN B 1 154 ? -12.891 21.281 22.453 1 96.5 154 ASN B N 1
ATOM 3092 C CA . ASN B 1 154 ? -12.695 20.391 23.609 1 96.5 154 ASN B CA 1
ATOM 3093 C C . ASN B 1 154 ? -11.289 19.797 23.609 1 96.5 154 ASN B C 1
ATOM 3095 O O . ASN B 1 154 ? -11.008 18.891 24.406 1 96.5 154 ASN B O 1
ATOM 3099 N N . GLY B 1 155 ? -10.43 20.188 22.719 1 96.5 155 GLY B N 1
ATOM 3100 C CA . GLY B 1 155 ? -9.031 19.797 22.734 1 96.5 155 GLY B CA 1
ATOM 3101 C C . GLY B 1 155 ? -8.812 18.375 22.281 1 96.5 155 GLY B C 1
ATOM 3102 O O . GLY B 1 155 ? -7.902 17.703 22.766 1 96.5 155 GLY B O 1
ATOM 3103 N N . HIS B 1 156 ? -9.641 17.875 21.344 1 97.06 156 HIS B N 1
ATOM 3104 C CA . HIS B 1 156 ? -9.578 16.484 20.938 1 97.06 156 HIS B CA 1
ATOM 3105 C C . HIS B 1 156 ? -8.688 16.297 19.719 1 97.06 156 HIS B C 1
ATOM 3107 O O . HIS B 1 156 ? -8.289 15.18 19.391 1 97.06 156 HIS B O 1
ATOM 3113 N N . LEU B 1 157 ? -8.32 17.391 19.031 1 97.19 157 LEU B N 1
ATOM 3114 C CA . LEU B 1 157 ? -7.418 17.234 17.891 1 97.19 157 LEU B CA 1
ATOM 3115 C C . LEU B 1 157 ? -6.219 18.172 18.031 1 97.19 157 LEU B C 1
ATOM 3117 O O . LEU B 1 157 ? -6.289 19.188 18.719 1 97.19 157 LEU B O 1
ATOM 3121 N N . ASP B 1 158 ? -5.121 17.75 17.375 1 98.25 158 ASP B N 1
ATOM 3122 C CA . ASP B 1 158 ? -3.869 18.5 17.375 1 98.25 158 ASP B CA 1
ATOM 3123 C C . ASP B 1 158 ? -3.682 19.25 16.062 1 98.25 158 ASP B C 1
ATOM 3125 O O . ASP B 1 158 ? -2.922 20.219 15.992 1 98.25 158 ASP B O 1
ATOM 3129 N N . MET B 1 159 ? -4.355 18.797 15.023 1 98.69 159 MET B N 1
ATOM 3130 C CA . MET B 1 159 ? -4.23 19.391 13.688 1 98.69 159 MET B CA 1
ATOM 3131 C C . MET B 1 159 ? -5.488 19.141 12.867 1 98.69 159 MET B C 1
ATOM 3133 O O . MET B 1 159 ? -6.066 18.047 12.922 1 98.69 159 MET B O 1
ATOM 3137 N N . ALA B 1 160 ? -5.98 20.125 12.203 1 98.88 160 ALA B N 1
ATOM 3138 C CA . ALA B 1 160 ? -7.039 19.984 11.211 1 98.88 160 ALA B CA 1
ATOM 3139 C C . ALA B 1 160 ? -6.457 19.906 9.797 1 98.88 160 ALA B C 1
ATOM 3141 O O . ALA B 1 160 ? -5.535 20.656 9.461 1 98.88 160 ALA B O 1
ATOM 3142 N N . LEU B 1 161 ? -6.941 18.984 9.023 1 98.94 161 LEU B N 1
ATOM 3143 C CA . LEU B 1 161 ? -6.535 18.859 7.625 1 98.94 161 LEU B CA 1
ATOM 3144 C C . LEU B 1 161 ? -7.695 19.203 6.691 1 98.94 161 LEU B C 1
ATOM 3146 O O . LEU B 1 161 ? -8.773 18.609 6.793 1 98.94 161 LEU B O 1
ATOM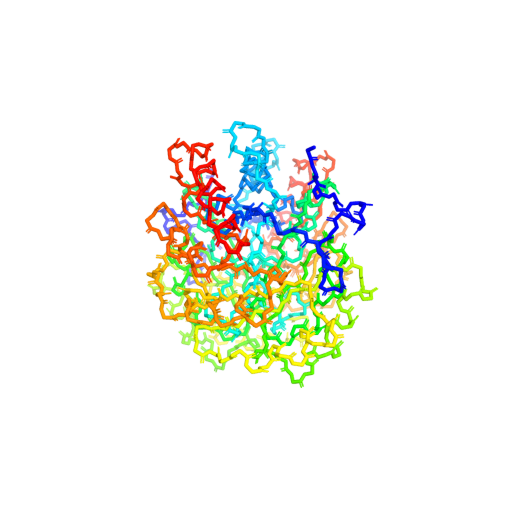 3150 N N . VAL B 1 162 ? -7.496 20.172 5.828 1 98.94 162 VAL B N 1
ATOM 3151 C CA . VAL B 1 162 ? -8.477 20.547 4.809 1 98.94 162 VAL B CA 1
ATOM 3152 C C . VAL B 1 162 ? -8 20.047 3.441 1 98.94 162 VAL B C 1
ATOM 3154 O O . VAL B 1 162 ? -6.945 20.469 2.955 1 98.94 162 VAL B O 1
ATOM 3157 N N . MET B 1 163 ? -8.797 19.203 2.861 1 98.88 163 MET B N 1
ATOM 3158 C CA . MET B 1 163 ? -8.469 18.703 1.527 1 98.88 163 MET B CA 1
ATOM 3159 C C . MET B 1 163 ? -8.734 19.781 0.471 1 98.88 163 MET B C 1
ATOM 3161 O O . MET B 1 163 ? -9.789 20.406 0.474 1 98.88 163 MET B O 1
ATOM 3165 N N . THR B 1 164 ? -7.777 19.906 -0.424 1 98.81 164 THR B N 1
ATOM 3166 C CA . THR B 1 164 ? -7.926 20.859 -1.519 1 98.81 164 THR B CA 1
ATOM 3167 C C . THR B 1 164 ? -8.023 20.141 -2.857 1 98.81 164 THR B C 1
ATOM 3169 O O . THR B 1 164 ? -7.875 20.75 -3.916 1 98.81 164 THR B O 1
ATOM 3172 N N . VAL B 1 165 ? -8.156 18.812 -2.863 1 98.44 165 VAL B N 1
ATOM 3173 C CA . VAL B 1 165 ? -8.586 17.922 -3.936 1 98.44 165 VAL B CA 1
ATOM 3174 C C . VAL B 1 165 ? -9.477 16.828 -3.369 1 98.44 165 VAL B C 1
ATOM 3176 O O . VAL B 1 165 ? -9.5 16.594 -2.156 1 98.44 165 VAL B O 1
ATOM 3179 N N . GLU B 1 166 ? -10.219 16.219 -4.199 1 98 166 GLU B N 1
ATOM 3180 C CA . GLU B 1 166 ? -10.969 15.055 -3.713 1 98 166 GLU B CA 1
ATOM 3181 C C . GLU B 1 166 ? -10.031 13.938 -3.275 1 98 166 GLU B C 1
ATOM 3183 O O . GLU B 1 166 ? -9.008 13.688 -3.92 1 98 166 GLU B O 1
ATOM 3188 N N . PRO B 1 167 ? -10.359 13.289 -2.139 1 97.31 167 PRO B N 1
ATOM 3189 C CA . PRO B 1 167 ? -9.516 12.172 -1.714 1 97.31 167 PRO B CA 1
ATOM 3190 C C . PRO B 1 167 ? -9.359 11.094 -2.791 1 97.31 167 PRO B C 1
ATOM 3192 O O . PRO B 1 167 ? -10.336 10.758 -3.471 1 97.31 167 PRO B O 1
ATOM 3195 N N . GLY B 1 168 ? -8.133 10.555 -2.941 1 94.25 168 GLY B N 1
ATOM 3196 C CA . GLY B 1 168 ? -8.016 9.438 -3.861 1 94.25 168 GLY B CA 1
ATOM 3197 C C . GLY B 1 168 ? -6.742 9.461 -4.68 1 94.25 168 GLY B C 1
ATOM 3198 O O . GLY B 1 168 ? -6.02 8.461 -4.746 1 94.25 168 GLY B O 1
ATOM 3199 N N . PHE B 1 169 ? -6.473 10.578 -5.332 1 93.19 169 PHE B N 1
ATOM 3200 C CA . PHE B 1 169 ? -5.371 10.586 -6.285 1 93.19 169 PHE B CA 1
ATOM 3201 C C . PHE B 1 169 ? -4.496 11.82 -6.09 1 93.19 169 PHE B C 1
ATOM 3203 O O . PHE B 1 169 ? -4.984 12.875 -5.691 1 93.19 169 PHE B O 1
ATOM 3210 N N . ALA B 1 170 ? -3.236 11.703 -6.422 1 91.5 170 ALA B N 1
ATOM 3211 C CA . ALA B 1 170 ? -2.33 12.844 -6.527 1 91.5 170 ALA B CA 1
ATOM 3212 C C . ALA B 1 170 ? -2.418 13.484 -7.91 1 91.5 170 ALA B C 1
ATOM 3214 O O . ALA B 1 170 ? -2.883 12.859 -8.867 1 91.5 170 ALA B O 1
ATOM 3215 N N . GLY B 1 171 ? -2.027 14.727 -7.969 1 90.56 171 GLY B N 1
ATOM 3216 C CA . GLY B 1 171 ? -1.885 15.391 -9.258 1 90.56 171 GLY B CA 1
ATOM 3217 C C . GLY B 1 171 ? -3.193 15.938 -9.797 1 90.56 171 GLY B C 1
ATOM 3218 O O . GLY B 1 171 ? -3.27 16.359 -10.953 1 90.56 171 GLY B O 1
ATOM 3219 N N . GLN B 1 172 ? -4.215 15.898 -9.008 1 95.38 172 GLN B N 1
ATOM 3220 C CA . GLN B 1 172 ? -5.488 16.484 -9.398 1 95.38 172 GLN B CA 1
ATOM 3221 C C . GLN B 1 172 ? -5.398 18.016 -9.438 1 95.38 172 GLN B C 1
ATOM 3223 O O . GLN B 1 172 ? -4.41 18.594 -8.984 1 95.38 172 GLN B O 1
ATOM 3228 N N . LYS B 1 173 ? -6.41 18.625 -10.031 1 96.31 173 LYS B N 1
ATOM 3229 C CA . LYS B 1 173 ? -6.477 20.094 -10.047 1 96.31 173 LYS B CA 1
ATOM 3230 C C . LYS B 1 173 ? -6.758 20.641 -8.656 1 96.31 173 LYS B C 1
ATOM 3232 O O . LYS B 1 173 ? -7.645 20.141 -7.953 1 96.31 173 LYS B O 1
ATOM 3237 N N . PHE B 1 174 ? -6.012 21.625 -8.328 1 98.06 174 PHE B N 1
ATOM 3238 C CA . PHE B 1 174 ? -6.168 22.312 -7.051 1 98.06 174 PHE B CA 1
ATOM 3239 C C . PHE B 1 174 ? -7.527 22.984 -6.965 1 98.06 174 PHE B C 1
ATOM 3241 O O . PHE B 1 174 ? -7.949 23.672 -7.906 1 98.06 174 PHE B O 1
ATOM 3248 N N . LEU B 1 175 ? -8.242 22.781 -5.844 1 97.69 175 LEU B N 1
ATOM 3249 C CA . LEU B 1 175 ? -9.5 23.469 -5.566 1 97.69 175 LEU B CA 1
ATOM 3250 C C . LEU B 1 175 ? -9.289 24.625 -4.605 1 97.69 175 LEU B C 1
ATOM 3252 O O . LEU B 1 175 ? -8.969 24.422 -3.434 1 97.69 175 LEU B O 1
ATOM 3256 N N . SER B 1 176 ? -9.586 25.781 -5 1 97.75 176 SER B N 1
ATOM 3257 C CA . SER B 1 176 ? -9.391 26.969 -4.164 1 97.75 176 SER B CA 1
ATOM 3258 C C . SER B 1 176 ? -10.547 27.141 -3.184 1 97.75 176 SER B C 1
ATOM 3260 O O . SER B 1 176 ? -10.383 27.75 -2.125 1 97.75 176 SER B O 1
ATOM 3262 N N . GLY B 1 177 ? -11.688 26.625 -3.482 1 98.19 177 GLY B N 1
ATOM 3263 C CA . GLY B 1 177 ? -12.898 26.75 -2.682 1 98.19 177 GLY B CA 1
ATOM 3264 C C . GLY B 1 177 ? -12.695 26.359 -1.23 1 98.19 177 GLY B C 1
ATOM 3265 O O . GLY B 1 177 ? -13.016 27.141 -0.325 1 98.19 177 GLY B O 1
ATOM 3266 N N . PRO B 1 178 ? -12.109 25.266 -1.016 1 98.69 178 PRO B N 1
ATOM 3267 C CA . PRO B 1 178 ? -11.938 24.766 0.349 1 98.69 178 PRO B CA 1
ATOM 3268 C C . PRO B 1 178 ? -11.094 25.688 1.218 1 98.69 178 PRO B C 1
ATOM 3270 O O . PRO B 1 178 ? -11.117 25.578 2.447 1 98.69 178 PRO B O 1
ATOM 3273 N N . LEU B 1 179 ? -10.359 26.625 0.616 1 98.69 179 LEU B N 1
ATOM 3274 C CA . LEU B 1 179 ? -9.516 27.516 1.399 1 98.69 179 LEU B CA 1
ATOM 3275 C C . LEU B 1 179 ? -10.367 28.469 2.236 1 98.69 179 LEU B C 1
ATOM 3277 O O . LEU B 1 179 ? -9.883 29.078 3.189 1 98.69 179 LEU B O 1
ATOM 3281 N N . ALA B 1 180 ? -11.633 28.641 1.891 1 98.75 180 ALA B N 1
ATOM 3282 C CA . ALA B 1 180 ? -12.547 29.406 2.74 1 98.75 180 ALA B CA 1
ATOM 3283 C C . ALA B 1 180 ? -12.641 28.797 4.133 1 98.75 180 ALA B C 1
ATOM 3285 O O . ALA B 1 180 ? -12.781 29.516 5.125 1 98.75 180 ALA B O 1
ATOM 3286 N N . LYS B 1 181 ? -12.609 27.5 4.223 1 98.88 181 LYS B N 1
ATOM 3287 C CA . LYS B 1 181 ? -12.633 26.797 5.504 1 98.88 181 LYS B CA 1
ATOM 3288 C C . LYS B 1 181 ? -11.359 27.062 6.305 1 98.88 181 LYS B C 1
ATOM 3290 O O . LYS B 1 181 ? -11.406 27.172 7.531 1 98.88 181 LYS B O 1
ATOM 3295 N N . VAL B 1 182 ? -10.25 27.109 5.559 1 98.75 182 VAL B N 1
ATOM 3296 C CA . VAL B 1 182 ? -8.977 27.422 6.211 1 98.75 182 VAL B CA 1
ATOM 3297 C C . VAL B 1 182 ? -9.047 28.812 6.836 1 98.75 182 VAL B C 1
ATOM 3299 O O . VAL B 1 182 ? -8.664 29 7.992 1 98.75 182 VAL B O 1
ATOM 3302 N N . ARG B 1 183 ? -9.555 29.75 6.09 1 98.44 183 ARG B N 1
ATOM 3303 C CA . ARG B 1 183 ? -9.711 31.125 6.59 1 98.44 183 ARG B CA 1
ATOM 3304 C C . ARG B 1 183 ? -10.609 31.156 7.82 1 98.44 183 ARG B C 1
ATOM 3306 O O . ARG B 1 183 ? -10.305 31.828 8.805 1 98.44 183 ARG B O 1
ATOM 3313 N N . GLN B 1 184 ? -11.68 30.438 7.727 1 98.5 184 GLN B N 1
ATOM 3314 C CA . GLN B 1 184 ? -12.617 30.391 8.844 1 98.5 184 GLN B CA 1
ATOM 3315 C C . GLN B 1 184 ? -11.961 29.812 10.094 1 98.5 184 GLN B C 1
ATOM 3317 O O . GLN B 1 184 ? -12.094 30.375 11.18 1 98.5 184 GLN B O 1
ATOM 3322 N N . LEU B 1 185 ? -11.32 28.703 9.914 1 98.38 185 LEU B N 1
ATOM 3323 C CA . LEU B 1 185 ? -10.656 28.047 11.039 1 98.38 185 LEU B CA 1
ATOM 3324 C C . LEU B 1 185 ? -9.586 28.953 11.641 1 98.38 185 LEU B C 1
ATOM 3326 O O . LEU B 1 185 ? -9.492 29.094 12.859 1 98.38 185 LEU B O 1
ATOM 3330 N N . ARG B 1 186 ? -8.773 29.531 10.75 1 97.81 186 ARG B N 1
ATOM 3331 C CA . ARG B 1 186 ? -7.691 30.391 11.219 1 97.81 186 ARG B CA 1
ATOM 3332 C C . ARG B 1 186 ? -8.242 31.594 11.984 1 97.81 186 ARG B C 1
ATOM 3334 O O . ARG B 1 186 ? -7.723 31.953 13.039 1 97.81 186 ARG B O 1
ATOM 3341 N N . GLY B 1 187 ? -9.25 32.219 11.469 1 96.81 187 GLY B N 1
ATOM 3342 C CA . GLY B 1 187 ? -9.867 33.344 12.141 1 96.81 187 GLY B CA 1
ATOM 3343 C C . GLY B 1 187 ? -10.422 33 13.508 1 96.81 187 GLY B C 1
ATOM 3344 O O . GLY B 1 187 ? -10.266 33.75 14.461 1 96.81 187 GLY B O 1
ATOM 3345 N N . ARG B 1 188 ? -11.047 31.891 13.648 1 96.06 188 ARG B N 1
ATOM 3346 C CA . ARG B 1 188 ? -11.703 31.469 14.883 1 96.06 188 ARG B CA 1
ATOM 3347 C C . ARG B 1 188 ? -10.688 30.938 15.891 1 96.06 188 ARG B C 1
ATOM 3349 O O . ARG B 1 188 ? -10.859 31.094 17.094 1 96.06 188 ARG B O 1
ATOM 3356 N N . TYR B 1 189 ? -9.688 30.25 15.352 1 95.56 189 TYR B N 1
ATOM 3357 C CA . TYR B 1 189 ? -8.688 29.594 16.188 1 95.56 189 TYR B CA 1
ATOM 3358 C C . TYR B 1 189 ? -7.273 29.953 15.734 1 95.56 189 TYR B C 1
ATOM 3360 O O . TYR B 1 189 ? -6.602 29.156 15.086 1 95.56 189 TYR B O 1
ATOM 3368 N N . PRO B 1 190 ? -6.703 31.047 16.141 1 94.81 190 PRO B N 1
ATOM 3369 C CA . PRO B 1 190 ? -5.457 31.609 15.609 1 94.81 190 PRO B CA 1
ATOM 3370 C C . PRO B 1 190 ? -4.25 30.703 15.867 1 94.81 190 PRO B C 1
ATOM 3372 O O . PRO B 1 190 ? -3.238 30.812 15.172 1 94.81 190 PRO B O 1
ATOM 3375 N N . HIS B 1 191 ? -4.348 29.781 16.781 1 94.31 191 HIS B N 1
ATOM 3376 C CA . HIS B 1 191 ? -3.189 28.953 17.109 1 94.31 191 HIS B CA 1
ATOM 3377 C C . HIS B 1 191 ? -3.389 27.516 16.656 1 94.31 191 HIS B C 1
ATOM 3379 O O . HIS B 1 191 ? -2.566 26.641 16.953 1 94.31 191 HIS B O 1
ATOM 3385 N N . LEU B 1 192 ? -4.445 27.203 15.977 1 96.62 192 LEU B N 1
ATOM 3386 C CA . LEU B 1 192 ? -4.723 25.875 15.461 1 96.62 192 LEU B CA 1
ATOM 3387 C C . LEU B 1 192 ? -3.77 25.516 14.328 1 96.62 192 LEU B C 1
ATOM 3389 O O . LEU B 1 192 ? -3.562 26.312 13.414 1 96.62 192 LEU B O 1
ATOM 3393 N N . ASN B 1 193 ? -3.119 24.359 14.438 1 98.25 193 ASN B N 1
ATOM 3394 C CA . ASN B 1 193 ? -2.387 23.859 13.273 1 98.25 193 ASN B CA 1
ATOM 3395 C C . ASN B 1 193 ? -3.334 23.406 12.172 1 98.25 193 ASN B C 1
ATOM 3397 O O . ASN B 1 193 ? -4.223 22.594 12.406 1 98.25 193 ASN B O 1
ATOM 3401 N N . ILE B 1 194 ? -3.162 23.984 10.977 1 98.75 194 ILE B N 1
ATOM 3402 C CA . ILE B 1 194 ? -4.016 23.672 9.836 1 98.75 194 ILE B CA 1
ATOM 3403 C C . ILE B 1 194 ? -3.162 23.188 8.672 1 98.75 194 ILE B C 1
ATOM 3405 O O . ILE B 1 194 ? -2.271 23.891 8.195 1 98.75 194 ILE B O 1
ATOM 3409 N N . GLN B 1 195 ? -3.422 21.938 8.258 1 98.94 195 GLN B N 1
ATOM 3410 C CA . GLN B 1 195 ? -2.77 21.328 7.105 1 98.94 195 GLN B CA 1
ATOM 3411 C C . GLN B 1 195 ? -3.662 21.391 5.867 1 98.94 195 GLN B C 1
ATOM 3413 O O . GLN B 1 195 ? -4.883 21.25 5.973 1 98.94 195 GLN B O 1
ATOM 3418 N N . VAL B 1 196 ? -3.098 21.656 4.742 1 98.88 196 VAL B N 1
ATOM 3419 C CA . VAL B 1 196 ? -3.793 21.531 3.463 1 98.88 196 VAL B CA 1
ATOM 3420 C C . VAL B 1 196 ? -3.131 20.469 2.607 1 98.88 196 VAL B C 1
ATOM 3422 O O . VAL B 1 196 ? -1.901 20.359 2.572 1 98.88 196 VAL B O 1
ATOM 3425 N N . ASP B 1 197 ? -3.904 19.641 2.008 1 98.75 197 ASP B N 1
ATOM 3426 C CA . ASP B 1 197 ? -3.449 18.5 1.209 1 98.75 197 ASP B CA 1
ATOM 3427 C C . ASP B 1 197 ? -4.18 18.453 -0.13 1 98.75 197 ASP B C 1
ATOM 3429 O O . ASP B 1 197 ? -5.406 18.344 -0.17 1 98.75 197 ASP B O 1
ATOM 3433 N N . GLY B 1 198 ? -3.416 18.516 -1.155 1 98.38 198 GLY B N 1
ATOM 3434 C CA . GLY B 1 198 ? -3.941 18.438 -2.508 1 98.38 198 GLY B CA 1
ATOM 3435 C C . GLY B 1 198 ? -3.32 19.438 -3.453 1 98.38 198 GLY B C 1
ATOM 3436 O O . GLY B 1 198 ? -3.701 20.609 -3.451 1 98.38 198 GLY B O 1
ATOM 3437 N N . SER B 1 199 ? -2.383 18.984 -4.277 1 98.12 199 SER B N 1
ATOM 3438 C CA . SER B 1 199 ? -1.783 19.766 -5.352 1 98.12 199 SER B CA 1
ATOM 3439 C C . SER B 1 199 ? -1.169 21.062 -4.82 1 98.12 199 SER B C 1
ATOM 3441 O O . SER B 1 199 ? -1.334 22.125 -5.418 1 98.12 199 SER B O 1
ATOM 3443 N N . ILE B 1 200 ? -0.563 20.984 -3.705 1 98.56 200 ILE B N 1
ATOM 3444 C CA . ILE B 1 200 ? 0.211 22.094 -3.166 1 98.56 200 ILE B CA 1
ATOM 3445 C C . ILE B 1 200 ? 1.548 22.203 -3.898 1 98.56 200 ILE B C 1
ATOM 3447 O O . ILE B 1 200 ? 2.322 21.234 -3.924 1 98.56 200 ILE B O 1
ATOM 3451 N N . ASN B 1 201 ? 1.801 23.281 -4.52 1 98.12 201 ASN B N 1
ATOM 3452 C CA . ASN B 1 201 ? 3.012 23.531 -5.293 1 98.12 201 ASN B CA 1
ATOM 3453 C C . ASN B 1 201 ? 3.379 25.016 -5.301 1 98.12 201 ASN B C 1
ATOM 3455 O O . ASN B 1 201 ? 2.857 25.781 -4.496 1 98.12 201 ASN B O 1
ATOM 3459 N N . LEU B 1 202 ? 4.309 25.422 -6.176 1 98.06 202 LEU B N 1
ATOM 3460 C CA . LEU B 1 202 ? 4.824 26.797 -6.18 1 98.06 202 LEU B CA 1
ATOM 3461 C C . LEU B 1 202 ? 3.752 27.766 -6.641 1 98.06 202 LEU B C 1
ATOM 3463 O O . LEU B 1 202 ? 3.779 28.953 -6.266 1 98.06 202 LEU B O 1
ATOM 3467 N N . ASP B 1 203 ? 2.744 27.281 -7.355 1 98.12 203 ASP B N 1
ATOM 3468 C CA . ASP B 1 203 ? 1.684 28.141 -7.871 1 98.12 203 ASP B CA 1
ATOM 3469 C C . ASP B 1 203 ? 0.551 28.281 -6.859 1 98.12 203 ASP B C 1
ATOM 3471 O O . ASP B 1 203 ? -0.154 29.297 -6.848 1 98.12 203 ASP B O 1
ATOM 3475 N N . THR B 1 204 ? 0.379 27.297 -5.996 1 98.62 204 THR B N 1
ATOM 3476 C CA . THR B 1 204 ? -0.807 27.266 -5.148 1 98.62 204 THR B CA 1
ATOM 3477 C C . THR B 1 204 ? -0.443 27.578 -3.699 1 98.62 204 THR B C 1
ATOM 3479 O O . THR B 1 204 ? -1.318 27.875 -2.883 1 98.62 204 THR B O 1
ATOM 3482 N N . VAL B 1 205 ? 0.818 27.547 -3.355 1 98.69 205 VAL B N 1
ATOM 3483 C CA . VAL B 1 205 ? 1.259 27.688 -1.971 1 98.69 205 VAL B CA 1
ATOM 3484 C C . VAL B 1 205 ? 0.868 29.062 -1.436 1 98.69 205 VAL B C 1
ATOM 3486 O O . VAL B 1 205 ? 0.502 29.188 -0.265 1 98.69 205 VAL B O 1
ATOM 3489 N N . ASN B 1 206 ? 0.934 30.078 -2.238 1 98.56 206 ASN B N 1
ATOM 3490 C CA . ASN B 1 206 ? 0.642 31.422 -1.763 1 98.56 206 ASN B CA 1
ATOM 3491 C C . ASN B 1 206 ? -0.8 31.547 -1.276 1 98.56 206 ASN B C 1
ATOM 3493 O O . ASN B 1 206 ? -1.056 32.125 -0.219 1 98.56 206 ASN B O 1
ATOM 3497 N N . GLU B 1 207 ? -1.733 31.078 -2.029 1 98.44 207 GLU B N 1
ATOM 3498 C CA . GLU B 1 207 ? -3.141 31.156 -1.646 1 98.44 207 GLU B CA 1
ATOM 3499 C C . GLU B 1 207 ? -3.416 30.344 -0.388 1 98.44 207 GLU B C 1
ATOM 3501 O O . GLU B 1 207 ? -4.203 30.75 0.467 1 98.44 207 GLU B O 1
ATOM 3506 N N . ALA B 1 208 ? -2.838 29.172 -0.295 1 98.69 208 ALA B N 1
ATOM 3507 C CA . ALA B 1 208 ? -3.021 28.312 0.873 1 98.69 208 ALA B CA 1
ATOM 3508 C C . ALA B 1 208 ? -2.473 28.984 2.133 1 98.69 208 ALA B C 1
ATOM 3510 O O . ALA B 1 208 ? -3.135 29 3.174 1 98.69 208 ALA B O 1
ATOM 3511 N N . ALA B 1 209 ? -1.269 29.516 1.986 1 98.62 209 ALA B N 1
ATOM 3512 C CA . ALA B 1 209 ? -0.627 30.188 3.119 1 98.62 209 ALA B CA 1
ATOM 3513 C C . ALA B 1 209 ? -1.381 31.453 3.51 1 98.62 209 ALA B C 1
ATOM 3515 O O . ALA B 1 209 ? -1.562 31.734 4.695 1 98.62 209 ALA B O 1
ATOM 3516 N N . LEU B 1 210 ? -1.787 32.188 2.512 1 98.12 210 LEU B N 1
ATOM 3517 C CA . LEU B 1 210 ? -2.559 33.406 2.762 1 98.12 210 LEU B CA 1
ATOM 3518 C C . LEU B 1 210 ? -3.846 33.062 3.516 1 98.12 210 LEU B C 1
ATOM 3520 O O . LEU B 1 210 ? -4.277 33.844 4.375 1 98.12 210 LEU B O 1
ATOM 3524 N N . ALA B 1 211 ? -4.465 31.953 3.217 1 98.44 211 ALA B N 1
ATOM 3525 C CA . ALA B 1 211 ? -5.699 31.547 3.875 1 98.44 211 ALA B CA 1
ATOM 3526 C C . ALA B 1 211 ? -5.453 31.203 5.344 1 98.44 211 ALA B C 1
ATOM 3528 O O . ALA B 1 211 ? -6.371 31.266 6.164 1 98.44 211 ALA B O 1
ATOM 3529 N N . GLY B 1 212 ? -4.18 30.781 5.637 1 98.31 212 GLY B N 1
ATOM 3530 C CA . GLY B 1 212 ? -3.855 30.562 7.035 1 98.31 212 GLY B CA 1
ATOM 3531 C C . GLY B 1 212 ? -3.27 29.188 7.301 1 98.31 212 GLY B C 1
ATOM 3532 O O . GLY B 1 212 ? -3.033 28.812 8.453 1 98.31 212 GLY B O 1
ATOM 3533 N N . ALA B 1 213 ? -3.035 28.391 6.281 1 98.75 213 ALA B N 1
ATOM 3534 C CA . ALA B 1 213 ? -2.424 27.078 6.469 1 98.75 213 ALA B CA 1
ATOM 3535 C C . ALA B 1 213 ? -0.962 27.203 6.887 1 98.75 213 ALA B C 1
ATOM 3537 O O . ALA B 1 213 ? -0.214 28 6.316 1 98.75 213 ALA B O 1
ATOM 3538 N N . ASN B 1 214 ? -0.583 26.453 7.895 1 98.25 214 ASN B N 1
ATOM 3539 C CA . ASN B 1 214 ? 0.819 26.484 8.297 1 98.25 214 ASN B CA 1
ATOM 3540 C C . ASN B 1 214 ? 1.506 25.156 8.031 1 98.25 214 ASN B C 1
ATOM 3542 O O . ASN B 1 214 ? 2.734 25.062 8.078 1 98.25 214 ASN B O 1
ATOM 3546 N N . CYS B 1 215 ? 0.755 24.031 7.758 1 98.69 215 CYS B N 1
ATOM 3547 C CA . CYS B 1 215 ? 1.262 22.719 7.371 1 98.69 215 CYS B CA 1
ATOM 3548 C C . CYS B 1 215 ? 0.878 22.391 5.934 1 98.69 215 CYS B C 1
ATOM 3550 O O . CYS B 1 215 ? -0.297 22.453 5.566 1 98.69 215 CYS B O 1
ATOM 3552 N N . LEU B 1 216 ? 1.863 22.047 5.105 1 98.88 216 LEU B N 1
ATOM 3553 C CA . LEU B 1 216 ? 1.626 21.812 3.686 1 98.88 216 LEU B CA 1
ATOM 3554 C C . LEU B 1 216 ? 1.957 20.359 3.32 1 98.88 216 LEU B C 1
ATOM 3556 O O . LEU B 1 216 ? 2.92 19.797 3.838 1 98.88 216 LEU B O 1
ATOM 3560 N N . VAL B 1 217 ? 1.194 19.797 2.402 1 98.88 217 VAL B N 1
ATOM 3561 C CA . VAL B 1 217 ? 1.468 18.469 1.861 1 98.88 217 VAL B CA 1
ATOM 3562 C C . VAL B 1 217 ? 1.755 18.562 0.365 1 98.88 217 VAL B C 1
ATOM 3564 O O . VAL B 1 217 ? 0.902 18.234 -0.46 1 98.88 217 VAL B O 1
ATOM 3567 N N . PRO B 1 218 ? 2.951 18.984 0.037 1 98.69 218 PRO B N 1
ATOM 3568 C CA . PRO B 1 218 ? 3.342 18.922 -1.374 1 98.69 218 PRO B CA 1
ATOM 3569 C C . PRO B 1 218 ? 3.697 17.516 -1.834 1 98.69 218 PRO B C 1
ATOM 3571 O O . PRO B 1 218 ? 4.258 16.734 -1.062 1 98.69 218 PRO B O 1
ATOM 3574 N N . GLY B 1 219 ? 3.375 17.156 -3.086 1 97.56 219 GLY B N 1
ATOM 3575 C CA . GLY B 1 219 ? 3.789 15.914 -3.699 1 97.56 219 GLY B CA 1
ATOM 3576 C C . GLY B 1 219 ? 4.758 16.109 -4.852 1 97.56 219 GLY B C 1
ATOM 3577 O O . GLY B 1 219 ? 5.973 16.125 -4.648 1 97.56 219 GLY B O 1
ATOM 3578 N N . GLN B 1 220 ? 4.195 16.469 -6 1 96.56 220 GLN B N 1
ATOM 3579 C CA . GLN B 1 220 ? 4.977 16.656 -7.215 1 96.56 220 GLN B CA 1
ATOM 3580 C C . GLN B 1 220 ? 6 17.781 -7.035 1 96.56 220 GLN B C 1
ATOM 3582 O O . GLN B 1 220 ? 7.113 17.703 -7.555 1 96.56 220 GLN B O 1
ATOM 3587 N N . ALA B 1 221 ? 5.598 18.781 -6.305 1 98.06 221 ALA B N 1
ATOM 3588 C CA . ALA B 1 221 ? 6.434 19.953 -6.113 1 98.06 221 ALA B CA 1
ATOM 3589 C C . ALA B 1 221 ? 7.742 19.594 -5.41 1 98.06 221 ALA B C 1
ATOM 3591 O O . ALA B 1 221 ? 8.695 20.375 -5.43 1 98.06 221 ALA B O 1
ATOM 3592 N N . VAL B 1 222 ? 7.773 18.422 -4.766 1 98.56 222 VAL B N 1
ATOM 3593 C CA . VAL B 1 222 ? 8.977 18.031 -4.043 1 98.56 222 VAL B CA 1
ATOM 3594 C C . VAL B 1 222 ? 9.594 16.797 -4.715 1 98.56 222 VAL B C 1
ATOM 3596 O O . VAL B 1 222 ? 10.688 16.875 -5.273 1 98.56 222 VAL B O 1
ATOM 3599 N N . PHE B 1 223 ? 8.867 15.758 -4.91 1 98.31 223 PHE B N 1
ATOM 3600 C CA . PHE B 1 223 ? 9.461 14.484 -5.316 1 98.31 223 PHE B CA 1
ATOM 3601 C C . PHE B 1 223 ? 9.719 14.469 -6.82 1 98.31 223 PHE B C 1
ATOM 3603 O O . PHE B 1 223 ? 10.5 13.648 -7.312 1 98.31 223 PHE B O 1
ATOM 3610 N N . LYS B 1 224 ? 9.07 15.305 -7.602 1 97.25 224 LYS B N 1
ATOM 3611 C CA . LYS B 1 224 ? 9.297 15.359 -9.047 1 97.25 224 LYS B CA 1
ATOM 3612 C C . LYS B 1 224 ? 10.008 16.656 -9.438 1 97.25 224 LYS B C 1
ATOM 3614 O O . LYS B 1 224 ? 10.148 16.953 -10.625 1 97.25 224 LYS B O 1
ATOM 3619 N N . ALA B 1 225 ? 10.414 17.406 -8.477 1 97.88 225 ALA B N 1
ATOM 3620 C CA . ALA B 1 225 ? 11.086 18.688 -8.742 1 97.88 225 ALA B CA 1
ATOM 3621 C C . ALA B 1 225 ? 12.492 18.453 -9.289 1 97.88 225 ALA B C 1
ATOM 3623 O O . ALA B 1 225 ? 13.18 17.516 -8.883 1 97.88 225 ALA B O 1
ATOM 3624 N N . LYS B 1 226 ? 12.922 19.328 -10.125 1 96.94 226 LYS B N 1
ATOM 3625 C CA . LYS B 1 226 ? 14.312 19.328 -10.57 1 96.94 226 LYS B CA 1
ATOM 3626 C C . LYS B 1 226 ? 15.25 19.672 -9.414 1 96.94 226 LYS B C 1
ATOM 3628 O O 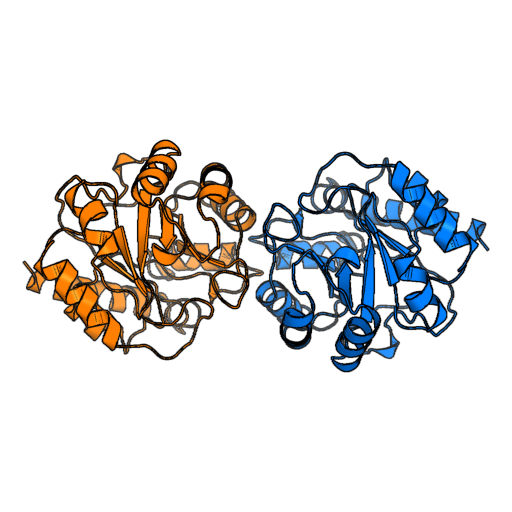. LYS B 1 226 ? 16.328 19.078 -9.297 1 96.94 226 LYS B O 1
ATOM 3633 N N . ASN B 1 227 ? 14.836 20.578 -8.633 1 98.25 227 ASN B N 1
ATOM 3634 C CA . ASN B 1 227 ? 15.547 20.984 -7.422 1 98.25 227 ASN B CA 1
ATOM 3635 C C . ASN B 1 227 ? 14.648 20.938 -6.195 1 98.25 227 ASN B C 1
ATOM 3637 O O . ASN B 1 227 ? 13.984 21.938 -5.867 1 98.25 227 ASN B O 1
ATOM 3641 N N . ARG B 1 228 ? 14.695 19.844 -5.445 1 98.56 228 ARG B N 1
ATOM 3642 C CA . ARG B 1 228 ? 13.82 19.625 -4.297 1 98.56 228 ARG B CA 1
ATOM 3643 C C . ARG B 1 228 ? 14.086 20.672 -3.213 1 98.56 228 ARG B C 1
ATOM 3645 O O . ARG B 1 228 ? 13.141 21.203 -2.621 1 98.56 228 ARG B O 1
ATOM 3652 N N . GLN B 1 229 ? 15.352 20.953 -2.977 1 98.62 229 GLN B N 1
ATOM 3653 C CA . GLN B 1 229 ? 15.742 21.875 -1.925 1 98.62 229 GLN B CA 1
ATOM 3654 C C . GLN B 1 229 ? 15.125 23.25 -2.154 1 98.62 229 GLN B C 1
ATOM 3656 O O . GLN B 1 229 ? 14.539 23.844 -1.242 1 98.62 229 GLN B O 1
ATOM 3661 N N . GLU B 1 230 ? 15.281 23.734 -3.336 1 98.69 230 GLU B N 1
ATOM 3662 C CA . GLU B 1 230 ? 14.773 25.047 -3.676 1 98.69 230 GLU B CA 1
ATOM 3663 C C . GLU B 1 230 ? 13.258 25.125 -3.479 1 98.69 230 GLU B C 1
ATOM 3665 O O . GLU B 1 230 ? 12.75 26.109 -2.945 1 98.69 230 GLU B O 1
ATOM 3670 N N . ASN B 1 231 ? 12.586 24.141 -3.898 1 98.88 231 ASN B N 1
ATOM 3671 C CA . ASN B 1 231 ? 11.133 24.125 -3.768 1 98.88 231 ASN B CA 1
ATOM 3672 C C . ASN B 1 231 ? 10.703 24.078 -2.305 1 98.88 231 ASN B C 1
ATOM 3674 O O . ASN B 1 231 ? 9.789 24.812 -1.897 1 98.88 231 ASN B O 1
ATOM 3678 N N . VAL B 1 232 ? 11.328 23.219 -1.529 1 98.81 232 VAL B N 1
ATOM 3679 C CA . VAL B 1 232 ? 10.984 23.094 -0.119 1 98.81 232 VAL B CA 1
ATOM 3680 C C . VAL B 1 232 ? 11.234 24.406 0.605 1 98.81 232 VAL B C 1
ATOM 3682 O O . VAL B 1 232 ? 10.398 24.859 1.395 1 98.81 232 VAL B O 1
ATOM 3685 N N . ILE B 1 233 ? 12.344 25.062 0.34 1 98.5 233 ILE B N 1
ATOM 3686 C CA . ILE B 1 233 ? 12.688 26.328 0.964 1 98.5 233 ILE B CA 1
ATOM 3687 C C . ILE B 1 233 ? 11.656 27.391 0.586 1 98.5 233 ILE B C 1
ATOM 3689 O O . ILE B 1 233 ? 11.219 28.172 1.436 1 98.5 233 ILE B O 1
ATOM 3693 N N . HIS B 1 234 ? 11.273 27.359 -0.675 1 98.69 234 HIS B N 1
ATOM 3694 C CA . HIS B 1 234 ? 10.281 28.328 -1.141 1 98.69 234 HIS B CA 1
ATOM 3695 C C . HIS B 1 234 ? 8.945 28.125 -0.426 1 98.69 234 HIS B C 1
ATOM 3697 O O . HIS B 1 234 ? 8.344 29.094 0.041 1 98.69 234 HIS B O 1
ATOM 3703 N N . LEU B 1 235 ? 8.484 26.906 -0.375 1 98.81 235 LEU B N 1
ATOM 3704 C CA . LEU B 1 235 ? 7.23 26.594 0.301 1 98.81 235 LEU B CA 1
ATOM 3705 C C . LEU B 1 235 ? 7.266 27.047 1.756 1 98.81 235 LEU B C 1
ATOM 3707 O O . LEU B 1 235 ? 6.328 27.688 2.232 1 98.81 235 LEU B O 1
ATOM 3711 N N . ARG B 1 236 ? 8.328 26.734 2.406 1 98.31 236 ARG B N 1
ATOM 3712 C CA . ARG B 1 236 ? 8.508 27.094 3.809 1 98.31 236 ARG B CA 1
ATOM 3713 C C . ARG B 1 236 ? 8.5 28.609 3.994 1 98.31 236 ARG B C 1
ATOM 3715 O O . ARG B 1 236 ? 7.867 29.125 4.922 1 98.31 236 ARG B O 1
ATOM 3722 N N . ARG B 1 237 ? 9.172 29.297 3.137 1 98.19 237 ARG B N 1
ATOM 3723 C CA . ARG B 1 237 ? 9.297 30.75 3.221 1 98.19 237 ARG B CA 1
ATOM 3724 C C . ARG B 1 237 ? 7.941 31.422 3.035 1 98.19 237 ARG B C 1
ATOM 3726 O O . ARG B 1 237 ? 7.625 32.406 3.721 1 98.19 237 ARG B O 1
ATOM 3733 N N . VAL B 1 238 ? 7.211 30.938 2.084 1 98.5 238 VAL B N 1
ATOM 3734 C CA . VAL B 1 238 ? 5.902 31.531 1.809 1 98.5 238 VAL B CA 1
ATOM 3735 C C . VAL B 1 238 ? 5.008 31.391 3.037 1 98.5 238 VAL B C 1
ATOM 3737 O O . VAL B 1 238 ? 4.332 32.344 3.43 1 98.5 238 VAL B O 1
ATOM 3740 N N . VAL B 1 239 ? 5.004 30.203 3.674 1 98.38 239 VAL B N 1
ATOM 3741 C CA . VAL B 1 239 ? 4.195 29.984 4.867 1 98.38 239 VAL B CA 1
ATOM 3742 C C . VAL B 1 239 ? 4.664 30.906 5.988 1 98.38 239 VAL B C 1
ATOM 3744 O O . VAL B 1 239 ? 3.85 31.547 6.66 1 98.38 239 VAL B O 1
ATOM 3747 N N . HIS B 1 240 ? 5.977 31 6.172 1 96.81 240 HIS B N 1
ATOM 3748 C CA . HIS B 1 240 ? 6.551 31.844 7.223 1 96.81 240 HIS B CA 1
ATOM 3749 C C . HIS B 1 240 ? 6.133 33.281 7.059 1 96.81 240 HIS B C 1
ATOM 3751 O O . HIS B 1 240 ? 5.785 33.969 8.039 1 96.81 240 HIS B O 1
ATOM 3757 N N . ARG B 1 241 ? 6.156 33.781 5.887 1 96.56 241 ARG B N 1
ATOM 3758 C CA . ARG B 1 241 ? 5.809 35.188 5.582 1 96.56 241 ARG B CA 1
ATOM 3759 C C . ARG B 1 241 ? 4.363 35.469 5.961 1 96.56 241 ARG B C 1
ATOM 3761 O O . ARG B 1 241 ? 4.07 36.5 6.559 1 96.56 241 ARG B O 1
ATOM 3768 N N . HIS B 1 242 ? 3.5 34.562 5.668 1 95.56 242 HIS B N 1
ATOM 3769 C CA . HIS B 1 242 ? 2.08 34.812 5.895 1 95.56 242 HIS B CA 1
ATOM 3770 C C . HIS B 1 242 ? 1.706 34.562 7.355 1 95.56 242 HIS B C 1
ATOM 3772 O O . HIS B 1 242 ? 0.752 35.156 7.859 1 95.56 242 HIS B O 1
ATOM 3778 N N . LEU B 1 243 ? 2.387 33.625 8.039 1 91.75 243 LEU B N 1
ATOM 3779 C CA . LEU B 1 243 ? 2.141 33.438 9.469 1 91.75 243 LEU B CA 1
ATOM 3780 C C . LEU B 1 243 ? 2.451 34.719 10.25 1 91.75 243 LEU B C 1
ATOM 3782 O O . LEU B 1 243 ? 1.76 35.031 11.219 1 91.75 243 LEU B O 1
ATOM 3786 N N . LYS B 1 244 ? 3.445 35.469 9.852 1 84.88 244 LYS B N 1
ATOM 3787 C CA . LYS B 1 244 ? 3.812 36.75 10.5 1 84.88 244 LYS B CA 1
ATOM 3788 C C . LYS B 1 244 ? 2.734 37.812 10.297 1 84.88 244 LYS B C 1
ATOM 3790 O O . LYS B 1 244 ? 2.488 38.625 11.18 1 84.88 244 LYS B O 1
ATOM 3795 N N . SER B 1 245 ? 2.088 37.594 9.219 1 77.62 245 SER B N 1
ATOM 3796 C CA . SER B 1 245 ? 1.068 38.562 8.883 1 77.62 245 SER B CA 1
ATOM 3797 C C . SER B 1 245 ? -0.231 38.312 9.633 1 77.62 245 SER B C 1
ATOM 3799 O O . SER B 1 245 ? -1.069 39.188 9.773 1 77.62 245 SER B O 1
ATOM 3801 N N . HIS B 1 246 ? -0.411 37.125 10.07 1 71.56 246 HIS B N 1
ATOM 3802 C CA . HIS B 1 246 ? -1.619 36.75 10.797 1 71.56 246 HIS B CA 1
ATOM 3803 C C . HIS B 1 246 ? -1.492 37.062 12.281 1 71.56 246 HIS B C 1
ATOM 3805 O O . HIS B 1 246 ? -2.467 36.969 13.031 1 71.56 246 HIS B O 1
ATOM 3811 N N . LEU B 1 247 ? -0.3 37.344 12.711 1 59.12 247 LEU B N 1
ATOM 3812 C CA . LEU B 1 247 ? -0.087 37.75 14.094 1 59.12 247 LEU B CA 1
ATOM 3813 C C . LEU B 1 247 ? -0.264 39.25 14.242 1 59.12 247 LEU B C 1
ATOM 3815 O O . LEU B 1 247 ? 0.105 40.031 13.352 1 59.12 247 LEU B O 1
#

Radius of gyration: 24.12 Å; Cα contacts (8 Å, |Δi|>4): 1144; chains: 2; bounding box: 43×77×50 Å

Solvent-accessible surface area (backbone atoms only — not comparable to full-atom values): 24783 Å² total; per-residue (Å²): 133,94,63,54,32,49,80,40,70,87,49,52,74,49,48,75,53,87,48,86,82,61,60,34,46,22,43,32,52,81,58,37,57,50,32,41,35,48,63,55,50,53,40,34,51,30,74,77,22,36,40,44,59,35,42,21,43,54,28,29,37,46,73,62,21,87,28,53,32,50,32,43,61,47,42,29,38,47,29,74,78,36,66,42,56,26,33,41,32,39,40,42,33,61,56,54,75,77,44,46,62,56,32,39,74,22,52,41,33,25,50,23,40,40,57,91,39,49,94,48,60,67,63,47,29,50,54,35,41,74,61,69,24,41,26,30,41,26,39,53,53,86,52,72,67,72,80,48,47,65,34,52,79,69,45,48,32,27,30,40,33,43,22,21,32,69,75,59,63,82,82,51,72,63,43,71,72,35,43,58,54,39,33,52,48,32,72,77,35,78,56,62,47,28,30,40,40,37,52,34,32,92,85,42,41,57,61,46,16,66,30,48,31,35,28,41,29,25,26,58,45,40,64,66,35,94,51,25,23,62,41,41,49,48,56,42,49,49,22,46,58,35,56,60,65,73,99,134,95,63,53,31,49,82,39,71,86,50,51,74,49,48,75,54,86,47,84,81,62,60,36,45,21,42,30,52,82,58,37,57,49,31,40,37,49,63,54,49,53,41,34,52,29,74,78,24,35,41,45,57,36,42,21,42,53,25,29,37,46,70,63,20,87,28,54,34,49,32,42,60,47,43,28,38,47,28,74,79,36,66,42,57,28,32,41,31,39,40,42,32,61,56,52,75,77,44,46,63,56,33,40,75,21,52,41,34,25,49,23,40,41,58,89,39,49,93,48,62,69,62,46,29,50,52,36,43,74,60,70,22,41,27,30,41,28,38,53,53,85,51,73,67,71,80,48,47,66,35,52,79,69,45,50,32,28,30,41,33,43,22,21,32,69,74,58,64,83,82,50,73,62,43,70,71,38,43,57,56,38,33,50,48,32,71,76,36,78,56,61,47,28,31,41,40,38,53,34,30,92,85,44,40,59,62,46,16,66,30,48,32,34,28,40,28,25,26,58,44,40,64,67,37,94,50,25,22,62,40,43,49,49,54,42,48,50,22,46,58,34,56,60,66,74,100

Organism: Trypanosoma cruzi (strain CL Brener) (NCBI:txid353153)

InterPro domains:
  IPR000056 Ribulose-phosphate 3-epimerase-like [PF00834] (25-223)
  IPR000056 Ribulose-phosphate 3-epimerase-like [PS01086] (160-182)
  IPR000056 Ribulose-phosphate 3-epimerase-like [PTHR11749] (23-242)
  IPR000056 Ribulose-phosphate 3-epimerase-like [cd00429] (24-236)
  IPR011060 Ribulose-phosphate binding barrel [SSF51366] (22-239)
  IPR013785 Aldolase-type TIM barrel [G3DSA:3.20.20.70] (21-246)

Foldseek 3Di:
DLAQWLVDLVSDFFLVDQDQFAFAEAAECQQADPVPSLVLVVCCCDLQLANGRAHEYEAADCPLANAGGDALQVLLVNCVVVVTHAYHYEYSYAPCLVCLQSNLVSRHQEYEYELVRDPCVLVSLVSNVVSPHAYEYEYEQPDACVSVVVCSVVRSHREYEYEQDGPHDAPDDGHLNSLLRLLVCCVVPVRHAYEYDHQDALVCLLSNLLSPHRYYHHYCNRNVDPRSNVGSVSSSVSNVVNSVVSD/DLAQWLVDLVSDFFLVDQDQFAFAEAAECQQADPVPSLVLVVCCCDLQLANGRAHEYEAADCVLANAGGDALQVLLVNCVVVVTHAYHYEYSYAPCLVCLQSNLVSRHQEYEYELVRDPCVLVSLVSNVVSPHAYEYEYEQVDACVSVVVCSVVRSHREYEYEQDGPHDAPDDGHLNSLLRLLVCCVVPVRHAYEYDHQDALVCLLSNLLSPHRYYHHYCNRNVDPRSNVGSVSSNVSNVVNSVVSD

pLDDT: mean 96.7, std 6.49, range [36.62, 98.94]

Sequence (494 aa):
MCSFDHQDKSTFLSGRRKKPLRPIISPSIMVADPTQLLLEALHVLSPEGGAVEWLHVDVIDGHFAPNMSFCSDTVAGLRRHLPHVFLDVHLMVAEPEKWVRPFADAGASQFTFHIEATQEPVALASKIREAGMQVGVAISPRTAIDGLIPLIENGHLDMALVMTVEPGFAGQKFLSGPLAKVRQLRGRYPHLNIQVDGSINLDTVNEAALAGANCLVPGQAVFKAKNRQENVIHLRRVVHRHLKSHLMCSFDHQDKSTFLSGRRKKPLRPIISPSIMVADPTQLLLEALHVLSPEGGAVEWLHVDVIDGHFAPNMSFCSDTVAGLRRHLPHVFLDVHLMVAEPEKWVRPFADAGASQFTFHIEATQEPVALASKIREAGMQVGVAISPRTAIDGLIPLIENGHLDMALVMTVEPGFAGQKFLSGPLAKVRQLRGRYPHLNIQVDGSINLDTVNEAALAGANCLVPGQAVFKAKNRQENVIHLRRVVHRHLKSHL

Secondary structure (DSSP, 8-state):
-----TT-GGGS--SSS------EE--BGGGS-TTSHHHHHHHHHSGGGT--SEEEEEEEBSSSSS-B---HHHHHHHHHH-TTSEEEEEEE-SSGGGGHHHHHHHT-SEEEEEGGG-S-HHHHHHHHHHTT-EEEEEE-TT--GGGGHHHHHTT--SEEEEESS-TT-SSPPPPSTTHHHHHHHHHH-TT--EEEEEEESTTTHHHHHHHT--EEEESHHHHT-S-HHHHHHHHHHHHHHHHHHT-/-----TT-GGGS--SSS------EE--BGGGS-TTSHHHHHHHHHSGGGT--SEEEEEEEBSSSSS-B---HHHHHHHHHH-TTSEEEEEEE-SSGGGGHHHHHHHT-SEEEEEGGG-S-HHHHHHHHHHTT-EEEEEE-TT--GGGGHHHHHTT--SEEEEESS-TT-SSPPPPSTTHHHHHHHHHH-TT-EEEEEEEESTTTHHHHHHHT--EEEESHHHHT-S-HHHHHHHHHHHHHHHHHHH-

Nearest PDB structures (foldseek):
  4nu7-assembly1_C  TM=9.653E-01  e=1.057E-24  Toxoplasma gondii
  1tqx-assembly1_A  TM=9.536E-01  e=8.848E-24  Plasmodium falciparum 3D7
  7u5y-assembly1_F  TM=9.147E-01  e=6.579E-20  Pseudomonas aeruginosa PAO1
  1tqj-assembly1_F  TM=9.313E-01  e=3.053E-19  Synechocystis sp.
  3inp-assembly1_A  TM=9.395E-01  e=6.200E-19  Francisella tularensis subsp. tularensis